Protein AF-A0A940MPC9-F1 (afdb_monomer)

Sequence (622 aa):
MSALRRSGVEVIHFDRWSSAPDASDLLILGQTVPLDCLVGDQKVLGLRTLNRRTRLDVLAQAGLPVQDYGTPNSTADLATLCRNWNSDAAVVKLDWSFRRAGIALLPVGAPLPLEFDPSCDVAMRPLDGDPRTLKIDIFADQVLGATWLDTRAITAANWQMIGPRGQWTAKLTPEVEQMVVVAGRAMLPHGVGYASIDVMFSDTGPRIIEANTTSVGTAYWRSAPQPYADALARGVLAVLDRLEDLPTATALAPAANTSRNAAEAVAPDRVAGHFTPPRDMAAILESMMHEADLMPEAARAQQAAAVEAELLDHARANVPAYRAAPASNLDSVVSLAEYDARRLDFTARDWPERHGMVAPAVAIPASVSSLPAPNAHRAPGADGQQTLTLTLASQQTRFAAQVDAAVRRRALLWAGATLPKRELVLIDRANASQAGLGCDSPPVDIWAALADMPDLTLWTTVRTALALAQSVAPSGAQRQPDMSDSTGRTGRIVRPASGSLRGIVLSGPLSTRQERETIARTLGVPVAEVMHLGPAGCVAIRCPEHGMFHTLTDVARLEPEAATGSAAPLIVTAFYNLAQPVIRLRTAARGFAVVSPPGCSCPARPGPVIALSNHRTPAPAA

Secondary structure (DSSP, 8-state):
-HHHHHTT------SS--SGGGG-SEEE-SB---GGGS-SS-EEE------HHHHHHHHHHTT--B--EE--SSHHHHHHHHHHTT-SEEEEEEEEEETTEEEEEEETTPPPPTT--TTT-EEEPPPPSEEEEEEEEEETTEEEEEEEE-PPPTTSTTTT------EEE-PPPHHHHHHHHHHHHHHGGGT--EEEEEEEEETTEEEEEEEE-SB---HHHHH-HHHHHHHHHHHHHHHHTTGGGSPBHHHHHHHHHHTTHHHH---GGGTTT-----TTHHHHHHHHHHHHHHS-HHHHHHHHHHHHHHHHHHHHHH-HHHHH-GGG-GGG--SHHHHHH-----B-TTHHHHSSSSPPPTTS-GGGBSSPSPPB--EE-TTSSEE--B------BHHHHHHHHHHHHHHHHHTTPPPPSEEEEES-TTTGGGTT--TTS-HHHHHHHHHS-SSEEEEEEHHHHHHHHHHHS--SS-PPP----TT-------PPPTTSEEEEEEESSPPPHHHHHHHHHHHTS-EEEEEE-GGG-EEEEE-TTT-PEEE-TTTEEEEESSSTTS-B-EEEEESS--SS-EEEEE-S--SEEEE-SS----TT--S-EEEETT--PPPPP-

InterPro domains:
  IPR042099 ANL, N-terminal domain [G3DSA:3.40.50.12780] (288-613)

Structure (mmCIF, N/CA/C/O backbone):
data_AF-A0A940MPC9-F1
#
_entry.id   AF-A0A940MPC9-F1
#
loop_
_atom_site.group_PDB
_atom_site.id
_atom_site.type_symbol
_atom_site.label_atom_id
_atom_site.label_alt_id
_atom_site.label_comp_id
_atom_site.label_asym_id
_atom_site.label_entity_id
_atom_site.label_seq_id
_atom_site.pdbx_PDB_ins_code
_atom_site.Cartn_x
_atom_site.Cartn_y
_atom_site.Cartn_z
_atom_site.occupancy
_atom_site.B_iso_or_equiv
_atom_site.auth_seq_id
_atom_site.auth_comp_id
_atom_site.auth_asym_id
_atom_site.auth_atom_id
_atom_site.pdbx_PDB_model_num
ATOM 1 N N . MET A 1 1 ? 5.764 -18.689 -22.790 1.00 73.62 1 MET A N 1
ATOM 2 C CA . MET A 1 1 ? 6.023 -20.147 -22.677 1.00 73.62 1 MET A CA 1
ATOM 3 C C . MET A 1 1 ? 6.269 -20.823 -24.020 1.00 73.62 1 MET A C 1
ATOM 5 O O . MET A 1 1 ? 7.372 -21.306 -24.226 1.00 73.62 1 MET A O 1
ATOM 9 N N . SER A 1 2 ? 5.313 -20.842 -24.958 1.00 81.06 2 SER A N 1
ATOM 10 C CA . SER A 1 2 ? 5.502 -21.532 -26.251 1.00 81.06 2 SER A CA 1
ATOM 11 C C . SER A 1 2 ? 6.683 -21.000 -27.073 1.00 81.06 2 SER A C 1
ATOM 13 O O . SER A 1 2 ? 7.366 -21.783 -27.719 1.00 81.06 2 SER A O 1
ATOM 15 N N . ALA A 1 3 ? 6.953 -19.689 -27.025 1.00 85.38 3 ALA A N 1
ATOM 16 C CA . ALA A 1 3 ? 8.126 -19.095 -27.669 1.00 85.38 3 ALA A CA 1
ATOM 17 C C . ALA A 1 3 ? 9.450 -19.618 -27.081 1.00 85.38 3 ALA A C 1
ATOM 19 O O . ALA A 1 3 ? 10.299 -20.062 -27.838 1.00 85.38 3 ALA A O 1
ATOM 20 N N . LEU A 1 4 ? 9.573 -19.654 -25.748 1.00 91.06 4 LEU A N 1
ATOM 21 C CA . LEU A 1 4 ? 10.760 -20.153 -25.042 1.00 91.06 4 LEU A CA 1
ATOM 22 C C . LEU A 1 4 ? 11.045 -21.623 -25.376 1.00 91.06 4 LEU A C 1
ATOM 24 O O . LEU A 1 4 ? 12.148 -21.957 -25.793 1.00 91.06 4 LEU A O 1
ATOM 28 N N . ARG A 1 5 ? 10.018 -22.480 -25.319 1.00 90.75 5 ARG A N 1
ATOM 29 C CA . ARG A 1 5 ? 10.158 -23.906 -25.660 1.00 90.75 5 ARG A CA 1
ATOM 30 C C . ARG A 1 5 ? 10.601 -24.135 -27.105 1.00 90.75 5 ARG A C 1
ATOM 32 O O . ARG A 1 5 ? 11.382 -25.042 -27.362 1.00 90.75 5 ARG A O 1
ATOM 39 N N . ARG A 1 6 ? 10.123 -23.320 -28.056 1.00 91.38 6 ARG A N 1
ATOM 40 C CA . ARG A 1 6 ? 10.565 -23.399 -29.462 1.00 91.38 6 ARG A CA 1
ATOM 41 C C . ARG A 1 6 ? 12.037 -23.031 -29.640 1.00 91.38 6 ARG A C 1
ATOM 43 O O . ARG A 1 6 ? 12.657 -23.538 -30.564 1.00 91.38 6 ARG A O 1
ATOM 50 N N . SER A 1 7 ? 12.577 -22.197 -28.758 1.00 91.81 7 SER A N 1
ATOM 51 C CA . SER A 1 7 ? 14.000 -21.855 -28.714 1.00 91.81 7 SER A CA 1
ATOM 52 C C . SER A 1 7 ? 14.836 -22.862 -27.912 1.00 91.81 7 SER A C 1
ATOM 54 O O . SER A 1 7 ? 15.985 -22.577 -27.607 1.00 91.81 7 SER A O 1
ATOM 56 N N . GLY A 1 8 ? 14.271 -24.017 -27.537 1.00 93.19 8 GLY A N 1
ATOM 57 C CA . GLY A 1 8 ? 14.970 -25.038 -26.751 1.00 93.19 8 GLY A CA 1
ATOM 58 C C . GLY A 1 8 ? 15.085 -24.721 -25.258 1.00 93.19 8 GLY A C 1
ATOM 59 O O . GLY A 1 8 ? 15.767 -25.446 -24.547 1.00 93.19 8 GLY A O 1
ATOM 60 N N . VAL A 1 9 ? 14.412 -23.674 -24.769 1.00 93.62 9 VAL A N 1
ATOM 61 C CA . VAL A 1 9 ? 14.436 -23.307 -23.349 1.00 93.62 9 VAL A CA 1
ATOM 62 C C . VAL A 1 9 ? 13.417 -24.145 -22.584 1.00 93.62 9 VAL A C 1
ATOM 64 O O . VAL A 1 9 ? 12.201 -24.040 -22.803 1.00 93.62 9 VAL A O 1
ATOM 67 N N . GLU A 1 10 ? 13.912 -24.955 -21.655 1.00 91.06 10 GLU A N 1
ATOM 68 C CA . GLU A 1 10 ? 13.085 -25.596 -20.643 1.00 91.06 10 GLU A CA 1
ATOM 69 C C . GLU A 1 10 ? 12.700 -24.566 -19.580 1.00 91.06 10 GLU A C 1
ATOM 71 O O . GLU A 1 10 ? 13.539 -23.864 -19.026 1.00 91.06 10 GLU A O 1
ATOM 76 N N . VAL A 1 11 ? 11.401 -24.445 -19.313 1.00 87.06 11 VAL A N 1
ATOM 77 C CA . VAL A 1 11 ? 10.897 -23.527 -18.291 1.00 87.06 11 VAL A CA 1
ATOM 78 C C . VAL A 1 11 ? 10.159 -24.341 -17.257 1.00 87.06 11 VAL A C 1
ATOM 80 O O . VAL A 1 11 ? 9.130 -24.954 -17.568 1.00 87.06 11 VAL A O 1
ATOM 83 N N . ILE A 1 12 ? 10.663 -24.285 -16.032 1.00 83.44 12 ILE A N 1
ATOM 84 C CA . ILE A 1 12 ? 10.057 -24.941 -14.888 1.00 83.44 12 ILE A CA 1
ATOM 85 C C . ILE A 1 12 ? 9.438 -23.867 -13.997 1.00 83.44 12 ILE A C 1
ATOM 87 O O . ILE A 1 12 ? 10.113 -22.952 -13.534 1.00 83.44 12 ILE A O 1
ATOM 91 N N . HIS A 1 13 ? 8.119 -23.940 -13.827 1.00 79.00 13 HIS A N 1
ATOM 92 C CA . HIS A 1 13 ? 7.368 -23.037 -12.963 1.00 79.00 13 HIS A CA 1
ATOM 93 C C . HIS A 1 13 ? 7.112 -23.729 -11.632 1.00 79.00 13 HIS A C 1
ATOM 95 O O . HIS A 1 13 ? 6.636 -24.866 -11.617 1.00 79.00 13 HIS A O 1
ATOM 101 N N . PHE A 1 14 ? 7.378 -23.037 -10.530 1.00 69.38 14 PHE A N 1
ATOM 102 C CA . PHE A 1 14 ? 7.134 -23.564 -9.199 1.00 69.38 14 PHE A CA 1
ATOM 103 C C . PHE A 1 14 ? 6.337 -22.562 -8.375 1.00 69.38 14 PHE A C 1
ATOM 105 O O . PHE A 1 14 ? 6.780 -21.441 -8.141 1.00 69.38 14 PHE A O 1
ATOM 112 N N . ASP A 1 15 ? 5.183 -23.006 -7.887 1.00 60.16 15 ASP A N 1
ATOM 113 C CA . ASP A 1 15 ? 4.336 -22.220 -6.982 1.00 60.16 15 ASP A CA 1
ATOM 114 C C . ASP A 1 15 ? 4.808 -22.347 -5.519 1.00 60.16 15 ASP A C 1
ATOM 116 O O . ASP A 1 15 ? 4.330 -21.637 -4.635 1.00 60.16 15 ASP A O 1
ATOM 120 N N . ARG A 1 16 ? 5.720 -23.295 -5.252 1.00 61.75 16 ARG A N 1
ATOM 121 C CA . ARG A 1 16 ? 6.344 -23.592 -3.955 1.00 61.75 16 ARG A CA 1
ATOM 122 C C . ARG A 1 16 ? 7.799 -23.978 -4.175 1.00 61.75 16 ARG A C 1
ATOM 124 O O . ARG A 1 16 ? 8.104 -24.649 -5.160 1.00 61.75 16 ARG A O 1
ATOM 131 N N . TRP A 1 17 ? 8.679 -23.594 -3.256 1.00 62.00 17 TRP A N 1
ATOM 132 C CA . TRP A 1 17 ? 10.088 -23.967 -3.352 1.00 62.00 17 TRP A CA 1
ATOM 133 C C . TRP A 1 17 ? 10.245 -25.485 -3.289 1.00 62.00 17 TRP A C 1
ATOM 135 O O . TRP A 1 17 ? 9.602 -26.168 -2.494 1.00 62.00 17 TRP A O 1
ATOM 145 N N . SER A 1 18 ? 11.076 -26.010 -4.176 1.00 67.75 18 SER A N 1
ATOM 146 C CA . SER A 1 18 ? 11.473 -27.416 -4.232 1.00 67.75 18 SER A CA 1
ATOM 147 C C . SER A 1 18 ? 12.980 -27.460 -4.482 1.00 67.75 18 SER A C 1
ATOM 149 O O . SER A 1 18 ? 13.585 -26.406 -4.629 1.00 67.75 18 SER A O 1
ATOM 151 N N . SER A 1 19 ? 13.597 -28.640 -4.540 1.00 65.69 19 SER A N 1
ATOM 152 C CA . SER A 1 19 ? 15.010 -28.783 -4.935 1.00 65.69 19 SER A CA 1
ATOM 153 C C . SER A 1 19 ? 15.219 -28.730 -6.454 1.00 65.69 19 SER A C 1
ATOM 155 O O . SER A 1 19 ? 16.335 -28.817 -6.944 1.00 65.69 19 SER A O 1
ATOM 157 N N . ALA A 1 20 ? 14.147 -28.637 -7.241 1.00 61.22 20 ALA A N 1
ATOM 158 C CA . ALA A 1 20 ? 14.245 -28.577 -8.694 1.00 61.22 20 ALA A CA 1
ATOM 159 C C . ALA A 1 20 ? 14.902 -27.291 -9.266 1.00 61.22 20 ALA A C 1
ATOM 161 O O . ALA A 1 20 ? 15.473 -27.387 -10.352 1.00 61.22 20 ALA A O 1
ATOM 162 N N . PRO A 1 21 ? 14.905 -26.120 -8.589 1.00 67.50 21 PRO A N 1
ATOM 163 C CA . PRO A 1 21 ? 15.717 -24.973 -8.983 1.00 67.50 21 PRO A CA 1
ATOM 164 C C . PRO A 1 21 ? 17.215 -25.268 -8.988 1.00 67.50 21 PRO A C 1
ATOM 166 O O . PRO A 1 21 ? 17.915 -24.623 -9.758 1.00 67.50 21 PRO A O 1
ATOM 169 N N . ASP A 1 22 ? 17.708 -26.239 -8.205 1.00 74.62 22 ASP A N 1
ATOM 170 C CA . ASP A 1 22 ? 19.142 -26.528 -8.017 1.00 74.62 22 ASP A CA 1
ATOM 171 C C . ASP A 1 22 ? 19.873 -26.858 -9.335 1.00 74.62 22 ASP A C 1
ATOM 173 O O . ASP A 1 22 ? 21.078 -26.643 -9.449 1.00 74.62 22 ASP A O 1
ATOM 177 N N . ALA A 1 23 ? 19.139 -27.325 -10.351 1.00 79.19 23 ALA A N 1
ATOM 178 C CA . ALA A 1 23 ? 19.667 -27.668 -11.672 1.00 79.19 23 ALA A CA 1
ATOM 179 C C . ALA A 1 23 ? 19.454 -26.581 -12.748 1.00 79.19 23 ALA A C 1
ATOM 181 O O . ALA A 1 23 ? 19.729 -26.835 -13.917 1.00 79.19 23 ALA A O 1
ATOM 182 N N . SER A 1 24 ? 18.927 -25.404 -12.394 1.00 87.81 24 SER A N 1
ATOM 183 C CA . SER A 1 24 ? 18.645 -24.339 -13.366 1.00 87.81 24 SER A CA 1
ATOM 184 C C . SER A 1 24 ? 19.877 -23.489 -13.699 1.00 87.81 24 SER A C 1
ATOM 186 O O . SER A 1 24 ? 20.638 -23.107 -12.812 1.00 87.81 24 SER A O 1
ATOM 188 N N . ASP A 1 25 ? 20.031 -23.145 -14.981 1.00 91.06 25 ASP A N 1
ATOM 189 C CA . ASP A 1 25 ? 21.065 -22.214 -15.458 1.00 91.06 25 ASP A CA 1
ATOM 190 C C . ASP A 1 25 ? 20.803 -20.772 -14.988 1.00 91.06 25 ASP A C 1
ATOM 192 O O . ASP A 1 25 ? 21.723 -20.004 -14.704 1.00 91.06 25 ASP A O 1
ATOM 196 N N . LEU A 1 26 ? 19.520 -20.405 -14.906 1.00 93.44 26 LEU A N 1
ATOM 197 C CA . LEU A 1 26 ? 19.038 -19.083 -14.530 1.00 93.44 26 LEU A CA 1
ATOM 198 C C . LEU A 1 26 ? 17.767 -19.195 -13.690 1.00 93.44 26 LEU A C 1
ATOM 200 O O . LEU A 1 26 ? 16.751 -19.728 -14.142 1.00 93.44 26 LEU A O 1
ATOM 204 N N . LEU A 1 27 ? 17.792 -18.569 -12.518 1.00 93.12 27 LEU A N 1
ATOM 205 C CA . LEU A 1 27 ? 16.624 -18.394 -11.673 1.00 93.12 27 LEU A CA 1
ATOM 206 C C . LEU A 1 27 ? 16.038 -16.986 -11.841 1.00 93.12 27 LEU A C 1
ATOM 208 O O . LEU A 1 27 ? 16.710 -15.982 -11.605 1.00 93.12 27 LEU A O 1
ATOM 212 N N . ILE A 1 28 ? 14.757 -16.905 -12.209 1.00 93.25 28 ILE A N 1
ATOM 213 C CA . ILE A 1 28 ? 14.015 -15.641 -12.306 1.00 93.25 28 ILE A CA 1
ATOM 214 C C . ILE A 1 28 ? 12.975 -15.592 -11.191 1.00 93.25 28 ILE A C 1
ATOM 216 O O . ILE A 1 28 ? 12.014 -16.360 -11.178 1.00 93.25 28 ILE A O 1
ATOM 220 N N . LEU A 1 29 ? 13.153 -14.656 -10.268 1.00 89.44 29 LEU A N 1
ATOM 221 C CA . LEU A 1 29 ? 12.291 -14.467 -9.114 1.00 89.44 29 LEU A CA 1
ATOM 222 C C . LEU A 1 29 ? 11.178 -13.459 -9.435 1.00 89.44 29 LEU A C 1
ATOM 224 O O . LEU A 1 29 ? 11.442 -12.303 -9.765 1.00 89.44 29 LEU A O 1
ATOM 228 N N . GLY A 1 30 ? 9.917 -13.883 -9.306 1.00 83.00 30 GLY A N 1
ATOM 229 C CA . GLY A 1 30 ? 8.761 -12.975 -9.385 1.00 83.00 30 GLY A CA 1
ATOM 230 C C . GLY A 1 30 ? 8.556 -12.131 -8.116 1.00 83.00 30 GLY A C 1
ATOM 231 O O . GLY A 1 30 ? 7.876 -11.103 -8.146 1.00 83.00 30 GLY A O 1
ATOM 232 N N . GLN A 1 31 ? 9.143 -12.573 -7.003 1.00 83.31 31 GLN A N 1
ATOM 233 C CA . GLN A 1 31 ? 9.215 -11.896 -5.710 1.00 83.31 31 GLN A CA 1
ATOM 234 C C . GLN A 1 31 ? 10.542 -12.268 -5.059 1.00 83.31 31 GLN A C 1
ATOM 236 O O . GLN A 1 31 ? 11.014 -13.391 -5.241 1.00 83.31 31 GLN A O 1
ATOM 241 N N . THR A 1 32 ? 11.131 -11.356 -4.288 1.00 86.50 32 THR A N 1
ATOM 242 C CA . THR A 1 32 ? 12.406 -11.656 -3.638 1.00 86.50 32 THR A CA 1
ATOM 243 C C . THR A 1 32 ? 12.265 -12.734 -2.556 1.00 86.50 32 THR A C 1
ATOM 245 O O . THR A 1 32 ? 11.252 -12.804 -1.854 1.00 86.50 32 THR A O 1
ATOM 248 N N . VAL A 1 33 ? 13.292 -13.572 -2.413 1.00 86.31 33 VAL A N 1
ATOM 249 C CA . VAL A 1 33 ? 13.348 -14.697 -1.466 1.00 86.31 33 VAL A CA 1
ATOM 250 C C . VAL A 1 33 ? 14.528 -14.537 -0.502 1.00 86.31 33 VAL A C 1
ATOM 252 O O . VAL A 1 33 ? 15.444 -13.747 -0.768 1.00 86.31 33 VAL A O 1
ATOM 255 N N . PRO A 1 34 ? 14.529 -15.252 0.637 1.00 87.50 34 PRO A N 1
ATOM 256 C CA . PRO A 1 34 ? 15.690 -15.304 1.515 1.00 87.50 34 PRO A CA 1
ATOM 257 C C . PRO A 1 34 ? 16.920 -15.861 0.780 1.00 87.50 34 PRO A C 1
ATOM 259 O O . PRO A 1 34 ? 16.797 -16.774 -0.033 1.00 87.50 34 PRO A O 1
ATOM 262 N N . LEU A 1 35 ? 18.111 -15.313 1.052 1.00 88.31 35 LEU A N 1
ATOM 263 C CA . LEU A 1 35 ? 19.347 -15.743 0.379 1.00 88.31 35 LEU A CA 1
ATOM 264 C C . LEU A 1 35 ? 19.706 -17.202 0.684 1.00 88.31 35 LEU A C 1
ATOM 266 O O . LEU A 1 35 ? 20.273 -17.870 -0.168 1.00 88.31 35 LEU A O 1
ATOM 270 N N . ASP A 1 36 ? 19.359 -17.695 1.871 1.00 85.50 36 ASP A N 1
ATOM 271 C CA . ASP A 1 36 ? 19.580 -19.082 2.297 1.00 85.50 36 ASP A CA 1
ATOM 272 C C . ASP A 1 36 ? 18.685 -20.096 1.568 1.00 85.50 36 ASP A C 1
ATOM 274 O O . ASP A 1 36 ? 18.946 -21.294 1.633 1.00 85.50 36 ASP A O 1
ATOM 278 N N . CYS A 1 37 ? 17.659 -19.632 0.846 1.00 81.81 37 CYS A N 1
ATOM 279 C CA . CYS A 1 37 ? 16.890 -20.480 -0.060 1.00 81.81 37 CYS A CA 1
ATOM 280 C C . CYS A 1 37 ? 17.653 -20.753 -1.360 1.00 81.81 37 CYS A C 1
ATOM 282 O O . CYS A 1 37 ? 17.396 -21.765 -2.001 1.00 81.81 37 CYS A O 1
ATOM 284 N N . LEU A 1 38 ? 18.577 -19.874 -1.758 1.00 85.94 38 LEU A N 1
ATOM 285 C CA . LEU A 1 38 ? 19.349 -20.041 -2.984 1.00 85.94 38 LEU A CA 1
ATOM 286 C C . LEU A 1 38 ? 20.491 -21.030 -2.743 1.00 85.94 38 LEU A C 1
ATOM 288 O O . LEU A 1 38 ? 21.340 -20.817 -1.876 1.00 85.94 38 LEU A O 1
ATOM 292 N N . VAL A 1 39 ? 20.513 -22.115 -3.515 1.00 74.62 39 VAL A N 1
ATOM 293 C CA . VAL A 1 39 ? 21.534 -23.158 -3.402 1.00 74.62 39 VAL A CA 1
ATOM 294 C C . VAL A 1 39 ? 22.629 -22.910 -4.436 1.00 74.62 39 VAL A C 1
ATOM 296 O O . VAL A 1 39 ? 22.375 -22.849 -5.636 1.00 74.62 39 VAL A O 1
ATOM 299 N N . GLY A 1 40 ? 23.874 -22.806 -3.971 1.00 77.56 40 GLY A N 1
ATOM 300 C CA . GLY A 1 40 ? 25.046 -22.726 -4.843 1.00 77.56 40 GLY A CA 1
ATOM 301 C C . GLY A 1 40 ? 25.234 -21.373 -5.537 1.00 77.56 40 GLY A C 1
ATOM 302 O O . GLY A 1 40 ? 24.812 -20.332 -5.041 1.00 77.56 40 GLY A O 1
ATOM 303 N N . ASP A 1 41 ? 25.926 -21.397 -6.679 1.00 84.75 41 ASP A N 1
ATOM 304 C CA . ASP A 1 41 ? 26.390 -20.201 -7.399 1.00 84.75 41 ASP A CA 1
ATOM 305 C C . ASP A 1 41 ? 25.540 -19.885 -8.642 1.00 84.75 41 ASP A C 1
ATOM 307 O O . ASP A 1 41 ? 26.034 -19.442 -9.676 1.00 84.75 41 ASP A O 1
ATOM 311 N N . GLN A 1 42 ? 24.237 -20.147 -8.552 1.00 88.62 42 GLN A N 1
ATOM 312 C CA . GLN A 1 42 ? 23.302 -19.956 -9.659 1.00 88.62 42 GLN A CA 1
ATOM 313 C C . GLN A 1 42 ? 23.209 -18.493 -10.088 1.00 88.62 42 GLN A C 1
ATOM 315 O O . GLN A 1 42 ? 23.267 -17.580 -9.256 1.00 88.62 42 GLN A O 1
ATOM 320 N N . LYS A 1 43 ? 22.992 -18.262 -11.386 1.00 95.00 43 LYS A N 1
ATOM 321 C CA . LYS A 1 43 ? 22.620 -16.939 -11.892 1.00 95.00 43 LYS A CA 1
ATOM 322 C C . LYS A 1 43 ? 21.198 -16.639 -11.432 1.00 95.00 43 LYS A C 1
ATOM 324 O O . LYS A 1 43 ? 20.289 -17.436 -11.659 1.00 95.00 43 LYS A O 1
ATOM 329 N N . VAL A 1 44 ? 20.996 -15.499 -10.779 1.00 94.12 44 VAL A N 1
ATOM 330 C CA . VAL A 1 44 ? 19.691 -15.141 -10.213 1.00 94.12 44 VAL A CA 1
ATOM 331 C C . VAL A 1 44 ? 19.311 -13.711 -10.560 1.00 94.12 44 VAL A C 1
ATOM 333 O O . VAL A 1 44 ? 20.115 -12.786 -10.457 1.00 94.12 44 VAL A O 1
ATOM 336 N N . LEU A 1 45 ? 18.050 -13.535 -10.944 1.00 95.56 45 LEU A N 1
ATOM 337 C CA . LEU A 1 45 ? 17.433 -12.243 -11.194 1.00 95.56 45 LEU A CA 1
ATOM 338 C C . LEU A 1 45 ? 16.215 -12.054 -10.290 1.00 95.56 45 LEU A C 1
ATOM 340 O O . LEU A 1 45 ? 15.389 -12.953 -10.168 1.00 95.56 45 LEU A O 1
ATOM 344 N N . GLY A 1 46 ? 16.066 -10.862 -9.710 1.00 92.62 46 GLY A N 1
ATOM 345 C CA . GLY A 1 46 ? 14.903 -10.474 -8.898 1.00 92.62 46 GLY A CA 1
ATOM 346 C C . GLY A 1 46 ? 15.129 -10.474 -7.382 1.00 92.62 46 GLY A C 1
ATOM 347 O O . GLY A 1 46 ? 14.175 -10.299 -6.624 1.00 92.62 46 GLY A O 1
ATOM 348 N N . LEU A 1 47 ? 16.378 -10.625 -6.927 1.00 93.06 47 LEU A N 1
ATOM 349 C CA . LEU A 1 47 ? 16.749 -10.307 -5.546 1.00 93.06 47 LEU A CA 1
ATOM 350 C C . LEU A 1 47 ? 16.672 -8.795 -5.293 1.00 93.06 47 LEU A C 1
ATOM 352 O O . LEU A 1 47 ? 16.943 -7.985 -6.183 1.00 93.06 47 LEU A O 1
ATOM 356 N N . ARG A 1 48 ? 16.399 -8.389 -4.047 1.00 93.88 48 ARG A N 1
ATOM 357 C CA . ARG A 1 48 ? 16.538 -6.985 -3.639 1.00 93.88 48 ARG A CA 1
ATOM 358 C C . ARG A 1 48 ? 18.003 -6.657 -3.374 1.00 93.88 48 ARG A C 1
ATOM 360 O O . ARG A 1 48 ? 18.455 -6.681 -2.237 1.00 93.88 48 ARG A O 1
ATOM 367 N N . THR A 1 49 ? 18.736 -6.317 -4.420 1.00 96.38 49 THR A N 1
ATOM 368 C CA . THR A 1 49 ? 20.158 -5.930 -4.359 1.00 96.38 49 THR A CA 1
ATOM 369 C C . THR A 1 49 ? 20.363 -4.422 -4.338 1.00 96.38 49 THR A C 1
ATOM 371 O O . THR A 1 49 ? 21.382 -3.952 -3.838 1.00 96.38 49 THR A O 1
ATOM 374 N N . LEU A 1 50 ? 19.375 -3.667 -4.822 1.00 96.88 50 LEU A N 1
ATOM 375 C CA . LEU A 1 50 ? 19.365 -2.210 -4.847 1.00 96.88 50 LEU A CA 1
ATOM 376 C C . LEU A 1 50 ? 18.215 -1.676 -3.982 1.00 96.88 50 LEU A C 1
ATOM 378 O O . LEU A 1 50 ? 17.037 -1.987 -4.211 1.00 96.88 50 LEU A O 1
ATOM 382 N N . ASN A 1 51 ? 18.551 -0.850 -2.998 1.00 94.69 51 ASN A N 1
ATOM 383 C CA . ASN A 1 51 ? 17.611 0.016 -2.292 1.00 94.69 51 ASN A CA 1
ATOM 384 C C . ASN A 1 51 ? 17.251 1.245 -3.151 1.00 94.69 51 ASN A C 1
ATOM 386 O O . ASN A 1 51 ? 17.828 1.472 -4.213 1.00 94.69 51 ASN A O 1
ATOM 390 N N . ARG A 1 52 ? 16.288 2.052 -2.720 1.00 94.31 52 ARG A N 1
ATOM 391 C CA . ARG A 1 52 ? 15.776 3.193 -3.482 1.00 94.31 52 ARG A CA 1
ATOM 392 C C . ARG A 1 52 ? 16.868 4.163 -3.918 1.00 94.31 52 ARG A C 1
ATOM 394 O O . ARG A 1 52 ? 16.940 4.463 -5.107 1.00 94.31 52 ARG A O 1
ATOM 401 N N . ARG A 1 53 ? 17.720 4.612 -2.995 1.00 96.69 53 ARG A N 1
ATOM 402 C CA . ARG A 1 53 ? 18.870 5.469 -3.310 1.00 96.69 53 ARG A CA 1
ATOM 403 C C . ARG A 1 53 ? 19.758 4.842 -4.387 1.00 96.69 53 ARG A C 1
ATOM 405 O O . ARG A 1 53 ? 19.985 5.451 -5.425 1.00 96.69 53 ARG A O 1
ATOM 412 N N . THR A 1 54 ? 20.222 3.616 -4.161 1.00 97.44 54 THR A N 1
ATOM 413 C CA . THR A 1 54 ? 21.172 2.946 -5.065 1.00 97.44 54 THR A CA 1
ATOM 414 C C . THR A 1 54 ? 20.590 2.682 -6.453 1.00 97.44 54 THR A C 1
ATOM 416 O O . THR A 1 54 ? 21.325 2.758 -7.432 1.00 97.44 54 THR A O 1
ATOM 419 N N . ARG A 1 55 ? 19.273 2.457 -6.584 1.00 97.50 55 ARG A N 1
ATOM 420 C CA . ARG A 1 55 ? 18.612 2.399 -7.901 1.00 97.50 55 ARG A CA 1
ATOM 421 C C . ARG A 1 55 ? 18.756 3.721 -8.648 1.00 97.50 55 ARG A C 1
ATOM 423 O O . ARG A 1 55 ? 19.115 3.711 -9.818 1.00 97.50 55 ARG A O 1
ATOM 430 N N . LEU A 1 56 ? 18.491 4.847 -7.985 1.00 98.31 56 LEU A N 1
ATOM 431 C CA . LEU A 1 56 ? 18.637 6.164 -8.606 1.00 98.31 56 LEU A CA 1
ATOM 432 C C . LEU A 1 56 ? 20.102 6.465 -8.946 1.00 98.31 56 LEU A C 1
ATOM 434 O O . LEU A 1 56 ? 20.362 6.959 -10.040 1.00 98.31 56 LEU A O 1
ATOM 438 N N . ASP A 1 57 ? 21.045 6.077 -8.078 1.00 98.31 57 ASP A N 1
ATOM 439 C CA . ASP A 1 57 ? 22.485 6.238 -8.322 1.00 98.31 57 ASP A CA 1
ATOM 440 C C . ASP A 1 57 ? 22.924 5.476 -9.584 1.00 98.31 57 ASP A C 1
ATOM 442 O O . ASP A 1 57 ? 23.592 6.050 -10.443 1.00 98.31 57 ASP A O 1
ATOM 446 N N . VAL A 1 58 ? 22.503 4.215 -9.742 1.00 98.44 58 VAL A N 1
ATOM 447 C CA . VAL A 1 58 ? 22.795 3.395 -10.935 1.00 98.44 58 VAL A CA 1
ATOM 448 C C . VAL A 1 58 ? 22.232 4.041 -12.203 1.00 98.44 58 VAL A C 1
ATOM 450 O O . VAL A 1 58 ? 22.919 4.121 -13.221 1.00 98.44 58 VAL A O 1
ATOM 453 N N . LEU A 1 59 ? 20.996 4.543 -12.153 1.00 98.56 59 LEU A N 1
ATOM 454 C CA . LEU A 1 59 ? 20.365 5.186 -13.307 1.00 98.56 59 LEU A CA 1
ATOM 455 C C . LEU A 1 59 ? 21.042 6.518 -13.666 1.00 98.56 59 LEU A C 1
ATOM 457 O O . LEU A 1 59 ? 21.293 6.780 -14.842 1.00 98.56 59 LEU A O 1
ATOM 461 N N . ALA A 1 60 ? 21.387 7.338 -12.672 1.00 98.44 60 ALA A N 1
ATOM 462 C CA . ALA A 1 60 ? 22.087 8.601 -12.882 1.00 98.44 60 ALA A CA 1
ATOM 463 C C . ALA A 1 60 ? 23.502 8.382 -13.448 1.00 98.44 60 ALA A C 1
ATOM 465 O O . ALA A 1 60 ? 23.907 9.073 -14.381 1.00 98.44 60 ALA A O 1
ATOM 466 N N . GLN A 1 61 ? 24.235 7.377 -12.953 1.00 98.44 61 GLN A N 1
ATOM 467 C CA . GLN A 1 61 ? 25.553 6.990 -13.478 1.00 98.44 61 GLN A CA 1
ATOM 468 C C . GLN A 1 61 ? 25.490 6.497 -14.930 1.00 98.44 61 GLN A C 1
ATOM 470 O O . GLN A 1 61 ? 26.441 6.691 -15.685 1.00 98.44 61 GLN A O 1
ATOM 475 N N . ALA A 1 62 ? 24.358 5.923 -15.347 1.00 98.25 62 ALA A N 1
ATOM 476 C CA . ALA A 1 62 ? 24.093 5.560 -16.738 1.00 98.25 62 ALA A CA 1
ATOM 477 C C . ALA A 1 62 ? 23.717 6.762 -17.634 1.00 98.25 62 ALA A C 1
ATOM 479 O O . ALA A 1 62 ? 23.383 6.573 -18.804 1.00 98.25 62 ALA A O 1
ATOM 480 N N . GLY A 1 63 ? 23.758 7.993 -17.108 1.00 98.19 63 GLY A N 1
ATOM 481 C CA . GLY A 1 63 ? 23.447 9.219 -17.844 1.00 98.19 63 GLY A CA 1
ATOM 482 C C . GLY A 1 63 ? 21.952 9.453 -18.067 1.00 98.19 63 GLY A C 1
ATOM 483 O O . GLY A 1 63 ? 21.581 10.216 -18.958 1.00 98.19 63 GLY A O 1
ATOM 484 N N . LEU A 1 64 ? 21.083 8.788 -17.298 1.00 98.50 64 LEU A N 1
ATOM 485 C CA . LEU A 1 64 ? 19.636 8.937 -17.431 1.00 98.50 64 LEU A CA 1
ATOM 486 C C . LEU A 1 64 ? 19.127 10.187 -16.706 1.00 98.50 64 LEU A C 1
ATOM 488 O O . LEU A 1 64 ? 19.698 10.586 -15.688 1.00 98.50 64 LEU A O 1
ATOM 492 N N . PRO A 1 65 ? 18.021 10.790 -17.180 1.00 97.88 65 PRO A N 1
ATOM 493 C CA . PRO A 1 65 ? 17.451 11.991 -16.582 1.00 97.88 65 PRO A CA 1
ATOM 494 C C . PRO A 1 65 ? 16.679 11.654 -15.297 1.00 97.88 65 PRO A C 1
ATOM 496 O O . PRO A 1 65 ? 15.448 11.680 -15.260 1.00 97.88 65 PRO A O 1
ATOM 499 N N . VAL A 1 66 ? 17.392 11.302 -14.231 1.00 98.38 66 VAL A N 1
ATOM 500 C CA . VAL A 1 66 ? 16.809 11.106 -12.898 1.00 98.38 66 VAL A CA 1
ATOM 501 C C . VAL A 1 66 ? 16.448 12.464 -12.301 1.00 98.38 66 VAL A C 1
ATOM 503 O O . VAL A 1 66 ? 17.210 13.420 -12.428 1.00 98.38 66 VAL A O 1
ATOM 506 N N . GLN A 1 67 ? 15.278 12.567 -11.670 1.00 97.69 67 GLN A N 1
ATOM 507 C CA . GLN A 1 67 ? 14.872 13.793 -10.989 1.00 97.69 67 GLN A CA 1
ATOM 508 C C . GLN A 1 67 ? 15.838 14.125 -9.851 1.00 97.69 67 GLN A C 1
ATOM 510 O O . GLN A 1 67 ? 16.158 13.234 -9.069 1.00 97.69 67 GLN A O 1
ATOM 515 N N . ASP A 1 68 ? 16.237 15.396 -9.732 1.00 97.94 68 ASP A N 1
ATOM 516 C CA . ASP A 1 68 ? 17.171 15.874 -8.705 1.00 97.94 68 ASP A CA 1
ATOM 517 C C . ASP A 1 68 ? 16.823 15.307 -7.317 1.00 97.94 68 ASP A C 1
ATOM 519 O O . ASP A 1 68 ? 15.722 15.521 -6.798 1.00 97.94 68 ASP A O 1
ATOM 523 N N . TYR A 1 69 ? 17.764 14.583 -6.710 1.00 98.38 69 TYR A N 1
ATOM 524 C CA . TYR A 1 69 ? 17.579 13.929 -5.416 1.00 98.38 69 TYR A CA 1
ATOM 525 C C . TYR A 1 69 ? 18.844 14.000 -4.555 1.00 98.38 69 TYR A C 1
ATOM 527 O O . TYR A 1 69 ? 19.932 14.329 -5.023 1.00 98.38 69 TYR A O 1
ATOM 535 N N . GLY A 1 70 ? 18.688 13.712 -3.267 1.00 98.19 70 GLY A N 1
ATOM 536 C CA . GLY A 1 70 ? 19.771 13.607 -2.297 1.00 98.19 70 GLY A CA 1
ATOM 537 C C . GLY A 1 70 ? 19.340 12.824 -1.059 1.00 98.19 70 GLY A C 1
ATOM 538 O O . GLY A 1 70 ? 18.168 12.494 -0.895 1.00 98.19 70 GLY A O 1
ATOM 539 N N . THR A 1 71 ? 20.286 12.527 -0.171 1.00 97.75 71 THR A N 1
ATOM 540 C CA . THR A 1 71 ? 20.048 11.739 1.052 1.00 97.75 71 THR A CA 1
ATOM 541 C C . THR A 1 71 ? 20.489 12.532 2.286 1.00 97.75 71 THR A C 1
ATOM 543 O O . THR A 1 71 ? 21.610 12.345 2.768 1.00 97.75 71 THR A O 1
ATOM 546 N N . PRO A 1 72 ? 19.679 13.498 2.754 1.00 97.62 72 PRO A N 1
ATOM 547 C CA . PRO A 1 72 ? 20.061 14.360 3.870 1.00 97.62 72 PRO A CA 1
ATOM 548 C C . PRO A 1 72 ? 20.206 13.549 5.164 1.00 97.62 72 PRO A C 1
ATOM 550 O O . PRO A 1 72 ? 19.327 12.762 5.494 1.00 97.62 72 PRO A O 1
ATOM 553 N N . ASN A 1 73 ? 21.281 13.764 5.929 1.00 97.00 73 ASN A N 1
ATOM 554 C CA . ASN A 1 73 ? 21.449 13.122 7.242 1.00 97.00 73 ASN A CA 1
ATOM 555 C C . ASN A 1 73 ? 20.794 13.938 8.369 1.00 97.00 73 ASN A C 1
ATOM 557 O O . ASN A 1 73 ? 20.748 13.503 9.517 1.00 97.00 73 ASN A O 1
ATOM 561 N N . SER A 1 74 ? 20.330 15.151 8.062 1.00 96.69 74 SER A N 1
ATOM 562 C CA . SER A 1 74 ? 19.738 16.075 9.022 1.00 96.69 74 SER A CA 1
ATOM 563 C C . SER A 1 74 ? 18.761 17.047 8.354 1.00 96.69 74 SER A C 1
ATOM 565 O O . SER A 1 74 ? 18.779 17.254 7.139 1.00 96.69 74 SER A O 1
ATOM 567 N N . THR A 1 75 ? 17.950 17.728 9.164 1.00 94.94 75 THR A N 1
ATOM 568 C CA . THR A 1 75 ? 17.094 18.838 8.716 1.00 94.94 75 THR A CA 1
ATOM 569 C C . THR A 1 75 ? 17.890 19.972 8.059 1.00 94.94 75 THR A C 1
ATOM 571 O O . THR A 1 75 ? 17.422 20.599 7.108 1.00 94.94 75 THR A O 1
ATOM 574 N N . ALA A 1 76 ? 19.110 20.239 8.538 1.00 97.81 76 ALA A N 1
ATOM 575 C CA . ALA A 1 76 ? 19.981 21.265 7.967 1.00 97.81 76 ALA A CA 1
ATOM 576 C C . ALA A 1 76 ? 20.490 20.868 6.569 1.00 97.81 76 ALA A C 1
ATOM 578 O O . ALA A 1 76 ? 20.548 21.714 5.668 1.00 97.81 76 ALA A O 1
ATOM 579 N N . ASP A 1 77 ? 20.789 19.583 6.365 1.00 98.06 77 ASP A N 1
ATOM 580 C CA . ASP A 1 77 ? 21.165 19.044 5.055 1.00 98.06 77 ASP A CA 1
ATOM 581 C C . ASP A 1 77 ? 19.989 19.129 4.080 1.00 98.06 77 ASP A C 1
ATOM 583 O O . ASP A 1 77 ? 20.162 19.584 2.950 1.00 98.06 77 ASP A O 1
ATOM 587 N N . LEU A 1 78 ? 18.775 18.777 4.529 1.00 97.19 78 LEU A N 1
ATOM 588 C CA . LEU A 1 78 ? 17.558 18.900 3.723 1.00 97.19 78 LEU A CA 1
ATOM 589 C C . LEU A 1 78 ? 17.330 20.350 3.276 1.00 97.19 78 LEU A C 1
ATOM 591 O O . LEU A 1 78 ? 17.073 20.608 2.101 1.00 97.19 78 LEU A O 1
ATOM 595 N N . ALA A 1 79 ? 17.478 21.310 4.194 1.00 97.38 79 ALA A N 1
ATOM 596 C CA . ALA A 1 79 ? 17.370 22.729 3.872 1.00 97.38 79 ALA A CA 1
ATOM 597 C C . ALA A 1 79 ? 18.446 23.181 2.867 1.00 97.38 79 ALA A C 1
ATOM 599 O O . ALA A 1 79 ? 18.180 24.030 2.018 1.00 97.38 79 ALA A O 1
ATOM 600 N N . THR A 1 80 ? 19.653 22.613 2.939 1.00 98.25 80 THR A N 1
ATOM 601 C CA . THR A 1 80 ? 20.732 22.881 1.975 1.00 98.25 80 THR A CA 1
ATOM 602 C C . THR A 1 80 ? 20.400 22.332 0.591 1.00 98.25 80 THR A C 1
ATOM 604 O O . THR A 1 80 ? 20.545 23.062 -0.387 1.00 98.25 80 THR A O 1
ATOM 607 N N . LEU A 1 81 ? 19.884 21.101 0.502 1.00 97.94 81 LEU A N 1
ATOM 608 C CA . LEU A 1 81 ? 19.414 20.516 -0.758 1.00 97.94 81 LEU A CA 1
ATOM 609 C C . LEU A 1 81 ? 18.328 21.379 -1.406 1.00 97.94 81 LEU A C 1
ATOM 611 O O . LEU A 1 81 ? 18.459 21.760 -2.565 1.00 97.94 81 LEU A O 1
ATOM 615 N N . CYS A 1 82 ? 17.307 21.766 -0.640 1.00 97.62 82 CYS A N 1
ATOM 616 C CA . CYS A 1 82 ? 16.217 22.600 -1.145 1.00 97.62 82 CYS A CA 1
ATOM 617 C C . CYS A 1 82 ? 16.715 23.956 -1.669 1.00 97.62 82 CYS A C 1
ATOM 619 O O . CYS A 1 82 ? 16.298 24.383 -2.743 1.00 97.62 82 CYS A O 1
ATOM 621 N N . ARG A 1 83 ? 17.662 24.605 -0.972 1.00 97.69 83 ARG A N 1
ATOM 622 C CA . ARG A 1 83 ? 18.293 25.845 -1.460 1.00 97.69 83 ARG A CA 1
ATOM 623 C C . ARG A 1 83 ? 19.035 25.638 -2.777 1.00 97.69 83 ARG A C 1
ATOM 625 O O . ARG A 1 83 ? 18.883 26.456 -3.677 1.00 97.69 83 ARG A O 1
ATOM 632 N N . ASN A 1 84 ? 19.795 24.551 -2.908 1.00 97.94 84 ASN A N 1
ATOM 633 C CA . ASN A 1 84 ? 20.519 24.237 -4.145 1.00 97.94 84 ASN A CA 1
ATOM 634 C C . ASN A 1 84 ? 19.564 23.977 -5.318 1.00 97.94 84 ASN A C 1
ATOM 636 O O . ASN A 1 84 ? 19.874 24.317 -6.455 1.00 97.94 84 ASN A O 1
ATOM 640 N N . TRP A 1 85 ? 18.392 23.412 -5.036 1.00 97.19 85 TRP A N 1
ATOM 641 C CA . TRP A 1 85 ? 17.328 23.199 -6.017 1.00 97.19 85 TRP A CA 1
ATOM 642 C C . TRP A 1 85 ? 16.473 24.438 -6.292 1.00 97.19 85 TRP A C 1
ATOM 644 O O . TRP A 1 85 ? 15.615 24.384 -7.171 1.00 97.19 85 TRP A O 1
ATOM 654 N N . ASN A 1 86 ? 16.681 25.533 -5.551 1.00 96.50 86 ASN A N 1
ATOM 655 C CA . ASN A 1 86 ? 15.789 26.692 -5.521 1.00 96.50 86 ASN A CA 1
ATOM 656 C C . ASN A 1 86 ? 14.319 26.285 -5.273 1.00 96.50 86 ASN A C 1
ATOM 658 O O . ASN A 1 86 ? 13.418 26.680 -6.009 1.00 96.50 86 ASN A O 1
ATOM 662 N N . SER A 1 87 ? 14.104 25.446 -4.257 1.00 95.81 87 SER A N 1
ATOM 663 C CA . SER A 1 87 ? 12.806 24.889 -3.864 1.00 95.81 87 SER A CA 1
ATOM 664 C C . SER A 1 87 ? 12.494 25.223 -2.404 1.00 95.81 87 SER A C 1
ATOM 666 O O . SER A 1 87 ? 13.391 25.257 -1.560 1.00 95.81 87 SER A O 1
ATOM 668 N N . ASP A 1 88 ? 11.220 25.446 -2.090 1.00 96.19 88 ASP A N 1
ATOM 669 C CA . ASP A 1 88 ? 10.712 25.691 -0.733 1.00 96.19 88 ASP A CA 1
ATOM 670 C C . ASP A 1 88 ? 10.267 24.406 -0.012 1.00 96.19 88 ASP A C 1
ATOM 672 O O . ASP A 1 88 ? 9.967 24.429 1.185 1.00 96.19 88 ASP A O 1
ATOM 676 N N . ALA A 1 89 ? 10.280 23.276 -0.719 1.00 96.12 89 ALA A N 1
ATOM 677 C CA . ALA A 1 89 ? 9.957 21.961 -0.191 1.00 96.12 89 ALA A CA 1
ATOM 678 C C . ALA A 1 89 ? 10.755 20.842 -0.878 1.00 96.12 89 ALA A C 1
ATOM 680 O O . ALA A 1 89 ? 11.363 21.025 -1.936 1.00 96.12 89 ALA A O 1
ATOM 681 N N . ALA A 1 90 ? 10.711 19.653 -0.282 1.00 97.06 90 ALA A N 1
ATOM 682 C CA . ALA A 1 90 ? 11.230 18.415 -0.845 1.00 97.06 90 ALA A CA 1
ATOM 683 C C . ALA A 1 90 ? 10.211 17.286 -0.709 1.00 97.06 90 ALA A C 1
ATOM 685 O O . ALA A 1 90 ? 9.489 17.187 0.283 1.00 97.06 90 ALA A O 1
ATOM 686 N N . VAL A 1 91 ? 10.200 16.391 -1.689 1.00 95.88 91 VAL A N 1
ATOM 687 C CA . VAL A 1 91 ? 9.473 15.128 -1.619 1.00 95.88 91 VAL A CA 1
ATOM 688 C C . VAL A 1 91 ? 10.377 14.091 -0.968 1.00 95.88 91 VAL A C 1
ATOM 690 O O . VAL A 1 91 ? 11.344 13.635 -1.571 1.00 95.88 91 VAL A O 1
ATOM 693 N N . VAL A 1 92 ? 10.071 13.703 0.262 1.00 94.38 92 VAL A N 1
ATOM 694 C CA . VAL A 1 92 ? 10.757 12.614 0.958 1.00 94.38 92 VAL A CA 1
ATOM 695 C C . VAL A 1 92 ? 10.106 11.287 0.601 1.00 94.38 92 VAL A C 1
ATOM 697 O O . VAL A 1 92 ? 8.883 11.161 0.611 1.00 94.38 92 VAL A O 1
ATOM 700 N N . LYS A 1 93 ? 10.938 10.301 0.270 1.00 94.44 93 LYS A N 1
ATOM 701 C CA . LYS A 1 93 ? 10.560 8.978 -0.220 1.00 94.44 93 LYS A CA 1
ATOM 702 C C . LYS A 1 93 ? 11.352 7.900 0.527 1.00 94.44 93 LYS A C 1
ATOM 704 O O . LYS A 1 93 ? 12.539 7.713 0.261 1.00 94.44 93 LYS A O 1
ATOM 709 N N . LEU A 1 94 ? 10.676 7.143 1.387 1.00 87.31 94 LEU A N 1
ATOM 710 C CA . LEU A 1 94 ? 11.267 6.041 2.162 1.00 87.31 94 LEU A CA 1
ATOM 711 C C . LEU A 1 94 ? 11.421 4.771 1.316 1.00 87.31 94 LEU A C 1
ATOM 713 O O . LEU A 1 94 ? 10.551 4.463 0.515 1.00 87.31 94 LEU A O 1
ATOM 717 N N . ASP A 1 95 ? 12.478 3.993 1.491 1.00 86.25 95 ASP A N 1
ATOM 718 C CA . ASP A 1 95 ? 12.830 2.823 0.675 1.00 86.25 95 ASP A CA 1
ATOM 719 C C . ASP A 1 95 ? 11.738 1.736 0.626 1.00 86.25 95 ASP A C 1
ATOM 721 O O . ASP A 1 95 ? 11.601 1.027 -0.370 1.00 86.25 95 ASP A O 1
ATOM 725 N N . TRP A 1 96 ? 10.919 1.632 1.674 1.00 76.62 96 TRP A N 1
ATOM 726 C CA . TRP A 1 96 ? 9.788 0.702 1.765 1.00 76.62 96 TRP A CA 1
ATOM 727 C C . TRP A 1 96 ? 8.454 1.290 1.281 1.00 76.62 96 TRP A C 1
ATOM 729 O O . TRP A 1 96 ? 7.431 0.607 1.363 1.00 76.62 96 TRP A O 1
ATOM 739 N N . SER A 1 97 ? 8.420 2.551 0.830 1.00 67.75 97 SER A N 1
ATOM 740 C CA . SER A 1 97 ? 7.163 3.261 0.572 1.00 67.75 97 SER A CA 1
ATOM 741 C C . SER A 1 97 ? 6.257 2.463 -0.370 1.00 67.75 97 SER A C 1
ATOM 743 O O . SER A 1 97 ? 6.684 2.059 -1.455 1.00 67.75 97 SER A O 1
ATOM 745 N N . PHE A 1 98 ? 4.985 2.314 -0.016 1.00 59.62 98 PHE A N 1
ATOM 746 C CA . PHE A 1 98 ? 4.001 1.629 -0.845 1.00 59.62 98 PHE A CA 1
ATOM 747 C C . PHE A 1 98 ? 2.873 2.584 -1.221 1.00 59.62 98 PHE A C 1
ATOM 749 O O . PHE A 1 98 ? 2.179 3.130 -0.359 1.00 59.62 98 PHE A O 1
ATOM 756 N N . ARG A 1 99 ? 2.652 2.763 -2.529 1.00 65.44 99 ARG A N 1
ATOM 757 C CA . ARG A 1 99 ? 1.741 3.784 -3.070 1.00 65.44 99 ARG A CA 1
ATOM 758 C C . ARG A 1 99 ? 2.131 5.175 -2.553 1.00 65.44 99 ARG A C 1
ATOM 760 O O . ARG A 1 99 ? 3.142 5.707 -2.981 1.00 65.44 99 ARG A O 1
ATOM 767 N N . ARG A 1 100 ? 1.331 5.761 -1.656 1.00 67.62 100 ARG A N 1
ATOM 768 C CA . ARG A 1 100 ? 1.590 7.072 -1.037 1.00 67.62 100 ARG A CA 1
ATOM 769 C C . ARG A 1 100 ? 2.056 6.968 0.418 1.00 67.62 100 ARG A C 1
ATOM 771 O O . ARG A 1 100 ? 2.481 7.970 0.978 1.00 67.62 100 ARG A O 1
ATOM 778 N N . ALA A 1 101 ? 2.006 5.778 1.021 1.00 63.75 101 ALA A N 1
ATOM 779 C CA . ALA A 1 101 ? 2.554 5.552 2.355 1.00 63.75 101 ALA A CA 1
ATOM 780 C C . ALA A 1 101 ? 4.085 5.571 2.282 1.00 63.75 101 ALA A C 1
ATOM 782 O O . ALA A 1 101 ? 4.650 4.906 1.418 1.00 63.75 101 ALA A O 1
ATOM 783 N N . GLY A 1 102 ? 4.739 6.326 3.166 1.00 74.12 102 GLY A N 1
ATOM 784 C CA . GLY A 1 102 ? 6.190 6.545 3.129 1.00 74.12 102 GLY A CA 1
ATOM 785 C C . GLY A 1 102 ? 6.644 7.586 2.096 1.00 74.12 102 GLY A C 1
ATOM 786 O O . GLY A 1 102 ? 7.824 7.633 1.750 1.00 74.12 102 GLY A O 1
ATOM 787 N N . ILE A 1 103 ? 5.716 8.403 1.585 1.00 85.31 103 ILE A N 1
ATOM 788 C CA . ILE A 1 103 ? 6.015 9.602 0.798 1.00 85.31 103 ILE A CA 1
ATOM 789 C C . ILE A 1 103 ? 5.488 10.810 1.576 1.00 85.31 103 ILE A C 1
ATOM 791 O O . ILE A 1 103 ? 4.365 10.773 2.079 1.00 85.31 103 ILE A O 1
ATOM 795 N N . ALA A 1 104 ? 6.269 11.883 1.664 1.00 86.25 104 ALA A N 1
ATOM 796 C CA . ALA A 1 104 ? 5.868 13.127 2.316 1.00 86.25 104 ALA A CA 1
ATOM 797 C C . ALA A 1 104 ? 6.370 14.345 1.535 1.00 86.25 104 ALA A C 1
ATOM 799 O O . ALA A 1 104 ? 7.458 14.312 0.969 1.00 86.25 104 ALA A O 1
ATOM 800 N N . LEU A 1 105 ? 5.595 15.430 1.535 1.00 91.19 105 LEU A N 1
ATOM 801 C CA . LEU A 1 105 ? 6.074 16.743 1.109 1.00 91.19 105 LEU A CA 1
ATOM 802 C C . LEU A 1 105 ? 6.511 17.509 2.355 1.00 91.19 105 LEU A C 1
ATOM 804 O O . LEU A 1 105 ? 5.679 17.812 3.208 1.00 91.19 105 LEU A O 1
ATOM 808 N N . LEU A 1 106 ? 7.804 17.795 2.471 1.00 90.00 106 LEU A N 1
ATOM 809 C CA . LEU A 1 106 ? 8.372 18.495 3.617 1.00 90.00 106 LEU A CA 1
ATOM 810 C C . LEU A 1 106 ? 8.781 19.912 3.213 1.00 90.00 106 LEU A C 1
ATOM 812 O O . LEU A 1 106 ? 9.619 20.049 2.320 1.00 90.00 106 LEU A O 1
ATOM 816 N N . PRO A 1 107 ? 8.242 20.963 3.855 1.00 91.88 107 PRO A N 1
ATOM 817 C CA . PRO A 1 107 ? 8.737 22.315 3.647 1.00 91.88 107 PRO A CA 1
ATOM 818 C C . PRO A 1 107 ? 10.164 22.458 4.193 1.00 91.88 107 PRO A C 1
ATOM 820 O O . PRO A 1 107 ? 10.588 21.723 5.091 1.00 91.88 107 PRO A O 1
ATOM 823 N N . VAL A 1 108 ? 10.915 23.428 3.674 1.00 91.50 108 VAL A N 1
ATOM 824 C CA . VAL A 1 108 ? 12.266 23.742 4.156 1.00 91.50 108 VAL A CA 1
ATOM 825 C C . VAL A 1 108 ? 12.261 23.979 5.667 1.00 91.50 108 VAL A C 1
ATOM 827 O O . VA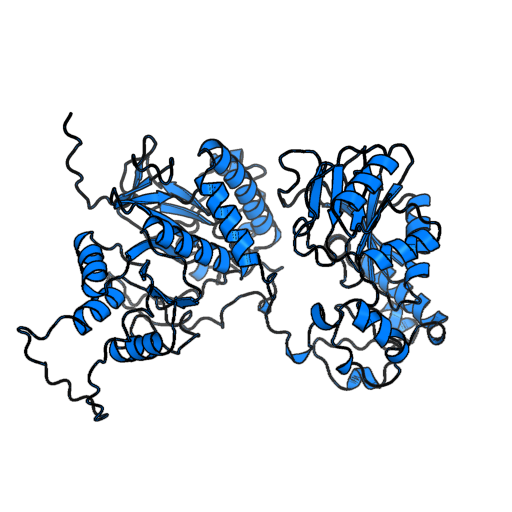L A 1 108 ? 11.486 24.775 6.189 1.00 91.50 108 VAL A O 1
ATOM 830 N N . GLY A 1 109 ? 13.163 23.291 6.371 1.00 84.00 109 GLY A N 1
ATOM 831 C CA . GLY A 1 109 ? 13.296 23.379 7.827 1.00 84.00 109 GLY A CA 1
ATOM 832 C C . GLY A 1 109 ? 12.388 22.428 8.611 1.00 84.00 109 GLY A C 1
ATOM 833 O O . GLY A 1 109 ? 12.560 22.317 9.824 1.00 84.00 109 GLY A O 1
ATOM 834 N N . ALA A 1 110 ? 11.475 21.704 7.954 1.00 85.81 110 ALA A N 1
ATOM 835 C CA . ALA A 1 110 ? 10.737 20.626 8.603 1.00 85.81 110 ALA A CA 1
ATOM 836 C C . ALA A 1 110 ? 11.677 19.471 8.996 1.00 85.81 110 ALA A C 1
ATOM 838 O O . ALA A 1 110 ? 12.609 19.156 8.249 1.00 85.81 110 ALA A O 1
ATOM 839 N N . PRO A 1 111 ? 11.451 18.824 10.154 1.00 84.81 111 PRO A N 1
ATOM 840 C CA . PRO A 1 111 ? 12.233 17.665 10.553 1.00 84.81 111 PRO A CA 1
ATOM 841 C C . PRO A 1 111 ? 12.043 16.503 9.573 1.00 84.81 111 PRO A C 1
ATOM 843 O O . PRO A 1 111 ? 10.948 16.294 9.048 1.00 84.81 111 PRO A O 1
ATOM 846 N N . LEU A 1 112 ? 13.110 15.730 9.357 1.00 85.44 112 LEU A N 1
ATOM 847 C CA . LEU A 1 112 ? 13.012 14.451 8.654 1.00 85.44 112 LEU A CA 1
ATOM 848 C C . LEU A 1 112 ? 12.113 13.480 9.447 1.00 85.44 112 LEU A C 1
ATOM 850 O O . LEU A 1 112 ? 12.080 13.562 10.681 1.00 85.44 112 LEU A O 1
ATOM 854 N N . PRO A 1 113 ? 11.401 12.554 8.775 1.00 80.88 113 PRO A N 1
ATOM 855 C CA . PRO A 1 113 ? 10.674 11.483 9.449 1.00 80.88 113 PRO A CA 1
ATOM 856 C C . PRO A 1 113 ? 11.603 10.702 10.381 1.00 80.88 113 PRO A C 1
ATOM 858 O O . PRO A 1 113 ? 12.775 10.506 10.058 1.00 80.88 113 PRO A O 1
ATOM 861 N N . LEU A 1 114 ? 11.086 10.234 11.519 1.00 74.94 114 LEU A N 1
ATOM 862 C CA . LEU A 1 114 ? 11.895 9.522 12.513 1.00 74.94 114 LEU A CA 1
ATOM 863 C C . LEU A 1 114 ? 12.539 8.256 11.927 1.00 74.94 114 LEU A C 1
ATOM 865 O O . LEU A 1 114 ? 13.654 7.904 12.303 1.00 74.94 114 LEU A O 1
ATOM 869 N N . GLU A 1 115 ? 11.851 7.588 11.000 1.00 78.31 115 GLU A N 1
ATOM 870 C CA . GLU A 1 115 ? 12.359 6.406 10.306 1.00 78.31 115 GLU A CA 1
ATOM 871 C C . GLU A 1 115 ? 13.226 6.687 9.065 1.00 78.31 115 GLU A C 1
ATOM 873 O O . GLU A 1 115 ? 13.604 5.729 8.393 1.00 78.31 115 GLU A O 1
ATOM 878 N N . PHE A 1 116 ? 13.533 7.950 8.741 1.00 85.50 116 PHE A N 1
ATOM 879 C CA . PHE A 1 116 ? 14.343 8.270 7.564 1.00 85.50 116 PHE A CA 1
ATOM 880 C C . PHE A 1 116 ? 15.780 7.752 7.724 1.00 85.50 116 PHE A C 1
ATOM 882 O O . PHE A 1 116 ? 16.503 8.153 8.637 1.00 85.50 116 PHE A O 1
ATOM 889 N N . ASP A 1 117 ? 16.210 6.897 6.802 1.00 87.94 117 ASP A N 1
ATOM 890 C CA . ASP A 1 117 ? 17.554 6.339 6.736 1.00 87.94 117 ASP A CA 1
ATOM 891 C C . ASP A 1 117 ? 18.290 6.843 5.477 1.00 87.94 117 ASP A C 1
ATOM 893 O O . ASP A 1 117 ? 18.001 6.398 4.364 1.00 87.94 117 ASP A O 1
ATOM 897 N N . PRO A 1 118 ? 19.300 7.719 5.619 1.00 94.69 118 PRO A N 1
ATOM 898 C CA . PRO A 1 118 ? 20.038 8.295 4.489 1.00 94.69 118 PRO A CA 1
ATOM 899 C C . PRO A 1 118 ? 20.851 7.272 3.671 1.00 94.69 118 PRO A C 1
ATOM 901 O O . PRO A 1 118 ? 21.369 7.595 2.595 1.00 94.69 118 PRO A O 1
ATOM 904 N N . SER A 1 119 ? 20.993 6.031 4.143 1.00 92.06 119 SER A N 1
ATOM 905 C CA . SER A 1 119 ? 21.617 4.954 3.368 1.00 92.06 119 SER A CA 1
ATOM 906 C C . SER A 1 119 ? 20.691 4.362 2.296 1.00 92.06 119 SER A C 1
ATOM 908 O O . SER A 1 119 ? 21.190 3.783 1.325 1.00 92.06 119 SER A O 1
ATOM 910 N N . CYS A 1 120 ? 19.368 4.527 2.419 1.00 92.94 120 CYS A N 1
ATOM 911 C CA . CYS A 1 120 ? 18.392 3.955 1.486 1.00 92.94 120 CYS A CA 1
ATOM 912 C C . CYS A 1 120 ? 17.303 4.925 1.013 1.00 92.94 120 CYS A C 1
ATOM 914 O O . CYS A 1 120 ? 16.825 4.779 -0.114 1.00 92.94 120 CYS A O 1
ATOM 916 N N . ASP A 1 121 ? 16.941 5.912 1.825 1.00 94.31 121 ASP A N 1
ATOM 917 C CA . ASP A 1 121 ? 15.859 6.855 1.562 1.00 94.31 121 ASP A CA 1
ATOM 918 C C . ASP A 1 121 ? 16.362 8.087 0.818 1.00 94.31 121 ASP A C 1
ATOM 920 O O . ASP A 1 121 ? 17.545 8.430 0.855 1.00 94.31 121 ASP A O 1
ATOM 924 N N . VAL A 1 122 ? 15.450 8.780 0.136 1.00 98.06 122 VAL A N 1
ATOM 925 C CA . VAL A 1 122 ? 15.797 9.957 -0.667 1.00 98.06 122 VAL A CA 1
ATOM 926 C C . VAL A 1 122 ? 14.859 11.123 -0.382 1.00 98.06 122 VAL A C 1
ATOM 928 O O . VAL A 1 122 ? 13.660 10.948 -0.162 1.00 98.06 122 VAL A O 1
ATOM 931 N N . ALA A 1 123 ? 15.412 12.329 -0.417 1.00 98.06 123 ALA A N 1
ATOM 932 C CA . ALA A 1 123 ? 14.681 13.564 -0.633 1.00 98.06 123 ALA A CA 1
ATOM 933 C C . ALA A 1 123 ? 14.840 13.947 -2.105 1.00 98.06 123 ALA A C 1
ATOM 935 O O . ALA A 1 123 ? 15.936 13.867 -2.654 1.00 98.06 123 ALA A O 1
ATOM 936 N N . MET A 1 124 ? 13.756 14.353 -2.747 1.00 97.88 124 MET A N 1
ATOM 937 C CA . MET A 1 124 ? 13.706 14.650 -4.171 1.00 97.88 124 MET A CA 1
ATOM 938 C C . MET A 1 124 ? 13.106 16.035 -4.381 1.00 97.88 124 MET A C 1
ATOM 940 O O . MET A 1 124 ? 12.160 16.422 -3.689 1.00 97.88 124 MET A O 1
ATOM 944 N N . ARG A 1 125 ? 13.645 16.790 -5.336 1.00 97.06 125 ARG A N 1
ATOM 945 C CA . ARG A 1 125 ? 13.079 18.075 -5.734 1.00 97.06 125 ARG A CA 1
ATOM 946 C C . ARG A 1 125 ? 11.658 17.850 -6.273 1.00 97.06 125 ARG A C 1
ATOM 948 O O . ARG A 1 125 ? 11.498 17.001 -7.156 1.00 97.06 125 ARG A O 1
ATOM 955 N N . PRO A 1 126 ? 10.638 18.588 -5.797 1.00 94.06 126 PRO A N 1
ATOM 956 C CA . PRO A 1 126 ? 9.312 18.553 -6.399 1.00 94.06 126 PRO A CA 1
ATOM 957 C C . PRO A 1 126 ? 9.404 18.860 -7.896 1.00 94.06 126 PRO A C 1
ATOM 959 O O . PRO A 1 126 ? 10.168 19.731 -8.310 1.00 94.06 126 PRO A O 1
ATOM 962 N N . LEU A 1 127 ? 8.668 18.107 -8.710 1.00 92.38 127 LEU A N 1
ATOM 963 C CA . LEU A 1 127 ? 8.615 18.352 -10.143 1.00 92.38 127 LEU A CA 1
ATOM 964 C C . LEU A 1 127 ? 7.457 19.301 -10.448 1.00 92.38 127 LEU A C 1
ATOM 966 O O . LEU A 1 127 ? 6.308 18.993 -10.125 1.00 92.38 127 LEU A O 1
ATOM 970 N N . ASP A 1 128 ? 7.769 20.416 -11.099 1.00 84.75 128 ASP A N 1
ATOM 971 C CA . ASP A 1 128 ? 6.771 21.293 -11.699 1.00 84.75 128 ASP A CA 1
ATOM 972 C C . ASP A 1 128 ? 6.360 20.724 -13.067 1.00 84.75 128 ASP A C 1
ATOM 974 O O . ASP A 1 128 ? 7.209 20.270 -13.839 1.00 84.75 128 ASP A O 1
ATOM 978 N N . GLY A 1 129 ? 5.059 20.714 -13.365 1.00 86.94 129 GLY A N 1
ATOM 979 C CA . GLY A 1 129 ? 4.536 20.232 -14.645 1.00 86.94 129 GLY A CA 1
ATOM 980 C C . GLY A 1 129 ? 3.310 19.334 -14.512 1.00 86.94 129 GLY A C 1
ATOM 981 O O . GLY A 1 129 ? 2.497 19.480 -13.597 1.00 86.94 129 GLY A O 1
ATOM 982 N N . ASP A 1 130 ? 3.162 18.417 -15.468 1.00 90.31 130 ASP A N 1
ATOM 983 C CA . ASP A 1 130 ? 2.063 17.458 -15.486 1.00 90.31 130 ASP A CA 1
ATOM 984 C C . ASP A 1 130 ? 2.260 16.426 -14.368 1.00 90.31 130 ASP A C 1
ATOM 986 O O . ASP A 1 130 ? 3.239 15.673 -14.391 1.00 90.31 130 ASP A O 1
ATOM 990 N N . PRO A 1 131 ? 1.343 16.350 -13.390 1.00 90.69 131 PRO A N 1
ATOM 991 C CA . PRO A 1 131 ? 1.513 15.444 -12.272 1.00 90.69 131 PRO A CA 1
ATOM 992 C C . PRO A 1 131 ? 1.280 13.980 -12.647 1.00 90.69 131 PRO A C 1
ATOM 994 O O . PRO A 1 131 ? 1.530 13.116 -11.810 1.00 90.69 131 PRO A O 1
ATOM 997 N N . ARG A 1 132 ? 0.792 13.673 -13.858 1.00 92.56 132 ARG A N 1
ATOM 998 C CA . ARG A 1 132 ? 0.570 12.295 -14.307 1.00 92.56 132 ARG A CA 1
ATOM 999 C C . ARG A 1 132 ? 1.886 11.531 -14.382 1.00 92.56 132 ARG A C 1
ATOM 1001 O O . ARG A 1 132 ? 2.906 12.027 -14.851 1.00 92.56 132 ARG A O 1
ATOM 1008 N N . THR A 1 133 ? 1.844 10.274 -13.957 1.00 94.12 133 THR A N 1
ATOM 1009 C CA . THR A 1 133 ? 3.015 9.393 -13.959 1.00 94.12 133 THR A CA 1
ATOM 1010 C C . THR A 1 133 ? 2.881 8.365 -15.064 1.00 94.12 133 THR A C 1
ATOM 1012 O O . THR A 1 133 ? 1.895 7.637 -15.119 1.00 94.12 133 THR A O 1
ATOM 1015 N N . LEU A 1 134 ? 3.881 8.262 -15.926 1.00 96.12 134 LEU A N 1
ATOM 1016 C CA . LEU A 1 134 ? 4.027 7.155 -16.854 1.00 96.12 134 LEU A CA 1
ATOM 1017 C C . LEU A 1 134 ? 4.781 6.024 -16.151 1.00 96.12 134 LEU A C 1
ATOM 1019 O O . LEU A 1 134 ? 5.968 6.148 -15.869 1.00 96.12 134 LEU A O 1
ATOM 1023 N N . LYS A 1 135 ? 4.084 4.928 -15.865 1.00 95.19 135 LYS A N 1
ATOM 1024 C CA . LYS A 1 135 ? 4.647 3.721 -15.259 1.00 95.19 135 LYS A CA 1
ATOM 1025 C C . LYS A 1 135 ? 4.984 2.702 -16.335 1.00 95.19 135 LYS A C 1
ATOM 1027 O O . LYS A 1 135 ? 4.117 2.349 -17.136 1.00 95.19 135 LYS A O 1
ATOM 1032 N N . ILE A 1 136 ? 6.227 2.238 -16.354 1.00 96.62 136 ILE A N 1
ATOM 1033 C CA . ILE A 1 136 ? 6.770 1.388 -17.415 1.00 96.62 136 ILE A CA 1
ATOM 1034 C C . ILE A 1 136 ? 7.343 0.124 -16.785 1.00 96.62 136 ILE A C 1
ATOM 1036 O O . ILE A 1 136 ? 8.297 0.195 -16.014 1.00 96.62 136 ILE A O 1
ATOM 1040 N N . ASP A 1 137 ? 6.758 -1.023 -17.119 1.00 96.38 137 ASP A N 1
ATOM 1041 C CA . ASP A 1 137 ? 7.218 -2.331 -16.662 1.00 96.38 137 ASP A CA 1
ATOM 1042 C C . ASP A 1 137 ? 8.263 -2.867 -17.648 1.00 96.38 137 ASP A C 1
ATOM 1044 O O . ASP A 1 137 ? 8.024 -2.897 -18.861 1.00 96.38 137 ASP A O 1
ATOM 1048 N N . ILE A 1 138 ? 9.406 -3.320 -17.134 1.00 96.50 138 ILE A N 1
ATOM 1049 C CA . ILE A 1 138 ? 10.495 -3.907 -17.916 1.00 96.50 138 ILE A CA 1
ATOM 1050 C C . ILE A 1 138 ? 10.960 -5.248 -17.362 1.00 96.50 138 ILE A C 1
ATOM 1052 O O . ILE A 1 138 ? 10.867 -5.510 -16.161 1.00 96.50 138 ILE A O 1
ATOM 1056 N N . PHE A 1 139 ? 11.505 -6.073 -18.255 1.00 96.44 139 PHE A N 1
ATOM 1057 C CA . PHE A 1 139 ? 12.342 -7.214 -17.905 1.00 96.44 139 PHE A CA 1
ATOM 1058 C C . PHE A 1 139 ? 13.671 -7.106 -18.648 1.00 96.44 139 PHE A C 1
ATOM 1060 O O . PHE A 1 139 ? 13.686 -7.116 -19.882 1.00 96.44 139 PHE A O 1
ATOM 1067 N N . ALA A 1 140 ? 14.772 -7.002 -17.903 1.00 94.19 140 ALA A N 1
ATOM 1068 C CA . ALA A 1 140 ? 16.076 -6.621 -18.427 1.00 94.19 140 ALA A CA 1
ATOM 1069 C C . ALA A 1 140 ? 15.934 -5.369 -19.311 1.00 94.19 140 ALA A C 1
ATOM 1071 O O . ALA A 1 140 ? 15.430 -4.350 -18.850 1.00 94.19 140 ALA A O 1
ATOM 1072 N N . ASP A 1 141 ? 16.317 -5.446 -20.584 1.00 94.06 141 ASP A N 1
ATOM 1073 C CA . ASP A 1 141 ? 16.237 -4.343 -21.540 1.00 94.06 141 ASP A CA 1
ATOM 1074 C C . ASP A 1 141 ? 15.008 -4.393 -22.464 1.00 94.06 141 ASP A C 1
ATOM 1076 O O . ASP A 1 141 ? 14.993 -3.736 -23.503 1.00 94.06 141 ASP A O 1
ATOM 1080 N N . GLN A 1 142 ? 13.969 -5.150 -22.094 1.00 96.75 142 GLN A N 1
ATOM 1081 C CA . GLN A 1 142 ? 12.712 -5.233 -22.840 1.00 96.75 142 GLN A CA 1
ATOM 1082 C C . GLN A 1 142 ? 11.567 -4.529 -22.112 1.00 96.75 142 GLN A C 1
ATOM 1084 O O . GLN A 1 142 ? 11.264 -4.835 -20.957 1.00 96.75 142 GLN A O 1
ATOM 1089 N N . VAL A 1 143 ? 10.864 -3.647 -22.825 1.00 97.06 143 VAL A N 1
ATOM 1090 C CA . VAL A 1 143 ? 9.610 -3.048 -22.352 1.00 97.06 143 VAL A CA 1
ATOM 1091 C C . VAL A 1 143 ? 8.495 -4.087 -22.401 1.00 97.06 143 VAL A C 1
ATOM 1093 O O . VAL A 1 143 ? 8.150 -4.596 -23.467 1.00 97.06 143 VAL A O 1
ATOM 1096 N N . LEU A 1 144 ? 7.909 -4.380 -21.243 1.00 96.25 144 LEU A N 1
ATOM 1097 C CA . LEU A 1 144 ? 6.772 -5.292 -21.113 1.00 96.25 144 LEU A CA 1
ATOM 1098 C C . LEU A 1 144 ? 5.443 -4.571 -21.330 1.00 96.25 144 LEU A C 1
ATOM 1100 O O . LEU A 1 144 ? 4.493 -5.150 -21.856 1.00 96.25 144 LEU A O 1
ATOM 1104 N N . GLY A 1 145 ? 5.378 -3.305 -20.918 1.00 95.25 145 GLY A N 1
ATOM 1105 C CA . GLY A 1 145 ? 4.192 -2.479 -21.048 1.00 95.25 145 GLY A CA 1
ATOM 1106 C C . GLY A 1 145 ? 4.348 -1.116 -20.390 1.00 95.25 145 GLY A C 1
ATOM 1107 O O . GLY A 1 145 ? 5.257 -0.890 -19.595 1.00 95.25 145 GLY A O 1
ATOM 1108 N N . ALA A 1 146 ? 3.441 -0.202 -20.720 1.00 95.94 146 ALA A N 1
ATOM 1109 C CA . ALA A 1 146 ? 3.418 1.138 -20.155 1.00 95.94 146 ALA A CA 1
ATOM 1110 C C . ALA A 1 146 ? 1.985 1.580 -19.862 1.00 95.94 146 ALA A C 1
ATOM 1112 O O . ALA A 1 146 ? 1.058 1.283 -20.621 1.00 95.94 146 ALA A O 1
ATOM 1113 N N . THR A 1 147 ? 1.807 2.292 -18.754 1.00 93.69 147 THR A N 1
ATOM 1114 C CA . THR A 1 147 ? 0.505 2.736 -18.258 1.00 93.69 147 THR A CA 1
ATOM 1115 C C . THR A 1 147 ? 0.624 4.150 -17.711 1.00 93.69 147 THR A C 1
ATOM 1117 O O . THR A 1 147 ? 1.521 4.443 -16.925 1.00 93.69 147 THR A O 1
ATOM 1120 N N . TRP A 1 148 ? -0.291 5.029 -18.097 1.00 92.56 148 TRP A N 1
ATOM 1121 C CA . TRP A 1 148 ? -0.452 6.323 -17.451 1.00 92.56 148 TRP A CA 1
ATOM 1122 C C . TRP A 1 148 ? -1.224 6.166 -16.150 1.00 92.56 148 TRP A C 1
ATOM 1124 O O . TRP A 1 148 ? -2.261 5.510 -16.121 1.00 92.56 148 TRP A O 1
ATOM 1134 N N . LEU A 1 149 ? -0.722 6.793 -15.095 1.00 89.12 149 LEU A N 1
ATOM 1135 C CA . LEU A 1 149 ? -1.373 6.940 -13.806 1.00 89.12 149 LEU A CA 1
ATOM 1136 C C . LEU A 1 149 ? -1.816 8.395 -13.654 1.00 89.12 149 LEU A C 1
ATOM 1138 O O . LEU A 1 149 ? -1.001 9.312 -13.803 1.00 89.12 149 LEU A O 1
ATOM 1142 N N . ASP A 1 150 ? -3.081 8.612 -13.297 1.00 87.06 150 ASP A N 1
ATOM 1143 C CA . ASP A 1 150 ? -3.600 9.931 -12.903 1.00 87.06 150 ASP A CA 1
ATOM 1144 C C . ASP A 1 150 ? -3.122 10.331 -11.489 1.00 87.06 150 ASP A C 1
ATOM 1146 O O . ASP A 1 150 ? -3.876 10.430 -10.511 1.00 87.06 150 ASP A O 1
ATOM 1150 N N . THR A 1 151 ? -1.807 10.492 -11.369 1.00 86.81 151 THR A N 1
ATOM 1151 C CA . THR A 1 151 ? -1.131 10.979 -10.171 1.00 86.81 151 THR A CA 1
ATOM 1152 C C . THR A 1 151 ? -1.451 12.465 -9.972 1.00 86.81 151 THR A C 1
ATOM 1154 O O . THR A 1 151 ? -1.526 13.243 -10.919 1.00 86.81 151 THR A O 1
ATOM 1157 N N . ARG A 1 152 ? -1.703 12.864 -8.719 1.00 84.44 152 ARG A N 1
ATOM 1158 C CA . ARG A 1 152 ? -2.010 14.257 -8.356 1.00 84.44 152 ARG A CA 1
ATOM 1159 C C . ARG A 1 152 ? -0.723 15.021 -8.096 1.00 84.44 152 ARG A C 1
ATOM 1161 O O . ARG A 1 152 ? 0.243 14.434 -7.611 1.00 84.44 152 ARG A O 1
ATOM 1168 N N . ALA A 1 153 ? -0.758 16.330 -8.330 1.00 86.56 153 ALA A N 1
ATOM 1169 C CA . ALA A 1 153 ? 0.320 17.214 -7.915 1.00 86.56 153 ALA A CA 1
ATOM 1170 C C . ALA A 1 153 ? 0.532 17.067 -6.407 1.00 86.56 153 ALA A C 1
ATOM 1172 O O . ALA A 1 153 ? -0.423 17.166 -5.635 1.00 86.56 153 ALA A O 1
ATOM 1173 N N . ILE A 1 154 ? 1.775 16.819 -5.997 1.00 84.69 154 ILE A N 1
ATOM 1174 C CA . ILE A 1 154 ? 2.123 16.583 -4.591 1.00 84.69 154 ILE A CA 1
ATOM 1175 C C . ILE A 1 154 ? 1.874 17.811 -3.702 1.00 84.69 154 ILE A C 1
ATOM 1177 O O . ILE A 1 154 ? 1.740 17.695 -2.492 1.00 84.69 154 ILE A O 1
ATOM 1181 N N . THR A 1 155 ? 1.756 18.987 -4.310 1.00 83.19 155 THR A N 1
ATOM 1182 C CA . THR A 1 155 ? 1.413 20.254 -3.658 1.00 83.19 155 THR A CA 1
ATOM 1183 C C . THR A 1 155 ? -0.089 20.428 -3.409 1.00 83.19 155 THR A C 1
ATOM 1185 O O . THR A 1 155 ? -0.489 21.306 -2.648 1.00 83.19 155 THR A O 1
ATOM 1188 N N . ALA A 1 156 ? -0.953 19.610 -4.018 1.00 79.31 156 ALA A N 1
ATOM 1189 C CA . ALA A 1 156 ? -2.396 19.713 -3.821 1.00 79.31 156 ALA A CA 1
ATOM 1190 C C . ALA A 1 156 ? -2.801 19.192 -2.434 1.00 79.31 156 ALA A C 1
ATOM 1192 O O . ALA A 1 156 ? -2.381 18.114 -2.037 1.00 79.31 156 ALA A O 1
ATOM 1193 N N . ALA A 1 157 ? -3.710 19.870 -1.726 1.00 71.25 157 ALA A N 1
ATOM 1194 C CA . ALA A 1 157 ? -4.131 19.487 -0.366 1.00 71.25 157 ALA A CA 1
ATOM 1195 C C . ALA A 1 157 ? -4.634 18.032 -0.225 1.00 71.25 157 ALA A C 1
ATOM 1197 O O . ALA A 1 157 ? -4.608 17.453 0.854 1.00 71.25 157 ALA A O 1
ATOM 1198 N N . ASN A 1 158 ? -5.085 17.422 -1.321 1.00 69.56 158 ASN A N 1
ATOM 1199 C CA . ASN A 1 158 ? -5.612 16.062 -1.364 1.00 69.56 158 ASN A CA 1
ATOM 1200 C C . ASN A 1 158 ? -4.684 15.076 -2.104 1.00 69.56 158 ASN A C 1
ATOM 1202 O O . ASN A 1 158 ? -5.137 14.028 -2.579 1.00 69.56 158 ASN A O 1
ATOM 1206 N N . TRP A 1 159 ? -3.395 15.402 -2.230 1.00 73.50 159 TRP A N 1
ATOM 1207 C CA . TRP A 1 159 ? -2.407 14.579 -2.925 1.00 73.50 159 TRP A CA 1
ATOM 1208 C C . TRP A 1 159 ? -2.155 13.232 -2.249 1.00 73.50 159 TRP A C 1
ATOM 1210 O O . TRP A 1 159 ? -1.610 12.354 -2.895 1.00 73.50 159 TRP A O 1
ATOM 1220 N N . GLN A 1 160 ? -2.553 13.014 -0.993 1.00 64.12 160 GLN A N 1
ATOM 1221 C CA . GLN A 1 160 ? -2.397 11.721 -0.307 1.00 64.12 160 GLN A CA 1
ATOM 1222 C C . GLN A 1 160 ? -3.562 10.751 -0.551 1.00 64.12 160 GLN A C 1
ATOM 1224 O O . GLN A 1 160 ? -3.418 9.559 -0.302 1.00 64.12 160 GLN A O 1
ATOM 1229 N N . MET A 1 161 ? -4.686 11.209 -1.120 1.00 60.16 161 MET A N 1
ATOM 1230 C CA . MET A 1 161 ? -5.863 10.361 -1.360 1.00 60.16 161 MET A CA 1
ATOM 1231 C C . MET A 1 161 ? -5.584 9.244 -2.378 1.00 60.16 161 MET A C 1
ATOM 1233 O O . MET A 1 161 ? -5.524 9.494 -3.588 1.00 60.16 161 MET A O 1
ATOM 1237 N N . ILE A 1 162 ? -5.424 8.012 -1.899 1.00 51.62 162 ILE A N 1
ATOM 1238 C CA . ILE A 1 162 ? -5.209 6.816 -2.720 1.00 51.62 162 ILE A CA 1
ATOM 1239 C C . ILE A 1 162 ? -6.550 6.404 -3.332 1.00 51.62 162 ILE A C 1
ATOM 1241 O O . ILE A 1 162 ? -7.245 5.605 -2.727 1.00 51.62 162 ILE A O 1
ATOM 1245 N N . GLY A 1 163 ? -6.894 6.936 -4.507 1.00 52.75 163 GLY A N 1
ATOM 1246 C CA . GLY A 1 163 ? -8.058 6.457 -5.258 1.00 52.75 163 GLY A CA 1
ATOM 1247 C C . GLY A 1 163 ? -7.713 5.622 -6.487 1.00 52.75 163 GLY A C 1
ATOM 1248 O O . GLY A 1 163 ? -6.578 5.712 -6.968 1.00 52.75 163 GLY A O 1
ATOM 1249 N N . PRO A 1 164 ? -8.662 4.832 -7.033 1.00 46.34 164 PRO A N 1
ATOM 1250 C CA . PRO A 1 164 ? -8.528 4.031 -8.249 1.00 46.34 164 PRO A CA 1
ATOM 1251 C C . PRO A 1 164 ? -8.598 4.935 -9.483 1.00 46.34 164 PRO A C 1
ATOM 1253 O O . PRO A 1 164 ? -9.359 4.709 -10.419 1.00 46.34 164 PRO A O 1
ATOM 1256 N N . ARG A 1 165 ? -7.838 6.027 -9.468 1.00 57.16 165 ARG A N 1
ATOM 1257 C CA . ARG A 1 165 ? -7.809 6.956 -10.586 1.00 57.16 165 ARG A CA 1
ATOM 1258 C C . ARG A 1 165 ? -7.207 6.280 -11.807 1.00 57.16 165 ARG A C 1
ATOM 1260 O O . ARG A 1 165 ? -6.370 5.384 -11.682 1.00 57.16 165 ARG A O 1
ATOM 1267 N N . GLY A 1 166 ? -7.688 6.737 -12.963 1.00 63.38 166 GLY A N 1
ATOM 1268 C CA . GLY A 1 166 ? -7.496 6.129 -14.270 1.00 63.38 166 GLY A CA 1
ATOM 1269 C C . GLY A 1 166 ? -6.093 5.576 -14.467 1.00 63.38 166 GLY A C 1
ATOM 1270 O O . GLY A 1 166 ? -5.098 6.287 -14.329 1.00 63.38 166 GLY A O 1
ATOM 1271 N N . GLN A 1 167 ? -6.054 4.291 -14.798 1.00 79.94 167 GLN A N 1
ATOM 1272 C CA . GLN A 1 167 ? -4.897 3.650 -15.386 1.00 79.94 167 GLN A CA 1
ATOM 1273 C C . GLN A 1 167 ? -5.263 3.309 -16.817 1.00 79.94 167 GLN A C 1
ATOM 1275 O O . GLN A 1 167 ? -6.248 2.608 -17.051 1.00 79.94 167 GLN A O 1
ATOM 1280 N N . TRP A 1 168 ? -4.504 3.816 -17.777 1.00 87.00 168 TRP A N 1
ATOM 1281 C CA . TRP A 1 168 ? -4.724 3.485 -19.178 1.00 87.00 168 TRP A CA 1
ATOM 1282 C C . TRP A 1 168 ? -3.406 3.200 -19.869 1.00 87.00 168 TRP A C 1
ATOM 1284 O O . TRP A 1 168 ? -2.372 3.792 -19.558 1.00 87.00 168 TRP A O 1
ATOM 1294 N N . THR A 1 169 ? -3.449 2.269 -20.813 1.00 89.69 169 THR A N 1
ATOM 1295 C CA . THR A 1 169 ? -2.291 1.891 -21.611 1.00 89.69 169 THR A CA 1
ATOM 1296 C C . THR A 1 169 ? -1.673 3.115 -22.284 1.00 89.69 169 THR A C 1
ATOM 1298 O O . THR A 1 169 ? -2.366 3.937 -22.885 1.00 89.69 169 THR A O 1
ATOM 1301 N N . ALA A 1 170 ? -0.353 3.213 -22.200 1.00 93.06 170 ALA A N 1
ATOM 1302 C CA . ALA A 1 170 ? 0.436 4.248 -22.839 1.00 93.06 170 ALA A CA 1
ATOM 1303 C C . ALA A 1 170 ? 1.232 3.666 -24.010 1.00 93.06 170 ALA A C 1
ATOM 1305 O O . ALA A 1 170 ? 1.668 2.514 -23.978 1.00 93.06 170 ALA A O 1
ATOM 1306 N N . LYS A 1 171 ? 1.457 4.489 -25.035 1.00 94.50 171 LYS A N 1
ATOM 1307 C CA . LYS A 1 171 ? 2.506 4.249 -26.028 1.00 94.50 171 LYS A CA 1
ATOM 1308 C C . LYS A 1 171 ? 3.721 5.074 -25.634 1.00 94.50 171 LYS A C 1
ATOM 1310 O O . LYS A 1 171 ? 3.569 6.246 -25.293 1.00 94.50 171 LYS A O 1
ATOM 1315 N N . LEU A 1 172 ? 4.896 4.459 -25.671 1.00 96.56 172 LEU A N 1
ATOM 1316 C CA . LEU A 1 172 ? 6.146 5.155 -25.398 1.00 96.56 172 LEU A CA 1
ATOM 1317 C C . LEU A 1 172 ? 6.568 5.971 -26.618 1.00 96.56 172 LEU A C 1
ATOM 1319 O O . LEU A 1 172 ? 6.331 5.574 -27.760 1.00 96.56 172 LEU A O 1
ATOM 1323 N N . THR A 1 173 ? 7.194 7.118 -26.370 1.00 96.50 173 THR A N 1
ATOM 1324 C CA . THR A 1 173 ? 7.975 7.802 -27.400 1.00 96.50 173 THR A CA 1
ATOM 1325 C C . THR A 1 173 ? 9.314 7.073 -27.581 1.00 96.50 173 THR A C 1
ATOM 1327 O O . THR A 1 173 ? 9.781 6.443 -26.629 1.00 96.50 173 THR A O 1
ATOM 1330 N N . PRO A 1 174 ? 9.975 7.188 -28.750 1.00 97.00 174 PRO A N 1
ATOM 1331 C CA . PRO A 1 174 ? 11.287 6.569 -28.966 1.00 97.00 174 PRO A CA 1
ATOM 1332 C C . PRO A 1 174 ? 12.342 6.990 -27.932 1.00 97.00 174 PRO A C 1
ATOM 1334 O O . PRO A 1 174 ? 13.168 6.185 -27.518 1.00 97.00 174 PRO A O 1
ATOM 1337 N N . GLU A 1 175 ? 12.287 8.245 -27.476 1.00 96.50 175 GLU A N 1
ATOM 1338 C CA . GLU A 1 175 ? 13.167 8.774 -26.428 1.00 96.50 175 GLU A CA 1
ATOM 1339 C C . GLU A 1 175 ? 12.965 8.052 -25.087 1.00 96.50 175 GLU A C 1
ATOM 1341 O O . GLU A 1 175 ? 13.929 7.583 -24.483 1.00 96.50 175 GLU A O 1
ATOM 1346 N N . VAL A 1 176 ? 11.711 7.916 -24.637 1.00 97.56 176 VAL A N 1
ATOM 1347 C CA . VAL A 1 176 ? 11.386 7.241 -23.371 1.00 97.56 176 VAL A CA 1
ATOM 1348 C C . VAL A 1 176 ? 11.675 5.743 -23.462 1.00 97.56 176 VAL A C 1
ATOM 1350 O O . VAL A 1 176 ? 12.172 5.159 -22.504 1.00 97.56 176 VAL A O 1
ATOM 1353 N N . GLU A 1 177 ? 11.410 5.116 -24.608 1.00 97.38 177 GLU A N 1
ATOM 1354 C CA . GLU A 1 177 ? 11.754 3.713 -24.842 1.00 97.38 177 GLU A CA 1
ATOM 1355 C C . GLU A 1 177 ? 13.268 3.488 -24.738 1.00 97.38 177 GLU A C 1
ATOM 1357 O O . GLU A 1 177 ? 13.708 2.633 -23.971 1.00 97.38 177 GLU A O 1
ATOM 1362 N N . GLN A 1 178 ? 14.077 4.313 -25.411 1.00 97.75 178 GLN A N 1
ATOM 1363 C CA . GLN A 1 178 ? 15.536 4.227 -25.334 1.00 97.75 178 GLN A CA 1
ATOM 1364 C C . GLN A 1 178 ? 16.058 4.469 -23.909 1.00 97.75 178 GLN A C 1
ATOM 1366 O O . GLN A 1 178 ? 16.940 3.744 -23.445 1.00 97.75 178 GLN A O 1
ATOM 1371 N N . MET A 1 179 ? 15.501 5.454 -23.199 1.00 97.94 179 MET A N 1
ATOM 1372 C CA . MET A 1 179 ? 15.823 5.734 -21.795 1.00 97.94 179 MET A CA 1
ATOM 1373 C C . MET A 1 179 ? 15.607 4.493 -20.916 1.00 97.94 179 MET A C 1
ATOM 1375 O O . MET A 1 179 ? 16.457 4.132 -20.104 1.00 97.94 179 MET A O 1
ATOM 1379 N N . VAL A 1 180 ? 14.483 3.806 -21.107 1.00 96.31 180 VAL A N 1
ATOM 1380 C CA . VAL A 1 180 ? 14.101 2.625 -20.330 1.00 96.31 180 VAL A CA 1
ATOM 1381 C C . VAL A 1 180 ? 14.936 1.390 -20.701 1.00 96.31 180 VAL A C 1
ATOM 1383 O O . VAL A 1 180 ? 15.306 0.615 -19.819 1.00 96.31 180 VAL A O 1
ATOM 1386 N N . VAL A 1 181 ? 15.310 1.232 -21.973 1.00 96.62 181 VAL A N 1
ATOM 1387 C CA . VAL A 1 181 ? 16.262 0.198 -22.421 1.00 96.62 181 VAL A CA 1
ATOM 1388 C C . VAL A 1 181 ? 17.618 0.376 -21.733 1.00 96.62 181 VAL A C 1
ATOM 1390 O O . VAL A 1 181 ? 18.186 -0.590 -21.220 1.00 96.62 181 VAL A O 1
ATOM 1393 N N . VAL A 1 182 ? 18.134 1.608 -21.677 1.00 98.31 182 VAL A N 1
ATOM 1394 C CA . VAL A 1 182 ? 19.394 1.919 -20.980 1.00 98.31 182 VAL A CA 1
ATOM 1395 C C . VAL A 1 182 ? 19.267 1.656 -19.476 1.00 98.31 182 VAL A C 1
ATOM 1397 O O . VAL A 1 182 ? 20.165 1.045 -18.899 1.00 98.31 182 VAL A O 1
ATOM 1400 N N . ALA A 1 183 ? 18.138 2.022 -18.857 1.00 98.12 183 ALA A N 1
ATOM 1401 C CA . ALA A 1 183 ? 17.858 1.734 -17.447 1.00 98.12 183 ALA A CA 1
ATOM 1402 C C . ALA A 1 183 ? 17.918 0.231 -17.138 1.00 98.12 183 ALA A C 1
ATOM 1404 O O . ALA A 1 183 ? 18.588 -0.191 -16.195 1.00 98.12 183 ALA A O 1
ATOM 1405 N N . GLY A 1 184 ? 17.257 -0.581 -17.965 1.00 96.88 184 GLY A N 1
ATOM 1406 C CA . GLY A 1 184 ? 17.262 -2.035 -17.855 1.00 96.88 184 GLY A CA 1
ATOM 1407 C C . GLY A 1 184 ? 18.664 -2.637 -17.924 1.00 96.88 184 GLY A C 1
ATOM 1408 O O . GLY A 1 184 ? 19.045 -3.435 -17.067 1.00 96.88 184 GLY A O 1
ATOM 1409 N N . ARG A 1 185 ? 19.473 -2.199 -18.897 1.00 97.06 185 ARG A N 1
ATOM 1410 C CA . ARG A 1 185 ? 20.871 -2.643 -19.042 1.00 97.06 185 ARG A CA 1
ATOM 1411 C C . ARG A 1 185 ? 21.749 -2.234 -17.868 1.00 97.06 185 ARG A C 1
ATOM 1413 O O . ARG A 1 185 ? 22.589 -3.024 -17.459 1.00 97.06 185 ARG A O 1
ATOM 1420 N N . ALA A 1 186 ? 21.556 -1.032 -17.330 1.00 98.00 186 ALA A N 1
ATOM 1421 C CA . ALA A 1 186 ? 22.334 -0.537 -16.198 1.00 98.00 186 ALA A CA 1
ATOM 1422 C C . ALA A 1 186 ? 22.060 -1.331 -14.911 1.00 98.00 186 ALA A C 1
ATOM 1424 O O . ALA A 1 186 ? 22.972 -1.557 -14.123 1.00 98.00 186 ALA A O 1
ATOM 1425 N N . MET A 1 187 ? 20.822 -1.787 -14.698 1.00 97.75 187 MET A N 1
ATOM 1426 C CA . MET A 1 187 ? 20.450 -2.526 -13.486 1.00 97.75 187 MET A CA 1
ATOM 1427 C C . MET A 1 187 ? 20.699 -4.041 -13.580 1.00 97.75 187 MET A C 1
ATOM 1429 O O . MET A 1 187 ? 20.835 -4.695 -12.545 1.00 97.75 187 MET A O 1
ATOM 1433 N N . LEU A 1 188 ? 20.786 -4.610 -14.787 1.00 96.44 188 LEU A N 1
ATOM 1434 C CA . LEU A 1 188 ? 20.959 -6.055 -14.988 1.00 96.44 188 LEU A CA 1
ATOM 1435 C C . LEU A 1 188 ? 22.214 -6.642 -14.295 1.00 96.44 188 LEU A C 1
ATOM 1437 O O . LEU A 1 188 ? 22.067 -7.669 -13.628 1.00 96.44 188 LEU A O 1
ATOM 1441 N N . PRO A 1 189 ? 23.405 -5.999 -14.322 1.00 96.81 189 PRO A N 1
ATOM 1442 C CA . PRO A 1 189 ? 24.586 -6.460 -13.577 1.00 96.81 189 PRO A CA 1
ATOM 1443 C C . PRO A 1 189 ? 24.394 -6.514 -12.057 1.00 96.81 189 PRO A C 1
ATOM 1445 O O . PRO A 1 189 ? 25.153 -7.177 -11.356 1.00 96.81 189 PRO A O 1
ATOM 1448 N N . HIS A 1 190 ? 23.371 -5.835 -11.536 1.00 97.12 190 HIS A N 1
ATOM 1449 C CA . HIS A 1 190 ? 23.000 -5.874 -10.126 1.00 97.12 190 HIS A CA 1
ATOM 1450 C C . HIS A 1 190 ? 21.965 -6.965 -9.821 1.00 97.12 190 HIS A C 1
ATOM 1452 O O . HIS A 1 190 ? 21.426 -6.995 -8.721 1.00 97.12 190 HIS A O 1
ATOM 1458 N N . GLY A 1 191 ? 21.656 -7.864 -10.759 1.00 95.62 191 GLY A N 1
ATOM 1459 C CA . GLY A 1 191 ? 20.691 -8.945 -10.546 1.00 95.62 191 GLY A CA 1
ATOM 1460 C C . GLY A 1 191 ? 19.232 -8.502 -10.666 1.00 95.62 191 GLY A C 1
ATOM 1461 O O . GLY A 1 191 ? 18.329 -9.182 -10.174 1.00 95.62 191 GLY A O 1
ATOM 1462 N N . VAL A 1 192 ? 18.972 -7.353 -11.295 1.00 95.94 192 VAL A N 1
ATOM 1463 C CA . VAL A 1 192 ? 17.611 -6.858 -11.527 1.00 95.94 192 VAL A CA 1
ATOM 1464 C C . VAL A 1 192 ? 17.088 -7.424 -12.843 1.00 95.94 192 VAL A C 1
ATOM 1466 O O . VAL A 1 192 ? 17.497 -7.001 -13.921 1.00 95.94 192 VAL A O 1
ATOM 1469 N N . GLY A 1 193 ? 16.164 -8.382 -12.749 1.00 93.69 193 GLY A N 1
ATOM 1470 C CA . GLY A 1 193 ? 15.403 -8.870 -13.900 1.00 93.69 193 GLY A CA 1
ATOM 1471 C C . GLY A 1 193 ? 14.213 -7.964 -14.181 1.00 93.69 193 GLY A C 1
ATOM 1472 O O . GLY A 1 193 ? 14.185 -7.262 -15.183 1.00 93.69 193 GLY A O 1
ATOM 1473 N N . TYR A 1 194 ? 13.240 -7.950 -13.271 1.00 95.25 194 TYR A N 1
ATOM 1474 C CA . TYR A 1 194 ? 12.069 -7.082 -13.373 1.00 95.25 194 TYR A CA 1
ATOM 1475 C C . TYR A 1 194 ? 12.316 -5.708 -12.762 1.00 95.25 194 TYR A C 1
ATOM 1477 O O . TYR A 1 194 ? 12.843 -5.599 -11.654 1.00 95.25 194 TYR A O 1
ATOM 1485 N N . ALA A 1 195 ? 11.843 -4.665 -13.442 1.00 95.50 195 ALA A N 1
ATOM 1486 C CA . ALA A 1 195 ? 11.712 -3.349 -12.842 1.00 95.50 195 ALA A CA 1
ATOM 1487 C C . ALA A 1 195 ? 10.459 -2.607 -13.327 1.00 95.50 195 ALA A C 1
ATOM 1489 O O . ALA A 1 195 ? 9.950 -2.850 -14.416 1.00 95.50 195 ALA A O 1
ATOM 1490 N N . SER A 1 196 ? 9.975 -1.677 -12.511 1.00 95.50 196 SER A N 1
ATOM 1491 C CA . SER A 1 196 ? 8.953 -0.691 -12.855 1.00 95.50 196 SER A CA 1
ATOM 1492 C C . SER A 1 196 ? 9.579 0.691 -12.718 1.00 95.50 196 SER A C 1
ATOM 1494 O O . SER A 1 196 ? 9.982 1.071 -11.616 1.00 95.50 196 SER A O 1
ATOM 1496 N N . ILE A 1 197 ? 9.641 1.438 -13.818 1.00 97.25 197 ILE A N 1
ATOM 1497 C CA . ILE A 1 197 ? 10.168 2.804 -13.869 1.00 97.25 197 ILE A CA 1
ATOM 1498 C C . ILE A 1 197 ? 8.995 3.776 -13.904 1.00 97.25 197 ILE A C 1
ATOM 1500 O O . ILE A 1 197 ? 8.147 3.690 -14.793 1.00 97.25 197 ILE A O 1
ATOM 1504 N N . ASP A 1 198 ? 8.958 4.698 -12.948 1.00 96.38 198 ASP A N 1
ATOM 1505 C CA . ASP A 1 198 ? 7.960 5.759 -12.914 1.00 96.38 198 ASP A CA 1
ATOM 1506 C C . ASP A 1 198 ? 8.597 7.048 -13.453 1.00 96.38 198 ASP A C 1
ATOM 1508 O O . ASP A 1 198 ? 9.618 7.531 -12.950 1.00 96.38 198 ASP A O 1
ATOM 1512 N N . VAL A 1 199 ? 7.989 7.594 -14.503 1.00 97.62 199 VAL A N 1
ATOM 1513 C CA . VAL A 1 199 ? 8.450 8.776 -15.235 1.00 97.62 199 VAL A CA 1
ATOM 1514 C C . VAL A 1 199 ? 7.400 9.876 -15.117 1.00 97.62 199 VAL A C 1
ATOM 1516 O O . VAL A 1 199 ? 6.209 9.626 -15.291 1.00 97.62 199 VAL A O 1
ATOM 1519 N N . MET A 1 200 ? 7.827 11.104 -14.852 1.00 96.75 200 MET A N 1
ATOM 1520 C CA . MET A 1 200 ? 6.988 12.302 -14.962 1.00 96.75 200 MET A CA 1
ATOM 1521 C C . MET A 1 200 ? 7.578 13.258 -15.999 1.00 96.75 200 MET A C 1
ATOM 1523 O O . MET A 1 200 ? 8.752 13.147 -16.354 1.00 96.75 200 MET A O 1
ATOM 1527 N N . PHE A 1 201 ? 6.765 14.181 -16.507 1.00 94.88 201 PHE A N 1
ATOM 1528 C CA . PHE A 1 201 ? 7.170 15.104 -17.566 1.00 94.88 201 PHE A CA 1
ATOM 1529 C C . PHE A 1 201 ? 7.265 16.526 -17.022 1.00 94.88 201 PHE A C 1
ATOM 1531 O O . PHE A 1 201 ? 6.325 17.035 -16.417 1.00 94.88 201 PHE A O 1
ATOM 1538 N N . SER A 1 202 ? 8.413 17.149 -17.269 1.00 92.88 202 SER A N 1
ATOM 1539 C CA . SER A 1 202 ? 8.681 18.558 -16.979 1.00 92.88 202 SER A CA 1
ATOM 1540 C C . SER A 1 202 ? 8.816 19.352 -18.274 1.00 92.88 202 SER A C 1
ATOM 1542 O O . SER A 1 202 ? 8.924 18.771 -19.356 1.00 92.88 202 SER A O 1
ATOM 1544 N N . ASP A 1 203 ? 8.951 20.670 -18.155 1.00 91.00 203 ASP A N 1
ATOM 1545 C CA . ASP A 1 203 ? 9.282 21.560 -19.278 1.00 91.00 203 ASP A CA 1
ATOM 1546 C C . ASP A 1 203 ? 10.604 21.186 -19.975 1.00 91.00 203 ASP A C 1
ATOM 1548 O O . ASP A 1 203 ? 10.824 21.511 -21.139 1.00 91.00 203 ASP A O 1
ATOM 1552 N N . THR A 1 204 ? 11.487 20.473 -19.271 1.00 92.62 204 THR A N 1
ATOM 1553 C CA . THR A 1 204 ? 12.798 20.029 -19.772 1.00 92.62 204 THR A CA 1
ATOM 1554 C C . THR A 1 204 ? 12.813 18.571 -20.241 1.00 92.62 204 THR A C 1
ATOM 1556 O O . THR A 1 204 ? 13.884 18.011 -20.477 1.00 92.62 204 THR A O 1
ATOM 1559 N N . GLY A 1 205 ? 11.636 17.947 -20.364 1.00 95.12 205 GLY A N 1
ATOM 1560 C CA . GLY A 1 205 ? 11.470 16.573 -20.836 1.00 95.12 205 GLY A CA 1
ATOM 1561 C C . GLY A 1 205 ? 11.164 15.558 -19.725 1.00 95.12 205 GLY A C 1
ATOM 1562 O O . GLY A 1 205 ? 10.805 15.946 -18.601 1.00 95.12 205 GLY A O 1
ATOM 1563 N N . PRO A 1 206 ? 11.262 14.250 -20.034 1.00 97.00 206 PRO A N 1
ATOM 1564 C CA . PRO A 1 206 ? 10.971 13.179 -19.087 1.00 97.00 206 PRO A CA 1
ATOM 1565 C C . PRO A 1 206 ? 11.992 13.135 -17.942 1.00 97.00 206 PRO A C 1
ATOM 1567 O O . PRO A 1 206 ? 13.187 13.400 -18.119 1.00 97.00 206 PRO A O 1
ATOM 1570 N N . ARG A 1 207 ? 11.507 12.783 -16.751 1.00 97.75 207 ARG A N 1
ATOM 1571 C CA . ARG A 1 207 ? 12.297 12.610 -15.530 1.00 97.75 207 ARG A CA 1
ATOM 1572 C C . ARG A 1 207 ? 11.931 11.303 -14.844 1.00 97.75 207 ARG A C 1
ATOM 1574 O O . ARG A 1 207 ? 10.756 11.057 -14.574 1.00 97.75 207 ARG A O 1
ATOM 1581 N N . ILE A 1 208 ? 12.930 10.477 -14.543 1.00 98.25 208 ILE A N 1
ATOM 1582 C CA . ILE A 1 208 ? 12.742 9.272 -13.731 1.00 98.25 208 ILE A CA 1
ATOM 1583 C C . ILE A 1 208 ? 12.592 9.708 -12.275 1.00 98.25 208 ILE A C 1
ATOM 1585 O O . ILE A 1 208 ? 13.517 10.275 -11.695 1.00 98.25 208 ILE A O 1
ATOM 1589 N N . ILE A 1 209 ? 11.432 9.433 -11.685 1.00 96.69 209 ILE A N 1
ATOM 1590 C CA . ILE A 1 209 ? 11.116 9.785 -10.293 1.00 96.69 209 ILE A CA 1
ATOM 1591 C C . ILE A 1 209 ? 11.113 8.567 -9.362 1.00 96.69 209 ILE A C 1
ATOM 1593 O O . ILE A 1 209 ? 11.035 8.718 -8.138 1.00 96.69 209 ILE A O 1
ATOM 1597 N N . GLU A 1 210 ? 11.135 7.356 -9.924 1.00 95.94 210 GLU A N 1
ATOM 1598 C CA . GLU A 1 210 ? 11.190 6.111 -9.165 1.00 95.94 210 GLU A CA 1
ATOM 1599 C C . GLU A 1 210 ? 11.636 4.926 -10.023 1.00 95.94 210 GLU A C 1
ATOM 1601 O O . GLU A 1 210 ? 11.303 4.835 -11.205 1.00 95.94 210 GLU A O 1
ATOM 1606 N N . ALA A 1 211 ? 12.318 3.976 -9.384 1.00 95.94 211 ALA A N 1
ATOM 1607 C CA . ALA A 1 211 ? 12.556 2.643 -9.915 1.00 95.94 211 ALA A CA 1
ATOM 1608 C C . ALA A 1 211 ? 12.250 1.598 -8.831 1.00 95.94 211 ALA A C 1
ATOM 1610 O O . ALA A 1 211 ? 12.755 1.669 -7.706 1.00 95.94 211 ALA A O 1
ATOM 1611 N N . ASN A 1 212 ? 11.416 0.619 -9.169 1.00 92.44 212 ASN A N 1
ATOM 1612 C CA . ASN A 1 212 ? 11.009 -0.478 -8.294 1.00 92.44 212 ASN A CA 1
ATOM 1613 C C . ASN A 1 212 ? 11.492 -1.800 -8.884 1.00 92.44 212 ASN A C 1
ATOM 1615 O O . ASN A 1 212 ? 11.132 -2.104 -10.011 1.00 92.44 212 ASN A O 1
ATOM 1619 N N . THR A 1 213 ? 12.294 -2.574 -8.150 1.00 91.19 213 THR A N 1
ATOM 1620 C CA . THR A 1 213 ? 13.047 -3.722 -8.707 1.00 91.19 213 THR A CA 1
ATOM 1621 C C . THR A 1 213 ? 12.720 -5.072 -8.063 1.00 91.19 213 THR A C 1
ATOM 1623 O O . THR A 1 213 ? 13.332 -6.078 -8.402 1.00 91.19 213 THR A O 1
ATOM 1626 N N . THR A 1 214 ? 11.785 -5.113 -7.108 1.00 76.06 214 THR A N 1
ATOM 1627 C CA . THR A 1 214 ? 11.540 -6.296 -6.256 1.00 76.06 214 THR A CA 1
ATOM 1628 C C . THR A 1 214 ? 10.202 -6.986 -6.509 1.00 76.06 214 THR A C 1
ATOM 1630 O O . THR A 1 214 ? 9.867 -7.960 -5.836 1.00 76.06 214 THR A O 1
ATOM 1633 N N . SER A 1 215 ? 9.415 -6.502 -7.475 1.00 76.12 215 SER A N 1
ATOM 1634 C CA . SER A 1 215 ? 8.115 -7.089 -7.804 1.00 76.12 215 SER A CA 1
ATOM 1635 C C . SER A 1 215 ? 7.759 -6.941 -9.278 1.00 76.12 215 SER A C 1
ATOM 1637 O O . SER A 1 215 ? 8.163 -5.990 -9.949 1.00 76.12 215 SER A O 1
ATOM 1639 N N . VAL A 1 216 ? 6.966 -7.892 -9.769 1.00 81.62 216 VAL A N 1
ATOM 1640 C CA . VAL A 1 216 ? 6.418 -7.878 -11.127 1.00 81.62 216 VAL A CA 1
ATOM 1641 C C . VAL A 1 216 ? 5.201 -6.954 -11.187 1.00 81.62 216 VAL A C 1
ATOM 1643 O O . VAL A 1 216 ? 4.202 -7.161 -10.491 1.00 81.62 216 VAL A O 1
ATOM 1646 N N . GLY A 1 217 ? 5.256 -5.945 -12.057 1.00 77.31 217 GLY A N 1
ATOM 1647 C CA . GLY A 1 217 ? 4.103 -5.108 -12.377 1.00 77.31 217 GLY A CA 1
ATOM 1648 C C . GLY A 1 217 ? 3.018 -5.911 -13.098 1.00 77.31 217 GLY A C 1
ATOM 1649 O O . GLY A 1 217 ? 3.279 -6.566 -14.104 1.00 77.31 217 GLY A O 1
ATOM 1650 N N . THR A 1 218 ? 1.783 -5.879 -12.582 1.00 78.06 218 THR A N 1
ATOM 1651 C CA . THR A 1 218 ? 0.645 -6.633 -13.156 1.00 78.06 218 THR A CA 1
ATOM 1652 C C . THR A 1 218 ? -0.406 -5.750 -13.824 1.00 78.06 218 THR A C 1
ATOM 1654 O O . THR A 1 218 ? -1.365 -6.272 -14.391 1.00 78.06 218 THR A O 1
ATOM 1657 N N . ALA A 1 219 ? -0.258 -4.423 -13.768 1.00 78.31 219 ALA A N 1
ATOM 1658 C CA . ALA A 1 219 ? -1.257 -3.494 -14.292 1.00 78.31 219 ALA A CA 1
ATOM 1659 C C . ALA A 1 219 ? -1.435 -3.668 -15.807 1.00 78.31 219 ALA A C 1
ATOM 1661 O O . ALA A 1 219 ? -2.538 -3.967 -16.267 1.00 78.31 219 ALA A O 1
ATOM 1662 N N . TYR A 1 220 ? -0.341 -3.591 -16.571 1.00 83.19 220 TYR A N 1
ATOM 1663 C CA . TYR A 1 220 ? -0.398 -3.773 -18.019 1.00 83.19 220 TYR A CA 1
ATOM 1664 C C . TYR A 1 220 ? -0.783 -5.205 -18.405 1.00 83.19 220 TYR A C 1
ATOM 1666 O O . TYR A 1 220 ? -1.625 -5.387 -19.286 1.00 83.19 220 TYR A O 1
ATOM 1674 N N . TRP A 1 221 ? -0.249 -6.213 -17.699 1.00 84.00 221 TRP A N 1
ATOM 1675 C CA . TRP A 1 221 ? -0.591 -7.627 -17.902 1.00 84.00 221 TRP A CA 1
ATOM 1676 C C . TRP A 1 221 ? -2.104 -7.871 -17.915 1.00 84.00 221 TRP A C 1
ATOM 1678 O O . TRP A 1 221 ? -2.599 -8.597 -18.769 1.00 84.00 221 TRP A O 1
ATOM 1688 N N . ARG A 1 222 ? -2.861 -7.237 -17.010 1.00 81.25 222 ARG A N 1
ATOM 1689 C CA . ARG A 1 222 ? -4.328 -7.383 -16.957 1.00 81.25 222 ARG A CA 1
ATOM 1690 C C . ARG A 1 222 ? -5.020 -6.872 -18.221 1.00 81.25 222 ARG A C 1
ATOM 1692 O O . ARG A 1 222 ? -6.029 -7.441 -18.622 1.00 81.25 222 ARG A O 1
ATOM 1699 N N . SER A 1 223 ? -4.495 -5.808 -18.826 1.00 81.12 223 SER A N 1
ATOM 1700 C CA . SER A 1 223 ? -5.076 -5.179 -20.020 1.00 81.12 223 SER A CA 1
ATOM 1701 C C . SER A 1 223 ? -4.618 -5.818 -21.335 1.00 81.12 223 SER A C 1
ATOM 1703 O O . SER A 1 223 ? -5.380 -5.867 -22.297 1.00 81.12 223 SER A O 1
ATOM 1705 N N . ALA A 1 224 ? -3.382 -6.319 -21.381 1.00 86.88 224 ALA A N 1
ATOM 1706 C CA . ALA A 1 224 ? -2.741 -6.836 -22.584 1.00 86.88 224 ALA A CA 1
ATOM 1707 C C . ALA A 1 224 ? -1.772 -7.989 -22.235 1.00 86.88 224 ALA A C 1
ATOM 1709 O O . ALA A 1 224 ? -0.552 -7.847 -22.375 1.00 86.88 224 ALA A O 1
ATOM 1710 N N . PRO A 1 225 ? -2.291 -9.153 -21.791 1.00 88.50 225 PRO A N 1
ATOM 1711 C CA . PRO A 1 225 ? -1.459 -10.248 -21.287 1.00 88.50 225 PRO A CA 1
ATOM 1712 C C . PRO A 1 225 ? -0.572 -10.861 -22.373 1.00 88.50 225 PRO A C 1
ATOM 1714 O O . PRO A 1 225 ? 0.578 -11.195 -22.112 1.00 88.50 225 PRO A O 1
ATOM 1717 N N . GLN A 1 226 ? -1.072 -10.974 -23.609 1.00 92.44 226 GLN A N 1
ATOM 1718 C CA . GLN A 1 226 ? -0.315 -11.587 -24.701 1.00 92.44 226 GLN A CA 1
ATOM 1719 C C . GLN A 1 226 ? 0.894 -10.729 -25.137 1.00 92.44 226 GLN A C 1
ATOM 1721 O O . GLN A 1 226 ? 2.004 -11.260 -25.113 1.00 92.44 226 GLN A O 1
ATOM 1726 N N . PRO A 1 227 ? 0.753 -9.416 -25.435 1.00 92.75 227 PRO A N 1
ATOM 1727 C CA . PRO A 1 227 ? 1.909 -8.555 -25.705 1.00 92.75 227 PRO A CA 1
ATOM 1728 C C . PRO A 1 227 ? 2.955 -8.557 -24.586 1.00 92.75 227 PRO A C 1
ATOM 1730 O O . PRO A 1 227 ? 4.150 -8.646 -24.867 1.00 92.75 227 PRO A O 1
ATOM 1733 N N . TYR A 1 228 ? 2.507 -8.523 -23.327 1.00 93.56 228 TYR A N 1
ATOM 1734 C CA . TYR A 1 228 ? 3.398 -8.590 -22.170 1.00 93.56 228 TYR A CA 1
ATOM 1735 C C . TYR A 1 228 ? 4.140 -9.933 -22.113 1.00 93.56 228 TYR A C 1
ATOM 1737 O O . TYR A 1 228 ? 5.355 -9.959 -21.937 1.00 93.56 228 TYR A O 1
ATOM 1745 N N . ALA A 1 229 ? 3.437 -11.059 -22.297 1.00 91.56 229 ALA A N 1
ATOM 1746 C CA . ALA A 1 229 ? 4.037 -12.395 -22.315 1.00 91.56 229 ALA A CA 1
ATOM 1747 C C . ALA A 1 229 ? 5.083 -12.547 -23.428 1.00 91.56 229 ALA A C 1
ATOM 1749 O O . ALA A 1 229 ? 6.127 -13.167 -23.215 1.00 91.56 229 ALA A O 1
ATOM 1750 N N . ASP A 1 230 ? 4.808 -11.990 -24.608 1.00 93.75 230 ASP A N 1
ATOM 1751 C CA . ASP A 1 230 ? 5.719 -12.038 -25.750 1.00 93.75 230 ASP A CA 1
ATOM 1752 C C . ASP A 1 230 ? 6.961 -11.173 -25.513 1.00 93.75 230 ASP A C 1
ATOM 1754 O O . ASP A 1 230 ? 8.072 -11.603 -25.824 1.00 93.75 230 ASP A O 1
ATOM 1758 N N . ALA A 1 231 ? 6.796 -9.981 -24.933 1.00 95.00 231 ALA A N 1
ATOM 1759 C CA . ALA A 1 231 ? 7.911 -9.125 -24.531 1.00 95.00 231 ALA A CA 1
ATOM 1760 C C . ALA A 1 231 ? 8.777 -9.778 -23.450 1.00 95.00 231 ALA A C 1
ATOM 1762 O O . ALA A 1 231 ? 9.999 -9.810 -23.579 1.00 95.00 231 ALA A O 1
ATOM 1763 N N . LEU A 1 232 ? 8.147 -10.382 -22.442 1.00 95.00 232 LEU A N 1
ATOM 1764 C CA . LEU A 1 232 ? 8.849 -11.118 -21.400 1.00 95.00 232 LEU A CA 1
ATOM 1765 C C . LEU A 1 232 ? 9.637 -12.294 -21.985 1.00 95.00 232 LEU A C 1
ATOM 1767 O O . LEU A 1 232 ? 10.803 -12.473 -21.655 1.00 95.00 232 LEU A O 1
ATOM 1771 N N . ALA A 1 233 ? 9.035 -13.074 -22.887 1.00 95.06 233 ALA A N 1
ATOM 1772 C CA . ALA A 1 233 ? 9.731 -14.179 -23.540 1.00 95.06 233 ALA A CA 1
ATOM 1773 C C . ALA A 1 233 ? 10.958 -13.699 -24.334 1.00 95.06 233 ALA A C 1
ATOM 1775 O O . ALA A 1 233 ? 12.006 -14.334 -24.255 1.00 95.06 233 ALA A O 1
ATOM 1776 N N . ARG A 1 234 ? 10.859 -12.571 -25.054 1.00 95.81 234 ARG A N 1
ATOM 1777 C CA . ARG A 1 234 ? 12.021 -11.958 -25.723 1.00 95.81 234 ARG A CA 1
ATOM 1778 C C . ARG A 1 234 ? 13.093 -11.532 -24.725 1.00 95.81 234 ARG A C 1
ATOM 1780 O O . ARG A 1 234 ? 14.267 -11.768 -24.980 1.00 95.81 234 ARG A O 1
ATOM 1787 N N . GLY A 1 235 ? 12.694 -10.951 -23.595 1.00 95.94 235 GLY A N 1
ATOM 1788 C CA . GLY A 1 235 ? 13.622 -10.520 -22.551 1.00 95.94 235 GLY A CA 1
ATOM 1789 C C . GLY A 1 235 ? 14.370 -11.684 -21.922 1.00 95.94 235 GLY A C 1
ATOM 1790 O O . GLY A 1 235 ? 15.584 -11.616 -21.778 1.00 95.94 235 GLY A O 1
ATOM 1791 N N . VAL A 1 236 ? 13.675 -12.785 -21.633 1.00 96.38 236 VAL A N 1
ATOM 1792 C CA . VAL A 1 236 ? 14.305 -14.014 -21.132 1.00 96.38 236 VAL A CA 1
ATOM 1793 C C . VAL A 1 236 ? 15.310 -14.568 -22.140 1.00 96.38 236 VAL A C 1
ATOM 1795 O O . VAL A 1 236 ? 16.431 -14.866 -21.750 1.00 96.38 236 VAL A O 1
ATOM 1798 N N . LEU A 1 237 ? 14.962 -14.649 -23.429 1.00 96.06 237 LEU A N 1
ATOM 1799 C CA . LEU A 1 237 ? 15.908 -15.100 -24.461 1.00 96.06 237 LEU A CA 1
ATOM 1800 C C . LEU A 1 237 ? 17.141 -14.188 -24.541 1.00 96.06 237 LEU A C 1
ATOM 1802 O O . LEU A 1 237 ? 18.261 -14.677 -24.488 1.00 96.06 237 LEU A O 1
ATOM 1806 N N . ALA A 1 238 ? 16.944 -12.868 -24.557 1.00 95.25 238 ALA A N 1
ATOM 1807 C CA . ALA A 1 238 ? 18.041 -11.902 -24.606 1.00 95.25 238 ALA A CA 1
ATOM 1808 C C . ALA A 1 238 ? 18.932 -11.918 -23.350 1.00 95.25 238 ALA A C 1
ATOM 1810 O O . ALA A 1 238 ? 20.073 -11.458 -23.391 1.00 95.25 238 ALA A O 1
ATOM 1811 N N . VAL A 1 239 ? 18.405 -12.365 -22.209 1.00 96.56 239 VAL A N 1
ATOM 1812 C CA . VAL A 1 239 ? 19.174 -12.583 -20.978 1.00 96.56 239 VAL A CA 1
ATOM 1813 C C . VAL A 1 239 ? 19.961 -13.890 -21.064 1.00 96.56 239 VAL A C 1
ATOM 1815 O O . VAL A 1 239 ? 21.135 -13.896 -20.711 1.00 96.56 239 VAL A O 1
ATOM 1818 N N . LEU A 1 240 ? 19.356 -14.968 -21.569 1.00 95.94 240 LEU A N 1
ATOM 1819 C CA . LEU A 1 240 ? 20.033 -16.255 -21.763 1.00 95.94 240 LEU A CA 1
ATOM 1820 C C . LEU A 1 240 ? 21.193 -16.157 -22.767 1.00 95.94 240 LEU A C 1
ATOM 1822 O O . LEU A 1 240 ? 22.239 -16.753 -22.537 1.00 95.94 240 LEU A O 1
ATOM 1826 N N . ASP A 1 241 ? 21.068 -15.329 -23.807 1.00 95.56 241 ASP A N 1
ATOM 1827 C CA . ASP A 1 241 ? 22.165 -15.039 -24.748 1.00 95.56 241 ASP A CA 1
ATOM 1828 C C . ASP A 1 241 ? 23.383 -14.365 -24.075 1.00 95.56 241 ASP A C 1
ATOM 1830 O O . ASP A 1 241 ? 24.473 -14.332 -24.642 1.00 95.56 241 ASP A O 1
ATOM 1834 N N . ARG A 1 242 ? 23.199 -13.814 -22.867 1.00 95.25 242 ARG A N 1
ATOM 1835 C CA . ARG A 1 242 ? 24.213 -13.127 -22.048 1.00 95.25 242 ARG A CA 1
ATOM 1836 C C . ARG A 1 242 ? 24.354 -13.771 -20.665 1.00 95.25 242 ARG A C 1
ATOM 1838 O O . ARG A 1 242 ? 24.719 -13.099 -19.704 1.00 95.25 242 ARG A O 1
ATOM 1845 N N . LEU A 1 243 ? 24.023 -15.058 -20.544 1.00 95.56 243 LEU A N 1
ATOM 1846 C CA . LEU A 1 243 ? 23.943 -15.752 -19.256 1.00 95.56 243 LEU A CA 1
ATOM 1847 C C . LEU A 1 243 ? 25.240 -15.642 -18.438 1.00 95.56 243 LEU A C 1
ATOM 1849 O O . LEU A 1 243 ? 25.195 -15.445 -17.222 1.00 95.56 243 LEU A O 1
ATOM 1853 N N . GLU A 1 244 ? 26.388 -15.728 -19.108 1.00 95.12 244 GLU A N 1
ATOM 1854 C CA . GLU A 1 244 ? 27.706 -15.661 -18.470 1.00 95.12 244 GLU A CA 1
ATOM 1855 C C . GLU A 1 244 ? 27.973 -14.312 -17.790 1.00 95.12 244 GLU A C 1
ATOM 1857 O O . GLU A 1 244 ? 28.587 -14.277 -16.720 1.00 95.12 244 GLU A O 1
ATOM 1862 N N . ASP A 1 245 ? 27.433 -13.224 -18.349 1.00 93.94 245 ASP A N 1
ATOM 1863 C CA . ASP A 1 245 ? 27.592 -11.858 -17.839 1.00 93.94 245 ASP A CA 1
ATOM 1864 C C . ASP A 1 245 ? 26.728 -11.586 -16.599 1.00 93.94 245 ASP A C 1
ATOM 1866 O O . ASP A 1 245 ? 26.899 -10.570 -15.919 1.00 93.94 245 ASP A O 1
ATOM 1870 N N . LEU A 1 246 ? 25.768 -12.467 -16.296 1.00 95.75 246 LEU A N 1
ATOM 1871 C CA . LEU A 1 246 ? 24.886 -12.282 -15.152 1.00 95.75 246 LEU A CA 1
ATOM 1872 C C . LEU A 1 246 ? 25.628 -12.545 -13.838 1.00 95.75 246 LEU A C 1
ATOM 1874 O O . LEU A 1 246 ? 26.484 -13.431 -13.758 1.00 95.75 246 LEU A O 1
ATOM 1878 N N . PRO A 1 247 ? 25.289 -11.826 -12.763 1.00 93.81 247 PRO A N 1
ATOM 1879 C CA . PRO A 1 247 ? 25.860 -12.095 -11.456 1.00 93.81 247 PRO A CA 1
ATOM 1880 C C . PRO A 1 247 ? 25.287 -13.391 -10.865 1.00 93.81 247 PRO A C 1
ATOM 1882 O O . PRO A 1 247 ? 24.130 -13.758 -11.091 1.00 93.81 247 PRO A O 1
ATOM 1885 N N . THR A 1 248 ? 26.104 -14.085 -10.080 1.00 95.56 248 THR A N 1
ATOM 1886 C CA . THR A 1 248 ? 25.661 -15.249 -9.309 1.00 95.56 248 THR A CA 1
ATOM 1887 C C . THR A 1 248 ? 25.009 -14.814 -7.996 1.00 95.56 248 THR A C 1
ATOM 1889 O O . THR A 1 248 ? 25.241 -13.703 -7.508 1.00 95.56 248 THR A O 1
ATOM 1892 N N . ALA A 1 249 ? 24.220 -15.693 -7.377 1.00 93.00 249 ALA A N 1
ATOM 1893 C CA . ALA A 1 249 ? 23.630 -15.454 -6.060 1.00 93.00 249 ALA A CA 1
ATOM 1894 C C . ALA A 1 249 ? 24.690 -15.068 -5.012 1.00 93.00 249 ALA A C 1
ATOM 1896 O O . ALA A 1 249 ? 24.497 -14.112 -4.256 1.00 93.00 249 ALA A O 1
ATOM 1897 N N . THR A 1 250 ? 25.844 -15.745 -5.021 1.00 94.50 250 THR A N 1
ATOM 1898 C CA . THR A 1 250 ? 26.980 -15.445 -4.138 1.00 94.50 250 THR A CA 1
ATOM 1899 C C . THR A 1 250 ? 27.510 -14.030 -4.360 1.00 94.50 250 THR A C 1
ATOM 1901 O O . THR A 1 250 ? 27.721 -13.293 -3.395 1.00 94.50 250 THR A O 1
ATOM 1904 N N . ALA A 1 251 ? 27.688 -13.620 -5.622 1.00 95.94 251 ALA A N 1
ATOM 1905 C CA . ALA A 1 251 ? 28.171 -12.283 -5.964 1.00 95.94 251 ALA A CA 1
ATOM 1906 C C . ALA A 1 251 ? 27.185 -11.180 -5.538 1.00 95.94 251 ALA A C 1
ATOM 1908 O O . ALA A 1 251 ? 27.600 -10.087 -5.153 1.00 95.94 251 ALA A O 1
ATOM 1909 N N . LEU A 1 252 ? 25.881 -11.470 -5.563 1.00 95.88 252 LEU A N 1
ATOM 1910 C CA . LEU A 1 252 ? 24.830 -10.525 -5.178 1.00 95.88 252 LEU A CA 1
ATOM 1911 C C . LEU A 1 252 ? 24.595 -10.431 -3.668 1.00 95.88 252 LEU A C 1
ATOM 1913 O O . LEU A 1 252 ? 24.050 -9.425 -3.205 1.00 95.88 252 LEU A O 1
ATOM 1917 N N . ALA A 1 253 ? 24.988 -11.439 -2.888 1.00 95.00 253 ALA A N 1
ATOM 1918 C CA . ALA A 1 253 ? 24.660 -11.531 -1.466 1.00 95.00 253 ALA A CA 1
ATOM 1919 C C . ALA A 1 253 ? 25.067 -10.290 -0.634 1.00 95.00 253 ALA A C 1
ATOM 1921 O O . ALA A 1 253 ? 24.236 -9.819 0.151 1.00 95.00 253 ALA A O 1
ATOM 1922 N N . PRO A 1 254 ? 26.266 -9.685 -0.797 1.00 96.19 254 PRO A N 1
ATOM 1923 C CA . PRO A 1 254 ? 26.635 -8.479 -0.047 1.00 96.19 254 PRO A CA 1
ATOM 1924 C C . PRO A 1 254 ? 25.716 -7.283 -0.333 1.00 96.19 254 PRO A C 1
ATOM 1926 O O . PRO A 1 254 ? 25.275 -6.594 0.593 1.00 96.19 254 PRO A O 1
ATOM 1929 N N . ALA A 1 255 ? 25.385 -7.059 -1.609 1.00 96.00 255 ALA A N 1
ATOM 1930 C CA . ALA A 1 255 ? 24.470 -5.999 -2.025 1.00 96.00 255 ALA A CA 1
ATOM 1931 C C . ALA A 1 255 ? 23.048 -6.271 -1.516 1.00 96.00 255 ALA A C 1
ATOM 1933 O O . ALA A 1 255 ? 22.399 -5.375 -0.980 1.00 96.00 255 ALA A O 1
ATOM 1934 N N . ALA A 1 256 ? 22.592 -7.524 -1.592 1.00 93.44 256 ALA A N 1
ATOM 1935 C CA . ALA A 1 256 ? 21.288 -7.934 -1.087 1.00 93.44 256 ALA A CA 1
ATOM 1936 C C . ALA A 1 256 ? 21.144 -7.728 0.430 1.00 93.44 256 ALA A C 1
ATOM 1938 O O . ALA A 1 256 ? 20.126 -7.215 0.899 1.00 93.44 256 ALA A O 1
ATOM 1939 N N . ASN A 1 257 ? 22.175 -8.058 1.209 1.00 90.94 257 ASN A N 1
ATOM 1940 C CA . ASN A 1 257 ? 22.187 -7.817 2.652 1.00 90.94 257 ASN A CA 1
ATOM 1941 C C . ASN A 1 257 ? 22.133 -6.320 2.983 1.00 90.94 257 ASN A C 1
ATOM 1943 O O . ASN A 1 257 ? 21.331 -5.902 3.819 1.00 90.94 257 ASN A O 1
ATOM 1947 N N . THR A 1 258 ? 22.934 -5.509 2.288 1.00 91.19 258 THR A N 1
ATOM 1948 C CA . THR A 1 258 ? 22.967 -4.047 2.471 1.00 91.19 258 THR A CA 1
ATOM 1949 C C . THR A 1 258 ? 21.627 -3.405 2.107 1.00 91.19 258 THR A C 1
ATOM 1951 O O . THR A 1 258 ? 21.138 -2.521 2.806 1.00 91.19 258 THR A O 1
ATOM 1954 N N . SER A 1 259 ? 20.978 -3.916 1.062 1.00 90.06 259 SER A N 1
ATOM 1955 C CA . SER A 1 259 ? 19.661 -3.477 0.599 1.00 90.06 259 SER A CA 1
ATOM 1956 C C . SER A 1 259 ? 18.498 -4.137 1.346 1.00 90.06 259 SER A C 1
ATOM 1958 O O . SER A 1 259 ? 17.364 -4.087 0.879 1.00 90.06 259 SER A O 1
ATOM 1960 N N . ARG A 1 260 ? 18.753 -4.743 2.516 1.00 86.31 260 ARG A N 1
ATOM 1961 C CA . ARG A 1 260 ? 17.737 -5.323 3.410 1.00 86.31 260 ARG A CA 1
ATOM 1962 C C . ARG A 1 260 ? 16.841 -6.361 2.723 1.00 86.31 260 ARG A C 1
ATOM 1964 O O . ARG A 1 260 ? 15.650 -6.442 3.020 1.00 86.31 260 ARG A O 1
ATOM 1971 N N . ASN A 1 261 ? 17.403 -7.192 1.845 1.00 84.44 261 ASN A N 1
ATOM 1972 C CA . ASN A 1 261 ? 16.660 -8.233 1.133 1.00 84.44 261 ASN A CA 1
ATOM 1973 C C . ASN A 1 261 ? 15.814 -9.107 2.065 1.00 84.44 261 ASN A C 1
ATOM 1975 O O . ASN A 1 261 ? 14.638 -9.325 1.801 1.00 84.44 261 ASN A O 1
ATOM 1979 N N . ALA A 1 262 ? 16.377 -9.525 3.201 1.00 81.88 262 ALA A N 1
ATOM 1980 C CA . ALA A 1 262 ? 15.684 -10.349 4.191 1.00 81.88 262 ALA A CA 1
ATOM 1981 C C . ALA A 1 262 ? 14.393 -9.716 4.753 1.00 81.88 262 ALA A C 1
ATOM 1983 O O . ALA A 1 262 ? 13.515 -10.441 5.212 1.00 81.88 262 ALA A O 1
ATOM 1984 N N . ALA A 1 263 ? 14.260 -8.384 4.724 1.00 74.06 263 ALA A N 1
ATOM 1985 C CA . ALA A 1 263 ? 13.065 -7.689 5.200 1.00 74.06 263 ALA A CA 1
ATOM 1986 C C . ALA A 1 263 ? 11.899 -7.732 4.193 1.00 74.06 263 ALA A C 1
ATOM 1988 O O . ALA A 1 263 ? 10.746 -7.671 4.612 1.00 74.06 263 ALA A O 1
ATOM 1989 N N . GLU A 1 264 ? 12.189 -7.848 2.892 1.00 73.88 264 GLU A N 1
ATOM 1990 C CA . GLU A 1 264 ? 11.179 -8.017 1.828 1.00 73.88 264 GLU A CA 1
ATOM 1991 C C . GLU A 1 264 ? 11.038 -9.463 1.352 1.00 73.88 264 GLU A C 1
ATOM 1993 O O . GLU A 1 264 ? 10.073 -9.800 0.669 1.00 73.88 264 GLU A O 1
ATOM 1998 N N . ALA A 1 265 ? 11.995 -10.311 1.718 1.00 79.31 265 ALA A N 1
ATOM 1999 C CA . ALA A 1 265 ? 12.041 -11.705 1.346 1.00 79.31 265 ALA A CA 1
ATOM 2000 C C . ALA A 1 265 ? 10.786 -12.451 1.797 1.00 79.31 265 ALA A C 1
ATOM 2002 O O . ALA A 1 265 ? 10.469 -12.559 2.986 1.00 79.31 265 ALA A O 1
ATOM 2003 N N . VAL A 1 266 ? 10.099 -13.034 0.823 1.00 68.69 266 VAL A N 1
ATOM 2004 C CA . VAL A 1 266 ? 8.986 -13.933 1.071 1.00 68.69 266 VAL A CA 1
ATOM 2005 C C . VAL A 1 266 ? 9.571 -15.328 1.242 1.00 68.69 266 VAL A C 1
ATOM 2007 O O . VAL A 1 266 ? 9.997 -15.955 0.275 1.00 68.69 266 VAL A O 1
ATOM 2010 N N . ALA A 1 267 ? 9.638 -15.813 2.485 1.00 61.59 267 ALA A N 1
ATOM 2011 C CA . ALA A 1 267 ? 10.097 -17.178 2.720 1.00 61.59 267 ALA A CA 1
ATOM 2012 C C . ALA A 1 267 ? 9.142 -18.160 2.012 1.00 61.59 267 ALA A C 1
ATOM 2014 O O . ALA A 1 267 ? 7.925 -18.056 2.204 1.00 61.59 267 ALA A O 1
ATOM 2015 N N . PRO A 1 268 ? 9.654 -19.100 1.207 1.00 54.53 268 PRO A N 1
ATOM 2016 C CA . PRO A 1 268 ? 8.811 -19.942 0.365 1.00 54.53 268 PRO A CA 1
ATOM 2017 C C . PRO A 1 268 ? 7.864 -20.862 1.147 1.00 54.53 268 PRO A C 1
ATOM 2019 O O . PRO A 1 268 ? 6.738 -21.090 0.710 1.00 54.53 268 PRO A O 1
ATOM 2022 N N . ASP A 1 269 ? 8.246 -21.278 2.357 1.00 46.91 269 ASP A N 1
ATOM 2023 C CA . ASP A 1 269 ? 7.370 -22.032 3.268 1.00 46.91 269 ASP A CA 1
ATOM 2024 C C . ASP A 1 269 ? 6.375 -21.136 4.029 1.00 46.91 269 ASP A C 1
ATOM 2026 O O . ASP A 1 269 ? 5.485 -21.620 4.728 1.00 46.91 269 ASP A O 1
ATOM 2030 N N . ARG A 1 270 ? 6.496 -19.806 3.899 1.00 40.12 270 ARG A N 1
ATOM 2031 C CA . ARG A 1 270 ? 5.592 -18.814 4.506 1.00 40.12 270 ARG A CA 1
ATOM 2032 C C . ARG A 1 270 ? 4.521 -18.288 3.557 1.00 40.12 270 ARG A C 1
ATOM 2034 O O . ARG A 1 270 ? 3.732 -17.430 3.967 1.00 40.12 270 ARG A O 1
ATOM 2041 N N . VAL A 1 271 ? 4.399 -18.806 2.334 1.00 35.78 271 VAL A N 1
ATOM 2042 C CA . VAL A 1 271 ? 3.307 -18.392 1.439 1.00 35.78 271 VAL A CA 1
ATOM 2043 C C . VAL A 1 271 ? 2.054 -19.228 1.668 1.00 35.78 271 VAL A C 1
ATOM 2045 O O . VAL A 1 271 ? 1.610 -20.010 0.836 1.00 35.78 271 VAL A O 1
ATOM 2048 N N . ALA A 1 272 ? 1.430 -18.968 2.811 1.00 31.16 272 ALA A N 1
ATOM 2049 C CA . ALA A 1 272 ? -0.016 -18.843 2.895 1.00 31.16 272 ALA A CA 1
ATOM 2050 C C . ALA A 1 272 ? -0.355 -17.854 4.017 1.00 31.16 272 ALA A C 1
ATOM 2052 O O . ALA A 1 272 ? -0.834 -18.209 5.086 1.00 31.16 272 ALA A O 1
ATOM 2053 N N . GLY A 1 273 ? -0.107 -16.573 3.749 1.00 35.59 273 GLY A N 1
ATOM 2054 C CA . GLY A 1 273 ? -1.142 -15.606 4.078 1.00 35.59 273 GLY A CA 1
ATOM 2055 C C . GLY A 1 273 ? -0.804 -14.445 4.983 1.00 35.59 273 GLY A C 1
ATOM 2056 O O . GLY A 1 273 ? -1.736 -13.768 5.397 1.00 35.59 273 GLY A O 1
ATOM 2057 N N . HIS A 1 274 ? 0.466 -14.132 5.249 1.00 32.03 274 HIS A N 1
ATOM 2058 C CA . HIS A 1 274 ? 0.797 -12.919 5.994 1.00 32.03 274 HIS A CA 1
ATOM 2059 C C . HIS A 1 274 ? 1.318 -11.781 5.111 1.00 32.03 274 HIS A C 1
ATOM 2061 O O . HIS A 1 274 ? 2.519 -11.607 4.972 1.00 32.03 274 HIS A O 1
ATOM 2067 N N . PHE A 1 275 ? 0.417 -10.928 4.594 1.00 38.25 275 PHE A N 1
ATOM 2068 C CA . PHE A 1 275 ? 0.779 -9.512 4.445 1.00 38.25 275 PHE A CA 1
ATOM 2069 C C . PHE A 1 275 ? 1.175 -9.040 5.841 1.00 38.25 275 PHE A C 1
ATOM 2071 O O . PHE A 1 275 ? 0.314 -8.980 6.725 1.00 38.25 275 PHE A O 1
ATOM 2078 N N . THR A 1 276 ? 2.465 -8.818 6.069 1.00 36.12 276 THR A N 1
ATOM 2079 C CA . THR A 1 276 ? 2.944 -8.158 7.278 1.00 36.12 276 THR A CA 1
ATOM 2080 C C . THR A 1 276 ? 2.654 -6.681 7.054 1.00 36.12 276 THR A C 1
ATOM 2082 O O . THR A 1 276 ? 3.343 -6.066 6.239 1.00 36.12 276 THR A O 1
ATOM 2085 N N . PRO A 1 277 ? 1.598 -6.112 7.662 1.00 42.47 277 PRO A N 1
ATOM 2086 C CA . PRO A 1 277 ? 1.393 -4.677 7.569 1.00 42.47 277 PRO A CA 1
ATOM 2087 C C . PRO A 1 277 ? 2.665 -3.966 8.055 1.00 42.47 277 PRO A C 1
ATOM 2089 O O . PRO A 1 277 ? 3.379 -4.537 8.891 1.00 42.47 277 PRO A O 1
ATOM 2092 N N . PRO A 1 278 ? 2.953 -2.745 7.565 1.00 49.00 278 PRO A N 1
ATOM 2093 C CA . PRO A 1 278 ? 3.969 -1.892 8.175 1.00 49.00 278 PRO A CA 1
ATOM 2094 C C . PRO A 1 278 ? 3.827 -1.958 9.698 1.00 49.00 278 PRO A C 1
ATOM 2096 O O . PRO A 1 278 ? 2.693 -2.004 10.196 1.00 49.00 278 PRO A O 1
ATOM 2099 N N . ARG A 1 279 ? 4.943 -2.009 10.439 1.00 49.81 279 ARG A N 1
ATOM 2100 C CA . ARG A 1 279 ? 4.923 -2.136 11.915 1.00 49.81 279 ARG A CA 1
ATOM 2101 C C . ARG A 1 279 ? 4.031 -1.070 12.576 1.00 49.81 279 ARG A C 1
ATOM 2103 O O . ARG A 1 279 ? 3.502 -1.286 13.660 1.00 49.81 279 ARG A O 1
ATOM 2110 N N . ASP A 1 280 ? 3.814 0.021 11.862 1.00 65.50 280 ASP A N 1
ATOM 2111 C CA . ASP A 1 280 ? 3.173 1.269 12.236 1.00 65.50 280 ASP A CA 1
ATOM 2112 C C . ASP A 1 280 ? 1.788 1.452 11.578 1.00 65.50 280 ASP A C 1
ATOM 2114 O O . ASP A 1 280 ? 1.110 2.439 11.835 1.00 65.50 280 ASP A O 1
ATOM 2118 N N . MET A 1 281 ? 1.274 0.469 10.824 1.00 64.44 281 MET A N 1
ATOM 2119 C CA . MET A 1 281 ? -0.085 0.515 10.252 1.00 64.44 281 MET A CA 1
ATOM 2120 C C . MET A 1 281 ? -1.168 0.741 11.317 1.00 64.44 281 MET A C 1
ATOM 2122 O O . MET A 1 281 ? -2.146 1.442 11.073 1.00 64.44 281 MET A O 1
ATOM 2126 N N . ALA A 1 282 ? -0.996 0.169 12.512 1.00 65.81 282 ALA A N 1
ATOM 2127 C CA . ALA A 1 282 ? -1.908 0.410 13.627 1.00 65.81 282 ALA A CA 1
ATOM 2128 C C . ALA A 1 282 ? -1.906 1.887 14.060 1.00 65.81 282 ALA A C 1
ATOM 2130 O O . ALA A 1 282 ? -2.978 2.438 14.294 1.00 65.81 282 ALA A O 1
ATOM 2131 N N . ALA A 1 283 ? -0.730 2.522 14.098 1.00 70.06 283 ALA A N 1
ATOM 2132 C CA . ALA A 1 283 ? -0.575 3.935 14.432 1.00 70.06 283 ALA A CA 1
ATOM 2133 C C . ALA A 1 283 ? -1.113 4.849 13.318 1.00 70.06 283 ALA A C 1
ATOM 2135 O O . ALA A 1 283 ? -1.782 5.836 13.607 1.00 70.06 283 ALA A O 1
ATOM 2136 N N . ILE A 1 284 ? -0.902 4.491 12.046 1.00 71.00 284 ILE A N 1
ATOM 2137 C CA . ILE A 1 284 ? -1.471 5.214 10.896 1.00 71.00 284 ILE A CA 1
ATOM 2138 C C . ILE A 1 284 ? -3.000 5.187 10.960 1.00 71.00 284 ILE A C 1
ATOM 2140 O O . ILE A 1 284 ? -3.638 6.230 10.851 1.00 71.00 284 ILE A O 1
ATOM 2144 N N . LEU A 1 285 ? -3.596 4.012 11.180 1.00 74.62 285 LEU A N 1
ATOM 2145 C CA . LEU A 1 285 ? -5.048 3.880 11.302 1.00 74.62 285 LEU A CA 1
ATOM 2146 C C . LEU A 1 285 ? -5.595 4.637 12.514 1.00 74.62 285 LEU A C 1
ATOM 2148 O O . LEU A 1 285 ? -6.669 5.223 12.428 1.00 74.62 285 LEU A O 1
ATOM 2152 N N . GLU A 1 286 ? -4.863 4.661 13.625 1.00 76.31 286 GLU A N 1
ATOM 2153 C CA . GLU A 1 286 ? -5.214 5.484 14.784 1.00 76.31 286 GLU A CA 1
ATOM 2154 C C . GLU A 1 286 ? -5.177 6.981 14.464 1.00 76.31 286 GLU A C 1
ATOM 2156 O O . GLU A 1 286 ? -6.130 7.679 14.808 1.00 76.31 286 GLU A O 1
ATOM 2161 N N . SER A 1 287 ? -4.150 7.460 13.753 1.00 74.50 287 SER A N 1
ATOM 2162 C CA . SER A 1 287 ? -4.070 8.854 13.292 1.00 74.50 287 SER A CA 1
ATOM 2163 C C . SER A 1 287 ? -5.228 9.195 12.361 1.00 74.50 287 SER A C 1
ATOM 2165 O O . SER A 1 287 ? -5.923 10.179 12.588 1.00 74.50 287 SER A O 1
ATOM 2167 N N . MET A 1 288 ? -5.509 8.340 11.372 1.00 77.50 288 MET A N 1
ATOM 2168 C CA . MET A 1 288 ? -6.625 8.528 10.440 1.00 77.50 288 MET A CA 1
ATOM 2169 C C . MET A 1 288 ? -7.972 8.611 11.164 1.00 77.50 288 MET A C 1
ATOM 2171 O O . MET A 1 288 ? -8.798 9.461 10.836 1.00 77.50 288 MET A O 1
ATOM 2175 N N . MET A 1 289 ? -8.205 7.735 12.148 1.00 81.75 289 MET A N 1
ATOM 2176 C CA . MET A 1 289 ? -9.429 7.770 12.949 1.00 81.75 289 MET A CA 1
ATOM 2177 C C . MET A 1 289 ? -9.500 9.058 13.767 1.00 81.75 289 MET A C 1
ATOM 2179 O O . MET A 1 289 ? -10.524 9.726 13.723 1.00 81.75 289 MET A O 1
ATOM 2183 N N . HIS A 1 290 ? -8.414 9.440 14.446 1.00 80.94 290 HIS A N 1
ATOM 2184 C CA . HIS A 1 290 ? -8.357 10.669 15.236 1.00 80.94 290 HIS A CA 1
ATOM 2185 C C . HIS A 1 290 ? -8.600 11.925 14.387 1.00 80.94 290 HIS A C 1
ATOM 2187 O O . HIS A 1 290 ? -9.400 12.778 14.762 1.00 80.94 290 HIS A O 1
ATOM 2193 N N . GLU A 1 291 ? -7.972 12.018 13.216 1.00 81.31 291 GLU A N 1
ATOM 2194 C CA . GLU A 1 291 ? -8.233 13.082 12.247 1.00 81.31 291 GLU A CA 1
ATOM 2195 C C . GLU A 1 291 ? -9.709 13.096 11.842 1.00 81.31 291 GLU A C 1
ATOM 2197 O O . GLU A 1 291 ? -10.329 14.160 11.818 1.00 81.31 291 GLU A O 1
ATOM 2202 N N . ALA A 1 292 ? -10.311 11.926 11.607 1.00 82.56 292 ALA A N 1
ATOM 2203 C CA . ALA A 1 292 ? -11.731 11.833 11.307 1.00 82.56 292 ALA A CA 1
ATOM 2204 C C . ALA A 1 292 ? -12.616 12.333 12.466 1.00 82.56 292 ALA A C 1
ATOM 2206 O O . ALA A 1 292 ? -13.633 12.961 12.184 1.00 82.56 292 ALA A O 1
ATOM 2207 N N . ASP A 1 293 ? -12.278 12.128 13.749 1.00 81.19 293 ASP A N 1
ATOM 2208 C CA . ASP A 1 293 ? -13.005 12.750 14.882 1.00 81.19 293 ASP A CA 1
ATOM 2209 C C . ASP A 1 293 ? -12.994 14.284 14.796 1.00 81.19 293 ASP A C 1
ATOM 2211 O O . ASP A 1 293 ? -14.013 14.921 15.066 1.00 81.19 293 ASP A O 1
ATOM 2215 N N . LEU A 1 294 ? -11.865 14.867 14.384 1.00 83.25 294 LEU A N 1
ATOM 2216 C CA . LEU A 1 294 ? -11.660 16.317 14.322 1.00 83.25 294 LEU A CA 1
ATOM 2217 C C . LEU A 1 294 ? -12.277 16.973 13.076 1.00 83.25 294 LEU A C 1
ATOM 2219 O O . LEU A 1 294 ? -12.510 18.183 13.062 1.00 83.25 294 LEU A O 1
ATOM 2223 N N . MET A 1 295 ? -12.552 16.200 12.024 1.00 84.25 295 MET A N 1
ATOM 2224 C CA . MET A 1 295 ? -13.136 16.724 10.789 1.00 84.25 295 MET A CA 1
ATOM 2225 C C . MET A 1 295 ? -14.597 17.180 10.977 1.00 84.25 295 MET A C 1
ATOM 2227 O O . MET A 1 295 ? -15.385 16.524 11.664 1.00 84.25 295 MET A O 1
ATOM 2231 N N . PRO A 1 296 ? -15.035 18.256 10.302 1.00 87.38 296 PRO A N 1
ATOM 2232 C CA . PRO A 1 296 ? -16.456 18.553 10.154 1.00 87.38 296 PRO A CA 1
ATOM 2233 C C . PRO A 1 296 ? -17.191 17.432 9.403 1.00 87.38 296 PRO A C 1
ATOM 2235 O O . PRO A 1 296 ? -16.639 16.825 8.484 1.00 87.38 296 PRO A O 1
ATOM 2238 N N . GLU A 1 297 ? -18.467 17.198 9.725 1.00 84.56 297 GLU A N 1
ATOM 2239 C CA . GLU A 1 297 ? -19.252 16.117 9.101 1.00 84.56 297 GLU A CA 1
ATOM 2240 C C . GLU A 1 297 ? -19.326 16.234 7.572 1.00 84.56 297 GLU A C 1
ATOM 2242 O O . GLU A 1 297 ? -19.219 15.228 6.883 1.00 84.56 297 GLU A O 1
ATOM 2247 N N . ALA A 1 298 ? -19.429 17.450 7.027 1.00 84.44 298 ALA A N 1
ATOM 2248 C CA . ALA A 1 298 ? -19.442 17.659 5.579 1.00 84.44 298 ALA A CA 1
ATOM 2249 C C . ALA A 1 298 ? -18.135 17.200 4.901 1.00 84.44 298 ALA A C 1
ATOM 2251 O O . ALA A 1 298 ? -18.176 16.592 3.834 1.00 84.44 298 ALA A O 1
ATOM 2252 N N . ALA A 1 299 ? -16.983 17.445 5.537 1.00 85.19 299 ALA A N 1
ATOM 2253 C CA . ALA A 1 299 ? -15.683 17.014 5.025 1.00 85.19 299 ALA A CA 1
ATOM 2254 C C . ALA A 1 299 ? -15.540 15.486 5.092 1.00 85.19 299 ALA A C 1
ATOM 2256 O O . ALA A 1 299 ? -15.119 14.862 4.118 1.00 85.19 299 ALA A O 1
ATOM 2257 N N . ARG A 1 300 ? -15.979 14.870 6.200 1.00 86.69 300 ARG A N 1
ATOM 2258 C CA . ARG A 1 300 ? -16.041 13.406 6.315 1.00 86.69 300 ARG A CA 1
ATOM 2259 C C . ARG A 1 300 ? -16.946 12.786 5.263 1.00 86.69 300 ARG A C 1
ATOM 2261 O O . ARG A 1 300 ? -16.535 11.835 4.615 1.00 86.69 300 ARG A O 1
ATOM 2268 N N . ALA A 1 301 ? -18.148 13.326 5.068 1.00 83.25 301 ALA A N 1
ATOM 2269 C CA . ALA A 1 301 ? -19.093 12.831 4.074 1.00 83.25 301 ALA A CA 1
ATOM 2270 C C . ALA A 1 301 ? -18.513 12.916 2.652 1.00 83.25 301 ALA A C 1
ATOM 2272 O O . ALA A 1 301 ? -18.676 11.987 1.865 1.00 83.25 301 ALA A O 1
ATOM 2273 N N . GLN A 1 302 ? -17.773 13.983 2.334 1.00 83.69 302 GLN A N 1
ATOM 2274 C CA . GLN A 1 302 ? -17.065 14.102 1.060 1.00 83.69 302 GLN A CA 1
ATOM 2275 C C . GLN A 1 302 ? -15.962 13.041 0.905 1.00 83.69 302 GLN A C 1
ATOM 2277 O O . GLN A 1 302 ? -15.830 12.445 -0.165 1.00 83.69 302 GLN A O 1
ATOM 2282 N N . GLN A 1 303 ? -15.179 12.783 1.958 1.00 82.00 303 GLN A N 1
ATOM 2283 C CA . GLN A 1 303 ? -14.165 11.725 1.952 1.00 82.00 303 GLN A CA 1
ATOM 2284 C C . GLN A 1 303 ? -14.806 10.338 1.810 1.00 82.00 303 GLN A C 1
ATOM 2286 O O . GLN A 1 303 ? -14.360 9.538 0.993 1.00 82.00 303 GLN A O 1
ATOM 2291 N N . ALA A 1 304 ? -15.881 10.079 2.551 1.00 84.88 304 ALA A N 1
ATOM 2292 C CA . ALA A 1 304 ? -16.655 8.846 2.503 1.00 84.88 304 ALA A CA 1
ATOM 2293 C C . ALA A 1 304 ? -17.231 8.581 1.109 1.00 84.88 304 ALA A C 1
ATOM 2295 O O . ALA A 1 304 ? -17.087 7.478 0.595 1.00 84.88 304 ALA A O 1
ATOM 2296 N N . ALA A 1 305 ? -17.803 9.602 0.463 1.00 83.12 305 ALA A N 1
ATOM 2297 C CA . ALA A 1 305 ? -18.320 9.507 -0.900 1.00 83.12 305 ALA A CA 1
ATOM 2298 C C . ALA A 1 305 ? -17.224 9.139 -1.911 1.00 83.12 305 ALA A C 1
ATOM 2300 O O . ALA A 1 305 ? -17.468 8.359 -2.832 1.00 83.12 305 ALA A O 1
ATOM 2301 N N . ALA A 1 306 ? -16.006 9.666 -1.730 1.00 78.56 306 ALA A N 1
ATOM 2302 C CA . ALA A 1 306 ? -14.872 9.276 -2.557 1.00 78.56 306 ALA A CA 1
ATOM 2303 C C . ALA A 1 306 ? -14.550 7.790 -2.367 1.00 78.56 306 ALA A C 1
ATOM 2305 O O . ALA A 1 306 ? -14.550 7.072 -3.357 1.00 78.56 306 ALA A O 1
ATOM 2306 N N . VAL A 1 307 ? -14.364 7.325 -1.122 1.00 80.19 307 VAL A N 1
ATOM 2307 C CA . VAL A 1 307 ? -14.042 5.916 -0.811 1.00 80.19 307 VAL A CA 1
ATOM 2308 C C . VAL A 1 307 ? -15.155 4.961 -1.264 1.00 80.19 307 VAL A C 1
ATOM 2310 O O . VAL A 1 307 ? -14.875 3.886 -1.793 1.00 80.19 307 VAL A O 1
ATOM 2313 N N . GLU A 1 308 ? -16.421 5.350 -1.109 1.00 86.25 308 GLU A N 1
ATOM 2314 C CA . GLU A 1 308 ? -17.568 4.576 -1.582 1.00 86.25 308 GLU A CA 1
ATOM 2315 C C . GLU A 1 308 ? -17.547 4.393 -3.102 1.00 86.25 308 GLU A C 1
ATOM 2317 O O . GLU A 1 308 ? -17.769 3.281 -3.584 1.00 86.25 308 GLU A O 1
ATOM 2322 N N . ALA A 1 309 ? -17.227 5.442 -3.866 1.00 78.88 309 ALA A N 1
ATOM 2323 C CA . ALA A 1 309 ? -17.073 5.321 -5.312 1.00 78.88 309 ALA A CA 1
ATOM 2324 C C . ALA A 1 309 ? -15.980 4.298 -5.680 1.00 78.88 309 ALA A C 1
ATOM 2326 O O . ALA A 1 309 ? -16.181 3.478 -6.575 1.00 78.88 309 ALA A O 1
ATOM 2327 N N . GLU A 1 310 ? -14.868 4.264 -4.938 1.00 73.88 310 GLU A N 1
ATOM 2328 C CA . GLU A 1 310 ? -13.792 3.285 -5.164 1.00 73.88 310 GLU A CA 1
ATOM 2329 C C . GLU A 1 310 ? -14.233 1.854 -4.865 1.00 73.88 310 GLU A C 1
ATOM 2331 O O . GLU A 1 310 ? -13.896 0.926 -5.604 1.00 73.88 310 GLU A O 1
ATOM 2336 N N . LEU A 1 311 ? -14.996 1.670 -3.785 1.00 80.62 311 LEU A N 1
ATOM 2337 C CA . LEU A 1 311 ? -15.580 0.382 -3.431 1.00 80.62 311 LEU A CA 1
ATOM 2338 C C . LEU A 1 311 ? -16.519 -0.111 -4.537 1.00 80.62 311 LEU A C 1
ATOM 2340 O O . LEU A 1 311 ? -16.459 -1.286 -4.903 1.00 80.62 311 LEU A O 1
ATOM 2344 N N . LEU A 1 312 ? -17.370 0.774 -5.066 1.00 80.62 312 LEU A N 1
ATOM 2345 C CA . LEU A 1 312 ? -18.302 0.463 -6.151 1.00 80.62 312 LEU A CA 1
ATOM 2346 C C . LEU A 1 312 ? -17.553 0.059 -7.425 1.00 80.62 312 LEU A C 1
ATOM 2348 O O . LEU A 1 312 ? -17.882 -0.966 -8.025 1.00 80.62 312 LEU A O 1
ATOM 2352 N N . ASP A 1 313 ? -16.511 0.802 -7.798 1.00 72.12 313 ASP A N 1
ATOM 2353 C CA . ASP A 1 313 ? -15.668 0.485 -8.953 1.00 72.12 313 ASP A CA 1
ATOM 2354 C C . ASP A 1 313 ? -14.936 -0.851 -8.777 1.00 72.12 313 ASP A C 1
ATOM 2356 O O . ASP A 1 313 ? -14.927 -1.692 -9.682 1.00 72.12 313 ASP A O 1
ATOM 2360 N N . HIS A 1 314 ? -14.368 -1.093 -7.591 1.00 74.19 314 HIS A N 1
ATOM 2361 C CA . HIS A 1 314 ? -13.712 -2.356 -7.260 1.00 74.19 314 HIS A CA 1
ATOM 2362 C C . HIS A 1 314 ? -14.685 -3.533 -7.326 1.00 74.19 314 HIS A C 1
ATOM 2364 O O . HIS A 1 314 ? -14.360 -4.562 -7.922 1.00 74.19 314 HIS A O 1
ATOM 2370 N N . ALA A 1 315 ? -15.873 -3.391 -6.738 1.00 75.81 315 ALA A N 1
ATOM 2371 C CA . ALA A 1 315 ? -16.903 -4.419 -6.754 1.00 75.81 315 ALA A CA 1
ATOM 2372 C C . ALA A 1 315 ? -17.373 -4.721 -8.180 1.00 75.81 315 ALA A C 1
ATOM 2374 O O . ALA A 1 315 ? -17.434 -5.892 -8.559 1.00 75.81 315 ALA A O 1
ATOM 2375 N N . ARG A 1 316 ? -17.609 -3.684 -8.995 1.00 74.06 316 ARG A N 1
ATOM 2376 C CA . ARG A 1 316 ? -17.956 -3.819 -10.416 1.00 74.06 316 ARG A CA 1
ATOM 2377 C C . ARG A 1 316 ? -16.884 -4.602 -11.178 1.00 74.06 316 ARG A C 1
ATOM 2379 O O . ARG A 1 316 ? -17.192 -5.561 -11.878 1.00 74.06 316 ARG A O 1
ATOM 2386 N N . ALA A 1 317 ? -15.611 -4.246 -11.010 1.00 64.44 317 ALA A N 1
ATOM 2387 C CA . ALA A 1 317 ? -14.520 -4.868 -11.756 1.00 64.44 317 ALA A CA 1
ATOM 2388 C C . ALA A 1 317 ? -14.195 -6.302 -11.295 1.00 64.44 317 ALA A C 1
ATOM 2390 O O . ALA A 1 317 ? -13.859 -7.157 -12.121 1.00 64.44 317 ALA A O 1
ATOM 2391 N N . ASN A 1 318 ? -14.287 -6.581 -9.990 1.00 65.12 318 ASN A N 1
ATOM 2392 C CA . ASN A 1 318 ? -13.652 -7.759 -9.393 1.00 65.12 318 ASN A CA 1
ATOM 2393 C C . ASN A 1 318 ? -14.613 -8.767 -8.757 1.00 65.12 318 ASN A C 1
ATOM 2395 O O . ASN A 1 318 ? -14.175 -9.874 -8.442 1.00 65.12 318 ASN A O 1
ATOM 2399 N N . VAL A 1 319 ? -15.892 -8.437 -8.558 1.00 67.00 319 VAL A N 1
ATOM 2400 C CA . VAL A 1 319 ? -16.837 -9.305 -7.839 1.00 67.00 319 VAL A CA 1
ATOM 2401 C C . VAL A 1 319 ? -17.963 -9.750 -8.781 1.00 67.00 319 VAL A C 1
ATOM 2403 O O . VAL A 1 319 ? -18.888 -8.983 -9.052 1.00 67.00 319 VAL A O 1
ATOM 2406 N N . PRO A 1 320 ? -17.937 -11.006 -9.274 1.00 68.31 320 PRO A N 1
ATOM 2407 C CA . PRO A 1 320 ? -18.905 -11.512 -10.247 1.00 68.31 320 PRO A CA 1
ATOM 2408 C C . PRO A 1 320 ? -20.367 -11.327 -9.836 1.00 68.31 320 PRO A C 1
ATOM 2410 O O . PRO A 1 320 ? -21.195 -11.032 -10.692 1.00 68.31 320 PRO A O 1
ATOM 2413 N N . ALA A 1 321 ? -20.678 -11.439 -8.540 1.00 67.00 321 ALA A N 1
ATOM 2414 C CA . ALA A 1 321 ? -22.036 -11.276 -8.026 1.00 67.00 321 ALA A CA 1
ATOM 2415 C C . ALA A 1 321 ? -22.629 -9.884 -8.322 1.00 67.00 321 ALA A C 1
ATOM 2417 O O . ALA A 1 321 ? -23.808 -9.789 -8.653 1.00 67.00 321 ALA A O 1
ATOM 2418 N N . TYR A 1 322 ? -21.815 -8.822 -8.282 1.00 71.50 322 TYR A N 1
ATOM 2419 C CA . TYR A 1 322 ? -22.261 -7.458 -8.591 1.00 71.50 322 TYR A CA 1
ATOM 2420 C C . TYR A 1 322 ? -22.347 -7.167 -10.103 1.00 71.50 322 TYR A C 1
ATOM 2422 O O . TYR A 1 322 ? -22.949 -6.171 -10.495 1.00 71.50 322 TYR A O 1
ATOM 2430 N N . ARG A 1 323 ? -21.807 -8.047 -10.960 1.00 69.75 323 ARG A N 1
ATOM 2431 C CA . ARG A 1 323 ? -21.971 -7.982 -12.427 1.00 69.75 323 ARG A CA 1
ATOM 2432 C C . ARG A 1 323 ? -23.146 -8.820 -12.930 1.00 69.75 323 ARG A C 1
ATOM 2434 O O . ARG A 1 323 ? -23.868 -8.417 -13.831 1.00 69.75 323 ARG A O 1
ATOM 2441 N N . ALA A 1 324 ? -23.321 -10.014 -12.364 1.00 63.41 324 ALA A N 1
ATOM 2442 C CA . ALA A 1 324 ? -24.209 -11.036 -12.915 1.00 63.41 324 ALA A CA 1
ATOM 2443 C C . ALA A 1 324 ? -25.690 -10.844 -12.560 1.00 63.41 324 ALA A C 1
ATOM 2445 O O . ALA A 1 324 ? -26.560 -11.347 -13.270 1.00 63.41 324 ALA A O 1
ATOM 2446 N N . ALA A 1 325 ? -26.000 -10.162 -11.457 1.00 59.47 325 ALA A N 1
ATOM 2447 C CA . ALA A 1 325 ? -27.368 -10.079 -10.969 1.00 59.47 325 ALA A CA 1
ATOM 2448 C C . ALA A 1 325 ? -28.087 -8.799 -11.450 1.00 59.47 325 ALA A C 1
ATOM 2450 O O . ALA A 1 325 ? -27.603 -7.698 -11.186 1.00 59.47 325 ALA A O 1
ATOM 2451 N N . PRO A 1 326 ? -29.272 -8.906 -12.088 1.00 54.50 326 PRO A N 1
ATOM 2452 C CA . PRO A 1 326 ? -30.011 -7.760 -12.637 1.00 54.50 326 PRO A CA 1
ATOM 2453 C C . PRO A 1 326 ? -30.330 -6.663 -11.609 1.00 54.50 326 PRO A C 1
ATOM 2455 O O . PRO A 1 326 ? -30.258 -5.477 -11.923 1.00 54.50 326 PRO A O 1
ATOM 2458 N N . ALA A 1 327 ? -30.637 -7.068 -10.373 1.00 52.97 327 ALA A N 1
ATOM 2459 C CA . ALA A 1 327 ? -30.974 -6.198 -9.244 1.00 52.97 327 ALA A CA 1
ATOM 2460 C C . ALA A 1 327 ? -29.778 -5.388 -8.702 1.00 52.97 327 ALA A C 1
ATOM 2462 O O . ALA A 1 327 ? -29.959 -4.294 -8.172 1.00 52.97 327 ALA A O 1
ATOM 2463 N N . SER A 1 328 ? -28.555 -5.898 -8.871 1.00 56.69 328 SER A N 1
ATOM 2464 C CA . SER A 1 328 ? -27.320 -5.288 -8.370 1.00 56.69 328 SER A CA 1
ATOM 2465 C C . SER A 1 328 ? -26.341 -4.939 -9.488 1.00 56.69 328 SER A C 1
ATOM 2467 O O . SER A 1 328 ? -25.160 -4.776 -9.200 1.00 56.69 328 SER A O 1
ATOM 2469 N N . ASN A 1 329 ? -26.801 -4.877 -10.745 1.00 64.38 329 ASN A N 1
ATOM 2470 C CA . ASN A 1 329 ? -25.941 -4.703 -11.912 1.00 64.38 329 ASN A CA 1
ATOM 2471 C C . ASN A 1 329 ? -25.270 -3.322 -11.896 1.00 64.38 329 ASN A C 1
ATOM 2473 O O . ASN A 1 329 ? -25.801 -2.340 -12.433 1.00 64.38 329 ASN A O 1
ATOM 2477 N N . LEU A 1 330 ? -24.083 -3.268 -11.293 1.00 65.19 330 LEU A N 1
ATOM 2478 C CA . LEU A 1 330 ? -23.278 -2.059 -11.198 1.00 65.19 330 LEU A CA 1
ATOM 2479 C C . LEU A 1 330 ? -22.760 -1.600 -12.568 1.00 65.19 330 LEU A C 1
ATOM 2481 O O . LEU A 1 330 ? -22.420 -0.426 -12.690 1.00 65.19 330 LEU A O 1
ATOM 2485 N N . ASP A 1 331 ? -22.749 -2.445 -13.607 1.00 61.81 331 ASP A N 1
ATOM 2486 C CA . ASP A 1 331 ? -22.317 -2.050 -14.962 1.00 61.81 331 ASP A CA 1
ATOM 2487 C C . ASP A 1 331 ? -23.260 -1.014 -15.595 1.00 61.81 331 ASP A C 1
ATOM 2489 O O . ASP A 1 331 ? -22.872 -0.286 -16.503 1.00 61.81 331 ASP A O 1
ATOM 2493 N N . SER A 1 332 ? -24.491 -0.905 -15.085 1.00 55.56 332 SER A N 1
ATOM 2494 C CA . SER A 1 332 ? -25.488 0.083 -15.524 1.00 55.56 332 SER A CA 1
ATOM 2495 C C . SER A 1 332 ? -25.514 1.369 -14.683 1.00 55.56 332 SER A C 1
ATOM 2497 O O . SER A 1 332 ? -26.406 2.194 -14.857 1.00 55.56 332 SER A O 1
ATOM 2499 N N . VAL A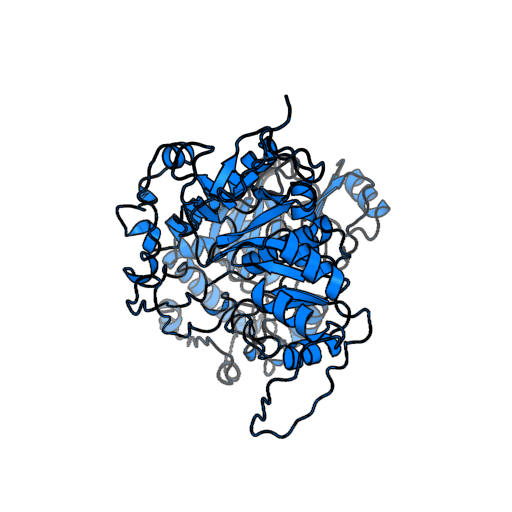 1 333 ? -24.586 1.526 -13.735 1.00 57.50 333 VAL A N 1
ATOM 2500 C CA . VAL A 1 333 ? -24.435 2.721 -12.890 1.00 57.50 333 VAL A CA 1
ATOM 2501 C C . VAL A 1 333 ? -23.115 3.390 -13.259 1.00 57.50 333 VAL A C 1
ATOM 2503 O O . VAL A 1 333 ? -22.066 2.804 -12.994 1.00 57.50 333 VAL A O 1
ATOM 2506 N N . VAL A 1 334 ? -23.138 4.592 -13.844 1.00 54.84 334 VAL A N 1
ATOM 2507 C CA . VAL A 1 334 ? -21.916 5.298 -14.280 1.00 54.84 334 VAL A CA 1
ATOM 2508 C C . VAL A 1 334 ? -21.497 6.435 -13.343 1.00 54.84 334 VAL A C 1
ATOM 2510 O O . VAL A 1 334 ? -20.404 6.975 -13.496 1.00 54.84 334 VAL A O 1
ATOM 2513 N N . SER A 1 335 ? -22.310 6.782 -12.335 1.00 60.59 335 SER A N 1
ATOM 2514 C CA . SER A 1 335 ? -21.955 7.785 -11.316 1.00 60.59 335 SER A CA 1
ATOM 2515 C C . SER A 1 335 ? -22.567 7.516 -9.933 1.00 60.59 335 SER A C 1
ATOM 2517 O O . SER A 1 335 ? -23.569 6.812 -9.811 1.00 60.59 335 SER A O 1
ATOM 2519 N N . LEU A 1 336 ? -22.001 8.133 -8.884 1.00 57.66 336 LEU A N 1
ATOM 2520 C CA . LEU A 1 336 ? -22.559 8.091 -7.522 1.00 57.66 336 LEU A CA 1
ATOM 2521 C C . LEU A 1 336 ? -23.946 8.759 -7.448 1.00 57.66 336 LEU A C 1
ATOM 2523 O O . LEU A 1 336 ? -24.819 8.285 -6.736 1.00 57.66 336 LEU A O 1
ATOM 2527 N N . ALA A 1 337 ? -24.194 9.798 -8.251 1.00 69.94 337 ALA A N 1
ATOM 2528 C CA . ALA A 1 337 ? -25.504 10.449 -8.312 1.00 69.94 337 ALA A CA 1
ATOM 2529 C C . ALA A 1 337 ? -26.593 9.514 -8.874 1.00 69.94 337 ALA A C 1
ATOM 2531 O O . ALA A 1 337 ? -27.702 9.457 -8.346 1.00 69.94 337 ALA A O 1
ATOM 2532 N N . GLU A 1 338 ? -26.281 8.740 -9.916 1.00 64.94 338 GLU A N 1
ATOM 2533 C CA . GLU A 1 338 ? -27.186 7.703 -10.431 1.00 64.94 338 GLU A CA 1
ATOM 2534 C C . GLU A 1 338 ? -27.337 6.536 -9.455 1.00 64.94 338 GLU A C 1
ATOM 2536 O O . GLU A 1 338 ? -28.414 5.950 -9.351 1.00 64.94 338 GLU A O 1
ATOM 2541 N N . TYR A 1 339 ? -26.267 6.201 -8.734 1.00 65.56 339 TYR A N 1
ATOM 2542 C CA . TYR A 1 339 ? -26.293 5.196 -7.681 1.00 65.56 339 TYR A CA 1
ATOM 2543 C C . TYR A 1 339 ? -27.250 5.587 -6.546 1.00 65.56 339 TYR A C 1
ATOM 2545 O O . TYR A 1 339 ? -28.087 4.777 -6.146 1.00 65.56 339 TYR A O 1
ATOM 2553 N N . ASP A 1 340 ? -27.179 6.837 -6.086 1.00 69.19 340 ASP A N 1
ATOM 2554 C CA . ASP A 1 340 ? -28.043 7.390 -5.041 1.00 69.19 340 ASP A CA 1
ATOM 2555 C C . ASP A 1 340 ? -29.495 7.548 -5.521 1.00 69.19 340 ASP A C 1
ATOM 2557 O O . ASP A 1 340 ? -30.436 7.304 -4.764 1.00 69.19 340 ASP A O 1
ATOM 2561 N N . ALA A 1 341 ? -29.696 7.893 -6.798 1.00 65.25 341 ALA A N 1
ATOM 2562 C CA . ALA A 1 341 ? -31.022 7.984 -7.409 1.00 65.25 341 ALA A CA 1
ATOM 2563 C C . ALA A 1 341 ? -31.680 6.608 -7.623 1.00 65.25 341 ALA A C 1
ATOM 2565 O O . ALA A 1 341 ? -32.911 6.504 -7.675 1.00 65.25 341 ALA A O 1
ATOM 2566 N N . ARG A 1 342 ? -30.891 5.531 -7.736 1.00 63.28 342 ARG A N 1
ATOM 2567 C CA . ARG A 1 342 ? -31.417 4.172 -7.881 1.00 63.28 342 ARG A CA 1
ATOM 2568 C C . ARG A 1 342 ? -31.809 3.599 -6.525 1.00 63.28 342 ARG A C 1
ATOM 2570 O O . ARG A 1 342 ? -30.990 3.348 -5.641 1.00 63.28 342 ARG A O 1
ATOM 2577 N N . ARG A 1 343 ? -33.084 3.234 -6.405 1.00 53.44 343 ARG A N 1
ATOM 2578 C CA . ARG A 1 343 ? -33.506 2.176 -5.481 1.00 53.44 343 ARG A CA 1
ATOM 2579 C C . ARG A 1 343 ? -33.048 0.843 -6.070 1.00 53.44 343 ARG A C 1
ATOM 2581 O O . ARG A 1 343 ? -33.812 0.184 -6.762 1.00 53.44 343 ARG A O 1
ATOM 2588 N N . LEU A 1 344 ? -31.771 0.507 -5.897 1.00 51.66 344 LEU A N 1
ATOM 2589 C CA . LEU A 1 344 ? -31.314 -0.856 -6.157 1.00 51.66 344 LEU A CA 1
ATOM 2590 C C . LEU A 1 344 ? -32.106 -1.795 -5.241 1.00 51.66 344 LEU A C 1
ATOM 2592 O O . LEU A 1 344 ? -32.331 -1.458 -4.076 1.00 51.66 344 LEU A O 1
ATOM 2596 N N . ASP A 1 345 ? -32.532 -2.944 -5.760 1.00 51.16 345 ASP A N 1
ATOM 2597 C CA . ASP A 1 345 ? -33.091 -3.995 -4.917 1.00 51.16 345 ASP A CA 1
ATOM 2598 C C . ASP A 1 345 ? -31.982 -4.419 -3.952 1.00 51.16 345 ASP A C 1
ATOM 2600 O O . ASP A 1 345 ? -30.912 -4.867 -4.370 1.00 51.16 345 ASP A O 1
ATOM 2604 N N . PHE A 1 346 ? -32.202 -4.181 -2.660 1.00 53.28 346 PHE A N 1
ATOM 2605 C CA . PHE A 1 346 ? -31.210 -4.457 -1.629 1.00 53.28 346 PHE A CA 1
ATOM 2606 C C . PHE A 1 346 ? -30.696 -5.887 -1.766 1.00 53.28 346 PHE A C 1
ATOM 2608 O O . PHE A 1 346 ? -31.488 -6.814 -1.956 1.00 53.28 346 PHE A O 1
ATOM 2615 N N . THR A 1 347 ? -29.387 -6.088 -1.608 1.00 53.31 347 THR A N 1
ATOM 2616 C CA . THR A 1 347 ? -28.856 -7.439 -1.426 1.00 53.31 347 THR A CA 1
ATOM 2617 C C . THR A 1 347 ? -29.515 -8.012 -0.173 1.00 53.31 347 THR A C 1
ATOM 2619 O O . THR A 1 347 ? -29.275 -7.570 0.954 1.00 53.31 347 THR A O 1
ATOM 2622 N N . ALA A 1 348 ? -30.457 -8.932 -0.382 1.00 47.19 348 ALA A N 1
ATOM 2623 C CA . ALA A 1 348 ? -31.185 -9.575 0.696 1.00 47.19 348 ALA A CA 1
ATOM 2624 C C . ALA A 1 348 ? -30.212 -10.401 1.552 1.00 47.19 348 ALA A C 1
ATOM 2626 O O . ALA A 1 348 ? -29.159 -10.835 1.086 1.00 47.19 348 ALA A O 1
ATOM 2627 N N . ARG A 1 349 ? -30.543 -10.631 2.826 1.00 41.25 349 ARG A N 1
ATOM 2628 C CA . ARG A 1 349 ? -29.683 -11.393 3.750 1.00 41.25 349 ARG A CA 1
ATOM 2629 C C . ARG A 1 349 ? -29.349 -12.802 3.235 1.00 41.25 349 ARG A C 1
ATOM 2631 O O . ARG A 1 349 ? -28.279 -13.308 3.548 1.00 41.25 349 ARG A O 1
ATOM 2638 N N . ASP A 1 350 ? -30.247 -13.402 2.457 1.00 42.50 350 ASP A N 1
ATOM 2639 C CA . ASP A 1 350 ? -30.116 -14.719 1.826 1.00 42.50 350 ASP A CA 1
ATOM 2640 C C . ASP A 1 350 ? -29.438 -14.668 0.443 1.00 42.50 350 ASP A C 1
ATOM 2642 O O . ASP A 1 350 ? -29.223 -15.699 -0.191 1.00 42.50 350 ASP A O 1
ATOM 2646 N N . TRP A 1 351 ? -29.043 -13.486 -0.035 1.00 42.88 351 TRP A N 1
ATOM 2647 C CA . TRP A 1 351 ? -28.301 -13.324 -1.286 1.00 42.88 351 TRP A CA 1
ATOM 2648 C C . TRP A 1 351 ? -26.980 -14.117 -1.327 1.00 42.88 351 TRP A C 1
ATOM 2650 O O . TRP A 1 351 ? -26.728 -14.771 -2.342 1.00 42.88 351 TRP A O 1
ATOM 2660 N N . PRO A 1 352 ? -26.162 -14.164 -0.249 1.00 43.53 352 PRO A N 1
ATOM 2661 C CA . PRO A 1 352 ? -24.986 -15.037 -0.183 1.00 43.53 352 PRO A CA 1
ATOM 2662 C C . PRO A 1 352 ? -25.336 -16.535 -0.131 1.00 43.53 352 PRO A C 1
ATOM 2664 O O . PRO A 1 352 ? -24.477 -17.366 -0.403 1.00 43.53 352 PRO A O 1
ATOM 2667 N N . GLU A 1 353 ? -26.566 -16.895 0.248 1.00 38.75 353 GLU A N 1
ATOM 2668 C CA . GLU A 1 353 ? -27.028 -18.288 0.321 1.00 38.75 353 GLU A CA 1
ATOM 2669 C C . GLU A 1 353 ? -27.549 -18.776 -1.043 1.00 38.75 353 GLU A C 1
ATOM 2671 O O . GLU A 1 353 ? -27.306 -19.922 -1.417 1.00 38.75 353 GLU A O 1
ATOM 2676 N N . ARG A 1 354 ? -28.209 -17.906 -1.828 1.00 37.88 354 ARG A N 1
ATOM 2677 C CA . ARG A 1 354 ? -28.790 -18.254 -3.142 1.00 37.88 354 ARG A CA 1
ATOM 2678 C C . ARG A 1 354 ? -27.804 -18.229 -4.309 1.00 37.88 354 ARG A C 1
ATOM 2680 O O . ARG A 1 354 ? -28.002 -18.965 -5.271 1.00 37.88 354 ARG A O 1
ATOM 2687 N N . HIS A 1 355 ? -26.764 -17.399 -4.249 1.00 38.34 355 HIS A N 1
ATOM 2688 C CA . HIS A 1 355 ? -25.822 -17.207 -5.363 1.00 38.34 355 HIS A CA 1
ATOM 2689 C C . HIS A 1 355 ? -24.452 -17.872 -5.141 1.00 38.34 355 HIS A C 1
ATOM 2691 O O . HIS A 1 355 ? -23.504 -17.598 -5.877 1.00 38.34 355 HIS A O 1
ATOM 2697 N N . GLY A 1 356 ? -24.346 -18.747 -4.130 1.00 36.31 356 GLY A N 1
ATOM 2698 C CA . GLY A 1 356 ? -23.063 -19.057 -3.501 1.00 36.31 356 GLY A CA 1
ATOM 2699 C C . GLY A 1 356 ? -22.573 -17.837 -2.720 1.00 36.31 356 GLY A C 1
ATOM 2700 O O . GLY A 1 356 ? -23.017 -16.717 -2.988 1.00 36.31 356 GLY A O 1
ATOM 2701 N N . MET A 1 357 ? -21.695 -18.039 -1.730 1.00 38.88 357 MET A N 1
ATOM 2702 C CA . MET A 1 357 ? -21.078 -16.938 -0.970 1.00 38.88 357 MET A CA 1
ATOM 2703 C C . MET A 1 357 ? -20.765 -15.781 -1.918 1.00 38.88 357 MET A C 1
ATOM 2705 O O . MET A 1 357 ? -20.279 -16.083 -3.006 1.00 38.88 357 MET A O 1
ATOM 2709 N N . VAL A 1 358 ? -21.032 -14.516 -1.545 1.00 44.09 358 VAL A N 1
ATOM 2710 C CA . VAL A 1 358 ? -20.594 -13.337 -2.326 1.00 44.09 358 VAL A CA 1
ATOM 2711 C C . VAL A 1 358 ? -19.194 -13.650 -2.827 1.00 44.09 358 VAL A C 1
ATOM 2713 O O . VAL A 1 358 ? -18.287 -13.750 -2.000 1.00 44.09 358 VAL A O 1
ATOM 2716 N N . ALA A 1 359 ? -19.074 -13.979 -4.119 1.00 40.72 359 ALA A N 1
ATOM 2717 C CA . ALA A 1 359 ? -17.888 -14.679 -4.585 1.00 40.72 359 ALA A CA 1
ATOM 2718 C C . ALA A 1 359 ? -16.702 -13.789 -4.215 1.00 40.72 359 ALA A C 1
ATOM 2720 O O . ALA A 1 359 ? -16.774 -12.593 -4.530 1.00 40.72 359 ALA A O 1
ATOM 2721 N N . PRO A 1 360 ? -15.691 -14.305 -3.485 1.00 47.44 360 PRO A N 1
ATOM 2722 C CA . PRO A 1 360 ? -14.552 -13.490 -3.099 1.00 47.44 360 PRO A CA 1
ATOM 2723 C C . PRO A 1 360 ? -14.063 -12.746 -4.331 1.00 47.44 360 PRO A C 1
ATOM 2725 O O . PRO A 1 360 ? -14.082 -13.309 -5.433 1.00 47.44 360 PRO A O 1
ATOM 2728 N N . ALA A 1 361 ? -13.710 -11.470 -4.163 1.00 40.38 361 ALA A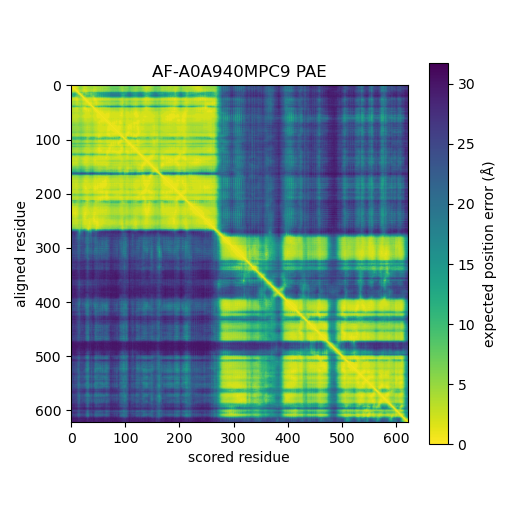 N 1
ATOM 2729 C CA . ALA A 1 361 ? -13.212 -10.675 -5.275 1.00 40.38 361 ALA A CA 1
ATOM 2730 C C . ALA A 1 361 ? -12.140 -11.497 -6.006 1.00 40.38 361 ALA A C 1
ATOM 2732 O O . ALA A 1 361 ? -11.156 -11.908 -5.395 1.00 40.38 361 ALA A O 1
ATOM 2733 N N . VAL A 1 362 ? -12.348 -11.769 -7.298 1.00 37.16 362 VAL A N 1
ATOM 2734 C CA . VAL A 1 362 ? -11.566 -12.757 -8.075 1.00 37.16 362 VAL A CA 1
ATOM 2735 C C . VAL A 1 362 ? -10.073 -12.398 -8.091 1.00 37.16 362 VAL A C 1
ATOM 2737 O O . VAL A 1 362 ? -9.215 -13.252 -8.292 1.00 37.16 362 VAL A O 1
ATOM 2740 N N . ALA A 1 363 ? -9.763 -11.126 -7.832 1.00 32.53 363 ALA A N 1
ATOM 2741 C CA . ALA A 1 363 ? -8.421 -10.567 -7.769 1.00 32.53 363 ALA A CA 1
ATOM 2742 C C . ALA A 1 363 ? -7.743 -10.633 -6.383 1.00 32.53 363 ALA A C 1
ATOM 2744 O O . ALA A 1 363 ? -6.602 -10.184 -6.268 1.00 32.53 363 ALA A O 1
ATOM 2745 N N . ILE A 1 364 ? -8.401 -11.141 -5.334 1.00 36.38 364 ILE A N 1
ATOM 2746 C CA . ILE A 1 364 ? -7.808 -11.279 -3.997 1.00 36.38 364 ILE A CA 1
ATOM 2747 C C . ILE A 1 364 ? -7.546 -12.768 -3.732 1.00 36.38 364 ILE A C 1
ATOM 2749 O O . ILE A 1 364 ? -8.499 -13.529 -3.565 1.00 36.38 364 ILE A O 1
ATOM 2753 N N . PRO A 1 365 ? -6.272 -13.212 -3.702 1.00 35.03 365 PRO A N 1
ATOM 2754 C CA . PRO A 1 365 ? -5.935 -14.601 -3.414 1.00 35.03 365 PRO A CA 1
ATOM 2755 C C . PRO A 1 365 ? -6.571 -15.053 -2.096 1.00 35.03 365 PRO A C 1
ATOM 2757 O O . PRO A 1 365 ? -6.567 -14.298 -1.123 1.00 35.03 365 PRO A O 1
ATOM 2760 N N . ALA A 1 366 ? -7.051 -16.300 -2.027 1.00 37.34 366 ALA A N 1
ATOM 2761 C CA . ALA A 1 366 ? -7.629 -16.872 -0.804 1.00 37.34 366 ALA A CA 1
ATOM 2762 C C . ALA A 1 366 ? -6.688 -16.759 0.417 1.00 37.34 366 ALA A C 1
ATOM 2764 O O . ALA A 1 366 ? -7.149 -16.699 1.550 1.00 37.34 366 ALA A O 1
ATOM 2765 N N . SER A 1 367 ? -5.377 -16.652 0.181 1.00 36.34 367 SER A N 1
ATOM 2766 C CA . SER A 1 367 ? -4.342 -16.433 1.194 1.00 36.34 367 SER A CA 1
ATOM 2767 C C . SER A 1 367 ? -4.340 -15.033 1.833 1.00 36.34 367 SER A C 1
ATOM 2769 O O . SER A 1 367 ? -3.707 -14.854 2.865 1.00 36.34 367 SER A O 1
ATOM 2771 N N . VAL A 1 368 ? -5.026 -14.030 1.275 1.00 35.56 368 VAL A N 1
ATOM 2772 C CA . VAL A 1 368 ? -5.132 -12.670 1.859 1.00 35.56 368 VAL A CA 1
ATOM 2773 C C . VAL A 1 368 ? -6.342 -12.546 2.802 1.00 35.56 368 VAL A C 1
ATOM 2775 O O . VAL A 1 368 ? -6.436 -11.591 3.579 1.00 35.56 368 VAL A O 1
ATOM 2778 N N . SER A 1 369 ? -7.249 -13.526 2.769 1.00 37.69 369 SER A N 1
ATOM 2779 C CA . SER A 1 369 ? -8.336 -13.678 3.736 1.00 37.69 369 SER A CA 1
ATOM 2780 C C . SER A 1 369 ? -7.773 -14.114 5.091 1.00 37.69 369 SER A C 1
ATOM 2782 O O . SER A 1 369 ? -6.935 -15.009 5.167 1.00 37.69 369 SER A O 1
ATOM 2784 N N . SER A 1 370 ? -8.203 -13.471 6.178 1.00 38.81 370 SER A N 1
ATOM 2785 C CA . SER A 1 370 ? -7.685 -13.738 7.526 1.00 38.81 370 SER A CA 1
ATOM 2786 C C . SER A 1 370 ? -8.326 -14.936 8.239 1.00 38.81 370 SER A C 1
ATOM 2788 O O . SER A 1 370 ? -7.998 -15.158 9.403 1.00 38.81 370 SER A O 1
ATOM 2790 N N . LEU A 1 371 ? -9.230 -15.693 7.600 1.00 38.66 371 LEU A N 1
ATOM 2791 C CA . LEU A 1 371 ? -9.989 -16.758 8.268 1.00 38.66 371 LEU A CA 1
ATOM 2792 C C . LEU A 1 371 ? -9.943 -18.108 7.525 1.00 38.66 371 LEU A C 1
ATOM 2794 O O . LEU A 1 371 ? -10.002 -18.132 6.293 1.00 38.66 371 LEU A O 1
ATOM 2798 N N . PRO A 1 372 ? -9.871 -19.240 8.260 1.00 36.03 372 PRO A N 1
ATOM 2799 C CA . PRO A 1 372 ? -10.039 -20.575 7.690 1.00 36.03 372 PRO A CA 1
ATOM 2800 C C . PRO A 1 372 ? -11.466 -20.781 7.148 1.00 36.03 372 PRO A C 1
ATOM 2802 O O . PRO A 1 372 ? -12.392 -20.047 7.494 1.00 36.03 372 PRO A O 1
ATOM 2805 N N . ALA A 1 373 ? -11.629 -21.783 6.277 1.00 35.09 373 ALA A N 1
ATOM 2806 C CA . ALA A 1 373 ? -12.894 -22.128 5.620 1.00 35.09 373 ALA A CA 1
ATOM 2807 C C . ALA A 1 373 ? -14.086 -22.231 6.607 1.00 35.09 373 ALA A C 1
ATOM 2809 O O . ALA A 1 373 ? -13.893 -22.628 7.759 1.00 35.09 373 ALA A O 1
ATOM 2810 N N . PRO A 1 374 ? -15.317 -21.884 6.181 1.00 37.31 374 PRO A N 1
ATOM 2811 C CA . PRO A 1 374 ? -16.465 -21.771 7.078 1.00 37.31 374 PRO A CA 1
ATOM 2812 C C . PRO A 1 374 ? -16.850 -23.107 7.731 1.00 37.31 374 PRO A C 1
ATOM 2814 O O . PRO A 1 374 ? -16.984 -24.127 7.056 1.00 37.31 374 PRO A O 1
ATOM 2817 N N . ASN A 1 375 ? -17.121 -23.068 9.039 1.00 34.97 375 ASN A N 1
ATOM 2818 C CA . ASN A 1 375 ? -17.786 -24.148 9.769 1.00 34.97 375 ASN A CA 1
ATOM 2819 C C . ASN A 1 375 ? -19.307 -23.945 9.706 1.00 34.97 375 ASN A C 1
ATOM 2821 O O . ASN A 1 375 ? -19.822 -22.905 10.119 1.00 34.97 375 ASN A O 1
ATOM 2825 N N . ALA A 1 376 ? -20.039 -24.944 9.212 1.00 30.34 376 ALA A N 1
ATOM 2826 C CA . ALA A 1 376 ? -21.498 -24.935 9.230 1.00 30.34 376 ALA A CA 1
ATOM 2827 C C . ALA A 1 376 ? -22.019 -25.306 10.629 1.00 30.34 376 ALA A C 1
ATOM 2829 O O . ALA A 1 376 ? -21.680 -26.363 11.164 1.00 30.34 376 ALA A O 1
ATOM 2830 N N . HIS A 1 377 ? -22.890 -24.476 11.203 1.00 36.56 377 HIS A N 1
ATOM 2831 C CA . HIS A 1 377 ? -23.613 -24.793 12.435 1.00 36.56 377 HIS A CA 1
ATOM 2832 C C . HIS A 1 377 ? -25.122 -24.659 12.209 1.00 36.56 377 HIS A C 1
ATOM 2834 O O . HIS A 1 377 ? -25.584 -23.771 11.500 1.00 36.56 377 HIS A O 1
ATOM 2840 N N . ARG A 1 378 ? -25.914 -25.553 12.810 1.00 30.92 378 ARG A N 1
ATOM 2841 C CA . ARG A 1 378 ? -27.379 -25.438 12.817 1.00 30.92 378 ARG A CA 1
ATOM 2842 C C . ARG A 1 378 ? -27.800 -24.661 14.058 1.00 30.92 378 ARG A C 1
ATOM 2844 O O . ARG A 1 378 ? -27.464 -25.076 15.165 1.00 30.92 378 ARG A O 1
ATOM 2851 N N . ALA A 1 379 ? -28.541 -23.572 13.877 1.00 36.62 379 ALA A N 1
ATOM 2852 C CA . ALA A 1 379 ? -29.169 -22.840 14.972 1.00 36.62 379 ALA A CA 1
ATOM 2853 C C . ALA A 1 379 ? -30.700 -22.866 14.805 1.00 36.62 379 ALA A C 1
ATOM 2855 O O . ALA A 1 379 ? -31.189 -22.833 13.675 1.00 36.62 379 ALA A O 1
ATOM 2856 N N . PRO A 1 380 ? -31.474 -22.936 15.899 1.00 32.50 380 PRO A N 1
ATOM 2857 C CA . PRO A 1 380 ? -32.925 -22.812 15.829 1.00 32.50 380 PRO A CA 1
ATOM 2858 C C . PRO A 1 380 ? -33.320 -21.370 15.466 1.00 32.50 380 PRO A C 1
ATOM 2860 O O . PRO A 1 380 ? -32.869 -20.420 16.109 1.00 32.50 380 PRO A O 1
ATOM 2863 N N . GLY A 1 381 ? -34.139 -21.205 14.423 1.00 35.00 381 GLY A N 1
ATOM 2864 C CA . GLY A 1 381 ? -34.706 -19.916 14.025 1.00 35.00 381 GLY A CA 1
ATOM 2865 C C . GLY A 1 381 ? -35.745 -19.404 15.028 1.00 35.00 381 GLY A C 1
ATOM 2866 O O . GLY A 1 381 ? -36.321 -20.172 15.800 1.00 35.00 381 GLY A O 1
ATOM 2867 N N . ALA A 1 382 ? -36.005 -18.091 15.011 1.00 35.47 382 ALA A N 1
ATOM 2868 C CA . ALA A 1 382 ? -36.983 -17.432 15.890 1.00 35.47 382 ALA A CA 1
ATOM 2869 C C . ALA A 1 382 ? -38.446 -17.870 15.642 1.00 35.47 382 ALA A C 1
ATOM 2871 O O . ALA A 1 382 ? -39.329 -17.546 16.430 1.00 35.47 382 ALA A O 1
ATOM 2872 N N . ASP A 1 383 ? -38.694 -18.608 14.562 1.00 34.88 383 ASP A N 1
ATOM 2873 C CA . ASP A 1 383 ? -39.971 -19.175 14.122 1.00 34.88 383 ASP A CA 1
ATOM 2874 C C . ASP A 1 383 ? -40.047 -20.708 14.290 1.00 34.88 383 ASP A C 1
ATOM 2876 O O . ASP A 1 383 ? -41.020 -21.333 13.870 1.00 34.88 383 ASP A O 1
ATOM 2880 N N . GLY A 1 384 ? -39.037 -21.336 14.902 1.00 30.48 384 GLY A N 1
ATOM 2881 C CA . GLY A 1 384 ? -38.992 -22.786 15.108 1.00 30.48 384 GLY A CA 1
ATOM 2882 C C . GLY A 1 384 ? -38.595 -23.601 13.871 1.00 30.48 384 GLY A C 1
ATOM 2883 O O . GLY A 1 384 ? -38.471 -24.822 13.979 1.00 30.48 384 GLY A O 1
ATOM 2884 N N . GLN A 1 385 ? -38.332 -22.971 12.719 1.00 28.73 385 GLN A N 1
ATOM 2885 C CA . GLN A 1 385 ? -37.705 -23.659 11.592 1.00 28.73 385 GLN A CA 1
ATOM 2886 C C . GLN A 1 385 ? -36.184 -23.741 11.790 1.00 28.73 385 GLN A C 1
ATOM 2888 O O . GLN A 1 385 ? -35.541 -22.817 12.294 1.00 28.73 385 GLN A O 1
ATOM 2893 N N . GLN A 1 386 ? -35.584 -24.875 11.408 1.00 27.69 386 GLN A N 1
ATOM 2894 C CA . GLN A 1 386 ? -34.125 -24.999 11.366 1.00 27.69 386 GLN A CA 1
ATOM 2895 C C . GLN A 1 386 ? -33.601 -24.129 10.224 1.00 27.69 386 GLN A C 1
ATOM 2897 O O . GLN A 1 386 ? -33.606 -24.545 9.067 1.00 27.69 386 GLN A O 1
ATOM 2902 N N . THR A 1 387 ? -33.146 -22.921 10.541 1.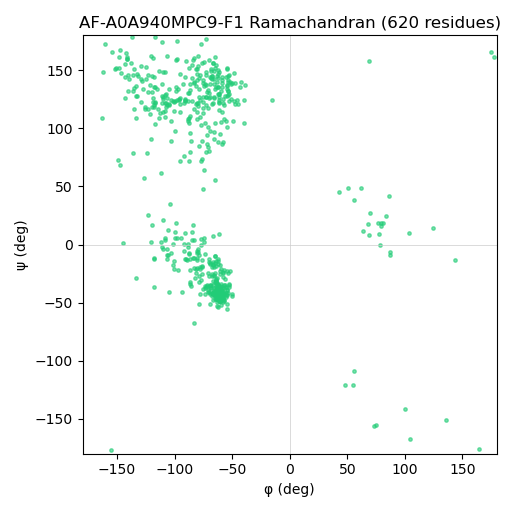00 32.81 387 THR A N 1
ATOM 2903 C CA . THR A 1 387 ? -32.386 -22.115 9.592 1.00 32.81 387 THR A CA 1
ATOM 2904 C C . THR A 1 387 ? -30.963 -22.661 9.568 1.00 32.81 387 THR A C 1
ATOM 2906 O O . THR A 1 387 ? -30.306 -22.780 10.607 1.00 32.81 387 THR A O 1
ATOM 2909 N N . LEU A 1 388 ? -30.476 -23.039 8.386 1.00 28.44 388 LEU A N 1
ATOM 2910 C CA . LEU A 1 388 ? -29.065 -23.349 8.203 1.00 28.44 388 LEU A CA 1
ATOM 2911 C C . LEU A 1 388 ? -28.299 -22.026 8.291 1.00 28.44 388 LEU A C 1
ATOM 2913 O O . LEU A 1 388 ? -28.031 -21.390 7.280 1.00 28.44 388 LEU A O 1
ATOM 2917 N N . THR A 1 389 ? -27.990 -21.578 9.505 1.00 33.38 389 THR A N 1
ATOM 2918 C CA . THR A 1 389 ? -27.143 -20.408 9.705 1.00 33.38 389 THR A CA 1
ATOM 2919 C C . THR A 1 389 ? -25.725 -20.818 9.337 1.00 33.38 389 THR A C 1
ATOM 2921 O O . THR A 1 389 ? -24.941 -21.242 10.184 1.00 33.38 389 THR A O 1
ATOM 2924 N N . LEU A 1 390 ? -25.375 -20.709 8.055 1.00 31.78 390 LEU A N 1
ATOM 2925 C CA . LEU A 1 390 ? -23.977 -20.544 7.698 1.00 31.78 390 LEU A CA 1
ATOM 2926 C C . LEU A 1 390 ? -23.521 -19.316 8.482 1.00 31.78 390 LEU A C 1
ATOM 2928 O O . LEU A 1 390 ? -23.927 -18.191 8.181 1.00 31.78 390 LEU A O 1
ATOM 2932 N N . THR A 1 391 ? -22.726 -19.524 9.532 1.00 39.09 391 THR A N 1
ATOM 2933 C CA . THR A 1 391 ? -21.886 -18.461 10.064 1.00 39.09 391 THR A CA 1
ATOM 2934 C C . THR A 1 391 ? -20.966 -18.137 8.901 1.00 39.09 391 THR A C 1
ATOM 2936 O O . THR A 1 391 ? -19.961 -18.814 8.697 1.00 39.09 391 THR A O 1
ATOM 2939 N N . LEU A 1 392 ? -21.403 -17.215 8.038 1.00 41.16 392 LEU A N 1
ATOM 2940 C CA . LEU A 1 392 ? -20.604 -16.678 6.955 1.00 41.16 392 LEU A CA 1
ATOM 2941 C C . LEU A 1 392 ? -19.348 -16.184 7.655 1.00 41.16 392 LEU A C 1
ATOM 2943 O O . LEU A 1 392 ? -19.392 -15.157 8.330 1.00 41.16 392 LEU A O 1
ATOM 2947 N N . ALA A 1 393 ? -18.270 -16.965 7.582 1.00 44.84 393 ALA A N 1
ATOM 2948 C CA . ALA A 1 393 ? -16.954 -16.492 7.942 1.00 44.84 393 ALA A CA 1
ATOM 2949 C C . ALA A 1 393 ? -16.724 -15.337 6.976 1.00 44.84 393 ALA A C 1
ATOM 2951 O O . ALA A 1 393 ? -16.445 -15.556 5.797 1.00 44.84 393 ALA A O 1
ATOM 2952 N N . SER A 1 394 ? -17.021 -14.117 7.428 1.00 50.69 394 SER A N 1
ATOM 2953 C CA . SER A 1 394 ? -16.890 -12.929 6.607 1.00 50.69 394 SER A CA 1
ATOM 2954 C C . SER A 1 394 ? -15.435 -12.887 6.197 1.00 50.69 394 SER A C 1
ATOM 2956 O O . SER A 1 394 ? -14.564 -12.764 7.061 1.00 50.69 394 SER A O 1
ATOM 2958 N N . GLN A 1 395 ? -15.158 -13.041 4.905 1.00 54.44 395 GLN A N 1
ATOM 2959 C CA . GLN A 1 395 ? -13.800 -12.875 4.430 1.00 54.44 395 GLN A CA 1
ATOM 2960 C C . GLN A 1 395 ? -13.515 -11.382 4.496 1.00 54.44 395 GLN A C 1
ATOM 2962 O O . GLN A 1 395 ? -13.883 -10.618 3.609 1.00 54.44 395 GLN A O 1
ATOM 2967 N N . GLN A 1 396 ? -12.925 -10.957 5.607 1.00 59.81 396 GLN A N 1
ATOM 2968 C CA . GLN A 1 396 ? -12.396 -9.617 5.750 1.00 59.81 396 GLN A CA 1
ATOM 2969 C C . GLN A 1 396 ? -10.983 -9.591 5.170 1.00 59.81 396 GLN A C 1
ATOM 2971 O O . GLN A 1 396 ? -10.203 -10.539 5.308 1.00 59.81 396 GLN A O 1
ATOM 2976 N N . THR A 1 397 ? -10.636 -8.481 4.521 1.00 60.16 397 THR A N 1
ATOM 2977 C CA . THR A 1 397 ? -9.223 -8.160 4.323 1.00 60.16 397 THR A CA 1
ATOM 2978 C C . THR A 1 397 ? -8.589 -7.897 5.687 1.00 60.16 397 THR A C 1
ATOM 2980 O O . THR A 1 397 ? -9.238 -7.394 6.606 1.00 60.16 397 THR A O 1
ATOM 2983 N N . ARG A 1 398 ? -7.284 -8.149 5.813 1.00 63.44 398 ARG A N 1
ATOM 2984 C CA . ARG A 1 398 ? -6.524 -7.729 7.004 1.00 63.44 398 ARG A CA 1
ATOM 2985 C C . ARG A 1 398 ? -6.688 -6.239 7.310 1.00 63.44 398 ARG A C 1
ATOM 2987 O O . ARG A 1 398 ? -6.767 -5.874 8.474 1.00 63.44 398 ARG A O 1
ATOM 2994 N N . PHE A 1 399 ? -6.778 -5.401 6.277 1.00 68.31 399 PHE A N 1
ATOM 2995 C CA . PHE A 1 399 ? -7.012 -3.966 6.431 1.00 68.31 399 PHE A CA 1
ATOM 2996 C C . PHE A 1 399 ? -8.377 -3.668 7.071 1.00 68.31 399 PHE A C 1
ATOM 2998 O O . PHE A 1 399 ? -8.432 -2.921 8.040 1.00 68.31 399 PHE A O 1
ATOM 3005 N N . ALA A 1 400 ? -9.461 -4.307 6.613 1.00 71.75 400 ALA A N 1
ATOM 3006 C CA . ALA A 1 400 ? -10.783 -4.161 7.231 1.00 71.75 400 ALA A CA 1
ATOM 3007 C C . ALA A 1 400 ? -10.780 -4.598 8.706 1.00 71.75 400 ALA A C 1
ATOM 3009 O O . ALA A 1 400 ? -11.295 -3.881 9.559 1.00 71.75 400 ALA A O 1
ATOM 3010 N N . ALA A 1 401 ? -10.110 -5.710 9.027 1.00 75.19 401 ALA A N 1
ATOM 3011 C CA . ALA A 1 401 ? -9.961 -6.165 10.410 1.00 75.19 401 ALA A CA 1
ATOM 3012 C C . ALA A 1 401 ? -9.186 -5.155 11.285 1.00 75.19 401 ALA A C 1
ATOM 3014 O O . ALA A 1 401 ? -9.501 -4.969 12.463 1.00 75.19 401 ALA A O 1
ATOM 3015 N N . GLN A 1 402 ? -8.182 -4.476 10.719 1.00 78.44 402 GLN A N 1
ATOM 3016 C CA . GLN A 1 402 ? -7.449 -3.417 11.413 1.00 78.44 402 GLN A CA 1
ATOM 3017 C C . GLN A 1 402 ? -8.280 -2.140 11.589 1.00 78.44 402 GLN A C 1
ATOM 3019 O O . GLN A 1 402 ? -8.162 -1.505 12.636 1.00 78.44 402 GLN A O 1
ATOM 3024 N N . VAL A 1 403 ? -9.133 -1.785 10.621 1.00 82.56 403 VAL A N 1
ATOM 3025 C CA . VAL A 1 403 ? -10.108 -0.693 10.774 1.00 82.56 403 VAL A CA 1
ATOM 3026 C C . VAL A 1 403 ? -11.067 -1.009 11.919 1.00 82.56 403 VAL A C 1
ATOM 3028 O O . VAL A 1 403 ? -11.215 -0.187 12.819 1.00 82.56 403 VAL A O 1
ATOM 3031 N N . ASP A 1 404 ? -11.635 -2.218 11.963 1.00 86.31 404 ASP A N 1
ATOM 3032 C CA . ASP A 1 404 ? -12.497 -2.637 13.073 1.00 86.31 404 ASP A CA 1
ATOM 3033 C C . ASP A 1 404 ? -11.752 -2.544 14.418 1.00 86.31 404 ASP A C 1
ATOM 3035 O O . ASP A 1 404 ? -12.306 -2.058 15.405 1.00 86.31 404 ASP A O 1
ATOM 3039 N N . ALA A 1 405 ? -10.476 -2.945 14.467 1.00 85.12 405 ALA A N 1
ATOM 3040 C CA . ALA A 1 405 ? -9.645 -2.814 15.665 1.00 85.12 405 ALA A CA 1
ATOM 3041 C C . ALA A 1 405 ? -9.409 -1.352 16.075 1.00 85.12 405 ALA A C 1
ATOM 3043 O O . ALA A 1 405 ? -9.482 -1.028 17.262 1.00 85.12 405 ALA A O 1
ATOM 3044 N N . ALA A 1 406 ? -9.161 -0.461 15.114 1.00 87.12 406 ALA A N 1
ATOM 3045 C CA . ALA A 1 406 ? -9.010 0.969 15.369 1.00 87.12 406 ALA A CA 1
ATOM 3046 C C . ALA A 1 406 ? -10.318 1.582 15.902 1.00 87.12 406 ALA A C 1
ATOM 3048 O O . ALA A 1 406 ? -10.295 2.332 16.878 1.00 87.12 406 ALA A O 1
ATOM 3049 N N . VAL A 1 407 ? -11.470 1.184 15.352 1.00 91.00 407 VAL A N 1
ATOM 3050 C CA . VAL A 1 407 ? -12.798 1.599 15.833 1.00 91.00 407 VAL A CA 1
ATOM 3051 C C . VAL A 1 407 ? -13.047 1.159 17.279 1.00 91.00 407 VAL A C 1
ATOM 3053 O O . VAL A 1 407 ? -13.578 1.930 18.078 1.00 91.00 407 VAL A O 1
ATOM 3056 N N . ARG A 1 408 ? -12.641 -0.055 17.662 1.00 91.06 408 ARG A N 1
ATOM 3057 C CA . ARG A 1 408 ? -12.780 -0.542 19.048 1.00 91.06 408 ARG A CA 1
ATOM 3058 C C . ARG A 1 408 ? -11.909 0.229 20.029 1.00 91.06 408 ARG A C 1
ATOM 3060 O O . ARG A 1 408 ? -12.383 0.616 21.096 1.00 91.06 408 ARG A O 1
ATOM 3067 N N . ARG A 1 409 ? -10.660 0.509 19.652 1.00 89.75 409 ARG A N 1
ATOM 3068 C CA . ARG A 1 409 ? -9.754 1.355 20.442 1.00 89.75 409 ARG A CA 1
ATOM 3069 C C . ARG A 1 409 ? -10.299 2.775 20.594 1.00 89.75 409 ARG A C 1
ATOM 3071 O O . ARG A 1 409 ? -10.308 3.307 21.701 1.00 89.75 409 ARG A O 1
ATOM 3078 N N . ARG A 1 410 ? -10.863 3.339 19.524 1.00 90.44 410 ARG A N 1
ATOM 3079 C CA . ARG A 1 410 ? -11.588 4.618 19.552 1.00 90.44 410 ARG A CA 1
ATOM 3080 C C . ARG A 1 410 ? -12.782 4.587 20.511 1.00 90.44 410 ARG A C 1
ATOM 3082 O O . ARG A 1 410 ? -12.938 5.499 21.315 1.00 90.44 410 ARG A O 1
ATOM 3089 N N . ALA A 1 411 ? -13.584 3.522 20.491 1.00 92.38 411 ALA A N 1
ATOM 3090 C CA . ALA A 1 411 ? -14.720 3.365 21.400 1.00 92.38 411 ALA A CA 1
ATOM 3091 C C . ALA A 1 411 ? -14.289 3.317 22.877 1.00 92.38 411 ALA A C 1
ATOM 3093 O O . ALA A 1 411 ? -14.946 3.896 23.741 1.00 92.38 411 ALA A O 1
ATOM 3094 N N . LEU A 1 412 ? -13.166 2.660 23.168 1.00 91.88 412 LEU A N 1
ATOM 3095 C CA . LEU A 1 412 ? -12.573 2.617 24.504 1.00 91.88 412 LEU A CA 1
ATOM 3096 C C . LEU A 1 412 ? -12.057 3.980 24.966 1.00 91.88 412 LEU A C 1
ATOM 3098 O O . LEU A 1 412 ? -12.308 4.354 26.110 1.00 91.88 412 LEU A O 1
ATOM 3102 N N . LEU A 1 413 ? -11.393 4.733 24.085 1.00 89.94 413 LEU A N 1
ATOM 3103 C CA . LEU A 1 413 ? -10.975 6.108 24.367 1.00 89.94 413 LEU A CA 1
ATOM 3104 C C . LEU A 1 413 ? -12.172 6.995 24.712 1.00 89.94 413 LEU A C 1
ATOM 3106 O O . LEU A 1 413 ? -12.129 7.724 25.699 1.00 89.94 413 LEU A O 1
ATOM 3110 N N . TRP A 1 414 ? -13.267 6.887 23.952 1.00 89.88 414 TRP A N 1
ATOM 3111 C CA . TRP A 1 414 ? -14.507 7.603 24.260 1.00 89.88 414 TRP A CA 1
ATOM 3112 C C . TRP A 1 414 ? -15.062 7.212 25.634 1.00 89.88 414 TRP A C 1
ATOM 3114 O O . TRP A 1 414 ? -15.524 8.073 26.373 1.00 89.88 414 TRP A O 1
ATOM 3124 N N . ALA A 1 415 ? -14.971 5.935 26.013 1.00 90.44 415 ALA A N 1
ATOM 3125 C CA . ALA A 1 415 ? -15.355 5.457 27.341 1.00 90.44 415 ALA A CA 1
ATOM 3126 C C . ALA A 1 415 ? -14.356 5.830 28.462 1.00 90.44 415 ALA A C 1
ATOM 3128 O O . ALA A 1 415 ? -14.568 5.439 29.611 1.00 90.44 415 ALA A O 1
ATOM 3129 N N . GLY A 1 416 ? -13.279 6.565 28.158 1.00 89.12 416 GLY A N 1
ATOM 3130 C CA . GLY A 1 416 ? -12.272 7.007 29.126 1.00 89.12 416 GLY A CA 1
ATOM 3131 C C . GLY A 1 416 ? -11.224 5.950 29.488 1.00 89.12 416 GLY A C 1
ATOM 3132 O O . GLY A 1 416 ? -10.571 6.067 30.524 1.00 89.12 416 GLY A O 1
ATOM 3133 N N . ALA A 1 417 ? -11.064 4.901 28.679 1.00 87.69 417 ALA A N 1
ATOM 3134 C CA . ALA A 1 417 ? -10.023 3.900 28.889 1.00 87.69 417 ALA A CA 1
ATOM 3135 C C . ALA A 1 417 ? -8.661 4.365 28.356 1.00 87.69 417 ALA A C 1
ATOM 3137 O O . ALA A 1 417 ? -8.567 5.072 27.354 1.00 87.69 417 ALA A O 1
ATOM 3138 N N . THR A 1 418 ? -7.587 3.884 28.979 1.00 82.50 418 THR A N 1
ATOM 3139 C CA . THR A 1 418 ? -6.238 3.951 28.406 1.00 82.50 418 THR A CA 1
ATOM 3140 C C . THR A 1 418 ? -6.092 2.908 27.301 1.00 82.50 418 THR A C 1
ATOM 3142 O O . THR A 1 418 ? -6.531 1.768 27.478 1.00 82.50 418 THR A O 1
ATOM 3145 N N . LEU A 1 419 ? -5.444 3.267 26.189 1.00 77.19 419 LEU A N 1
ATOM 3146 C CA . LEU A 1 419 ? -5.222 2.333 25.085 1.00 77.19 419 LEU A CA 1
ATOM 3147 C C . LEU A 1 419 ? -4.379 1.130 25.540 1.00 77.19 419 LEU A C 1
ATOM 3149 O O . LEU A 1 419 ? -3.300 1.324 26.102 1.00 77.19 419 LEU A O 1
ATOM 3153 N N . PRO A 1 420 ? -4.852 -0.104 25.309 1.00 73.81 420 PRO A N 1
ATOM 3154 C CA . PRO A 1 420 ? -4.123 -1.314 25.670 1.00 73.81 420 PRO A CA 1
ATOM 3155 C C . PRO A 1 420 ? -3.033 -1.644 24.645 1.00 73.81 420 PRO A C 1
ATOM 3157 O O . PRO A 1 420 ? -3.106 -1.244 23.482 1.00 73.81 420 PRO A O 1
ATOM 3160 N N . LYS A 1 421 ? -2.082 -2.497 25.035 1.00 75.25 421 LYS A N 1
ATOM 3161 C CA . LYS A 1 421 ? -1.136 -3.125 24.097 1.00 75.25 421 LYS A CA 1
ATOM 3162 C C . LYS A 1 421 ? -1.698 -4.363 23.401 1.00 75.25 421 LYS A C 1
ATOM 3164 O O . LYS A 1 421 ? -1.147 -4.787 22.386 1.00 75.25 421 LYS A O 1
ATOM 3169 N N . ARG A 1 422 ? -2.737 -4.989 23.965 1.00 81.69 422 ARG A N 1
ATOM 3170 C CA . ARG A 1 422 ? -3.298 -6.259 23.479 1.00 81.69 422 ARG A CA 1
ATOM 3171 C C . ARG A 1 422 ? -4.827 -6.252 23.486 1.00 81.69 422 ARG A C 1
ATOM 3173 O O . ARG A 1 422 ? -5.465 -5.549 24.270 1.00 81.69 422 ARG A O 1
ATOM 3180 N N . GLU A 1 423 ? -5.417 -7.090 22.646 1.00 82.88 423 GLU A N 1
ATOM 3181 C CA . GLU A 1 423 ? -6.863 -7.299 22.568 1.00 82.88 423 GLU A CA 1
ATOM 3182 C C . GLU A 1 423 ? -7.167 -8.798 22.488 1.00 82.88 423 GLU A C 1
ATOM 3184 O O . GLU A 1 423 ? -6.522 -9.512 21.724 1.00 82.88 423 GLU A O 1
ATOM 3189 N N . LEU A 1 424 ? -8.143 -9.262 23.271 1.00 82.88 424 LEU A N 1
ATOM 3190 C CA . LEU A 1 424 ? -8.696 -10.614 23.211 1.00 82.88 424 LEU A CA 1
ATOM 3191 C C . LEU A 1 424 ? -10.123 -10.540 22.667 1.00 82.88 424 LEU A C 1
ATOM 3193 O O . LEU A 1 424 ? -10.960 -9.812 23.203 1.00 82.88 424 LEU A O 1
ATOM 3197 N N . VAL A 1 425 ? -10.407 -11.315 21.621 1.00 82.06 425 VAL A N 1
ATOM 3198 C CA . VAL A 1 425 ? -11.690 -11.291 20.906 1.00 82.06 425 VAL A CA 1
ATOM 3199 C C . VAL A 1 425 ? -12.496 -12.556 21.199 1.00 82.06 425 VAL A C 1
ATOM 3201 O O . VAL A 1 425 ? -12.105 -13.647 20.802 1.00 82.06 425 VAL A O 1
ATOM 3204 N N . LEU A 1 426 ? -13.645 -12.399 21.862 1.00 80.50 426 LEU A N 1
ATOM 3205 C CA . LEU A 1 426 ? -14.570 -13.463 22.273 1.00 80.50 426 LEU A CA 1
ATOM 3206 C C . LEU A 1 426 ? -16.000 -13.175 21.778 1.00 80.50 426 LEU A C 1
ATOM 3208 O O . LEU A 1 426 ? -16.926 -13.049 22.587 1.00 80.50 426 LEU A O 1
ATOM 3212 N N . ILE A 1 427 ? -16.200 -13.011 20.468 1.00 70.19 427 ILE A N 1
ATOM 3213 C CA . ILE A 1 427 ? -17.542 -12.789 19.882 1.00 70.19 427 ILE A CA 1
ATOM 3214 C C . ILE A 1 427 ? -18.064 -14.034 19.176 1.00 70.19 427 ILE A C 1
ATOM 3216 O O . ILE A 1 427 ? -19.233 -14.381 19.339 1.00 70.19 427 ILE A O 1
ATOM 3220 N N . ASP A 1 428 ? -17.202 -14.735 18.446 1.00 63.69 428 ASP A N 1
ATOM 3221 C CA . ASP A 1 428 ? -17.522 -16.017 17.832 1.00 63.69 428 ASP A CA 1
ATOM 3222 C C . ASP A 1 428 ? -16.327 -16.979 17.921 1.00 63.69 428 ASP A C 1
ATOM 3224 O O . ASP A 1 428 ? -15.181 -16.569 18.123 1.00 63.69 428 ASP A O 1
ATOM 3228 N N . ARG A 1 429 ? -16.604 -18.282 17.790 1.00 51.00 429 ARG A N 1
ATOM 3229 C CA . ARG A 1 429 ? -15.574 -19.331 17.829 1.00 51.00 429 ARG A CA 1
ATOM 3230 C C . ARG A 1 429 ? -14.643 -19.329 16.606 1.00 51.00 429 ARG A C 1
ATOM 3232 O O . ARG A 1 429 ? -13.590 -19.951 16.671 1.00 51.00 429 ARG A O 1
ATOM 3239 N N . ALA A 1 430 ? -15.005 -18.673 15.502 1.00 48.31 430 ALA A N 1
ATOM 3240 C CA . ALA A 1 430 ? -14.164 -18.602 14.303 1.00 48.31 430 ALA A CA 1
ATOM 3241 C C . ALA A 1 430 ? -13.036 -17.560 14.455 1.00 48.31 430 ALA A C 1
ATOM 3243 O O . ALA A 1 430 ? -11.932 -17.765 13.960 1.00 48.31 430 ALA A O 1
ATOM 3244 N N . ASN A 1 431 ? -13.295 -16.489 15.205 1.00 46.53 431 ASN A N 1
ATOM 3245 C CA . ASN A 1 431 ? -12.374 -15.412 15.563 1.00 46.53 431 ASN A CA 1
ATOM 3246 C C . ASN A 1 431 ? -11.626 -15.680 16.887 1.00 46.53 431 ASN A C 1
ATOM 3248 O O . ASN A 1 431 ? -10.621 -15.036 17.175 1.00 46.53 431 ASN A O 1
ATOM 3252 N N . ALA A 1 432 ? -12.068 -16.674 17.661 1.00 50.03 432 ALA A N 1
ATOM 3253 C CA . ALA A 1 432 ? -11.490 -17.157 18.923 1.00 50.03 432 ALA A CA 1
ATOM 3254 C C . ALA A 1 432 ? -10.102 -17.837 18.827 1.00 50.03 432 ALA A C 1
ATOM 3256 O O . ALA A 1 432 ? -9.615 -18.413 19.808 1.00 50.03 432 ALA A O 1
ATOM 3257 N N . SER A 1 433 ? -9.453 -17.818 17.659 1.00 44.03 433 SER A N 1
ATOM 3258 C CA . SER A 1 433 ? -8.260 -18.628 17.370 1.00 44.03 433 SER A CA 1
ATOM 3259 C C . SER A 1 433 ? -7.042 -18.322 18.256 1.00 44.03 433 SER A C 1
ATOM 3261 O O . SER A 1 433 ? -6.122 -19.131 18.313 1.00 44.03 433 SER A O 1
ATOM 3263 N N . GLN A 1 434 ? -7.035 -17.203 18.988 1.00 48.91 434 GLN A N 1
ATOM 3264 C CA . GLN A 1 434 ? -5.895 -16.784 19.811 1.00 48.91 434 GLN A CA 1
ATOM 3265 C C . GLN A 1 434 ? -5.759 -17.528 21.152 1.00 48.91 434 GLN A C 1
ATOM 3267 O O . GLN A 1 434 ? -4.668 -17.533 21.715 1.00 48.91 434 GLN A O 1
ATOM 3272 N N . ALA A 1 435 ? -6.822 -18.167 21.662 1.00 53.53 435 ALA A N 1
ATOM 3273 C CA . ALA A 1 435 ? -6.782 -18.875 22.953 1.00 53.53 435 ALA A CA 1
ATOM 3274 C C . ALA A 1 435 ? -7.643 -20.153 23.017 1.00 53.53 435 ALA A C 1
ATOM 3276 O O . ALA A 1 435 ? -7.728 -20.779 24.069 1.00 53.53 435 ALA A O 1
ATOM 3277 N N . GLY A 1 436 ? -8.321 -20.533 21.927 1.00 59.00 436 GLY A N 1
ATOM 3278 C CA . GLY A 1 436 ? -9.292 -21.637 21.953 1.00 59.00 436 GLY A CA 1
ATOM 3279 C C . GLY A 1 436 ? -10.554 -21.325 22.771 1.00 59.00 436 GLY A C 1
ATOM 3280 O O . GLY A 1 436 ? -11.282 -22.241 23.147 1.00 59.00 436 GLY A O 1
ATOM 3281 N N . LEU A 1 437 ? -10.814 -20.042 23.050 1.00 65.06 437 LEU A N 1
ATOM 3282 C CA . LEU A 1 437 ? -11.916 -19.567 23.888 1.00 65.06 437 LEU A CA 1
ATOM 3283 C C . LEU A 1 437 ? -12.981 -18.851 23.058 1.00 65.06 437 LEU A C 1
ATOM 3285 O O . LEU A 1 437 ? -12.678 -17.881 22.374 1.00 65.06 437 LEU A O 1
ATOM 3289 N N . GLY A 1 438 ? -14.235 -19.286 23.154 1.00 71.25 438 GLY A N 1
ATOM 3290 C CA . GLY A 1 438 ? -15.38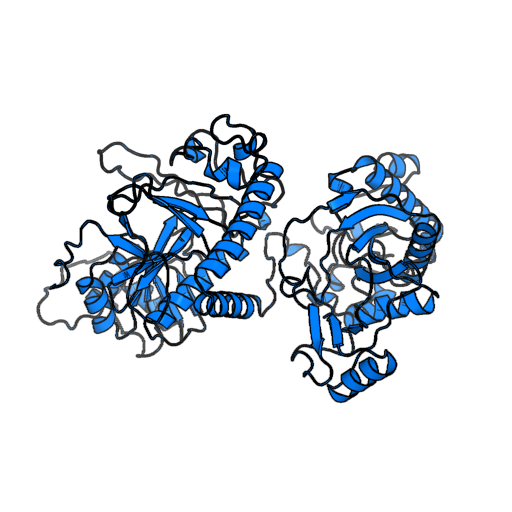3 -18.646 22.510 1.00 71.25 438 GLY A CA 1
ATOM 3291 C C . GLY A 1 438 ? -16.160 -17.715 23.445 1.00 71.25 438 GLY A C 1
ATOM 3292 O O . GLY A 1 438 ? -15.923 -17.656 24.650 1.00 71.25 438 GLY A O 1
ATOM 3293 N N . CYS A 1 439 ? -17.164 -17.019 22.902 1.00 75.00 439 CYS A N 1
ATOM 3294 C CA . CYS A 1 439 ? -18.120 -16.235 23.700 1.00 75.00 439 CYS A CA 1
ATOM 3295 C C . CYS A 1 439 ? -18.978 -17.099 24.648 1.00 75.00 439 CYS A C 1
ATOM 3297 O O . CYS A 1 439 ? -19.654 -16.578 25.538 1.00 75.00 439 CYS A O 1
ATOM 3299 N N . ASP A 1 440 ? -18.972 -18.410 24.427 1.00 77.88 440 ASP A N 1
ATOM 3300 C CA . ASP A 1 440 ? -19.636 -19.454 25.194 1.00 77.88 440 ASP A CA 1
ATOM 3301 C C . ASP A 1 440 ? -18.690 -20.212 26.140 1.00 77.88 440 ASP A C 1
ATOM 3303 O O . ASP A 1 440 ? -19.140 -21.116 26.843 1.00 77.88 440 ASP A O 1
ATOM 3307 N N . SER A 1 441 ? -17.402 -19.850 26.186 1.00 80.88 441 SER A N 1
ATOM 3308 C CA . SER A 1 441 ? -16.460 -20.436 27.137 1.00 80.88 441 SER A CA 1
ATOM 3309 C C . SER A 1 441 ? -16.864 -20.130 28.586 1.00 80.88 441 SER A C 1
ATOM 3311 O O . SER A 1 441 ? -17.336 -19.023 28.877 1.00 80.88 441 SER A O 1
ATOM 3313 N N . PRO A 1 442 ? -16.658 -21.079 29.518 1.00 85.56 442 PRO A N 1
ATOM 3314 C CA . PRO A 1 442 ? -16.871 -20.848 30.939 1.00 85.56 442 PRO A CA 1
ATOM 3315 C C . PRO A 1 442 ? -16.100 -19.613 31.443 1.00 85.56 442 PRO A C 1
ATOM 3317 O O . PRO A 1 442 ? -14.930 -19.439 31.091 1.00 85.56 442 PRO A O 1
ATOM 3320 N N . PRO A 1 443 ? -16.692 -18.775 32.320 1.00 86.00 443 PRO A N 1
ATOM 3321 C CA . PRO A 1 443 ? -16.014 -17.606 32.885 1.00 86.00 443 PRO A CA 1
ATOM 3322 C C . PRO A 1 443 ? -14.656 -17.919 33.522 1.00 86.00 443 PRO A C 1
ATOM 3324 O O . PRO A 1 443 ? -13.746 -17.104 33.438 1.00 86.00 443 PRO A O 1
ATOM 3327 N N . VAL A 1 444 ? -14.505 -19.101 34.130 1.00 82.56 444 VAL A N 1
ATOM 3328 C CA . VAL A 1 444 ? -13.243 -19.543 34.747 1.00 82.56 444 VAL A CA 1
ATOM 3329 C C . VAL A 1 444 ? -12.104 -19.668 33.730 1.00 82.56 444 VAL A C 1
ATOM 3331 O O . VAL A 1 444 ? -10.993 -19.227 34.017 1.00 82.56 444 VAL A O 1
ATOM 3334 N N . ASP A 1 445 ? -12.382 -20.177 32.530 1.00 83.31 445 ASP A N 1
ATOM 3335 C CA . ASP A 1 445 ? -11.375 -20.345 31.478 1.00 83.31 445 ASP A CA 1
ATOM 3336 C C . ASP A 1 445 ? -10.999 -18.994 30.864 1.00 83.31 445 ASP A C 1
ATOM 3338 O O . ASP A 1 445 ? -9.830 -18.717 30.595 1.00 83.31 445 ASP A O 1
ATOM 3342 N N . ILE A 1 446 ? -11.989 -18.109 30.716 1.00 85.12 446 ILE A N 1
ATOM 3343 C CA . ILE A 1 446 ? -11.756 -16.731 30.281 1.00 85.12 446 ILE A CA 1
ATOM 3344 C C . ILE A 1 446 ? -10.888 -16.000 31.309 1.00 85.12 446 ILE A C 1
ATOM 3346 O O . ILE A 1 446 ? -9.913 -15.356 30.931 1.00 85.12 446 ILE A O 1
ATOM 3350 N N . TRP A 1 447 ? -11.182 -16.127 32.606 1.00 85.19 447 TRP A N 1
ATOM 3351 C CA . TRP A 1 447 ? -10.364 -15.516 33.655 1.00 85.19 447 TRP A CA 1
ATOM 3352 C C . TRP A 1 447 ? -8.930 -16.035 33.671 1.00 85.19 447 TRP A C 1
ATOM 3354 O O . TRP A 1 447 ? -8.019 -15.233 33.868 1.00 85.19 447 TRP A O 1
ATOM 3364 N N . ALA A 1 448 ? -8.725 -17.331 33.426 1.00 82.81 448 ALA A N 1
ATOM 3365 C CA . ALA A 1 448 ? -7.389 -17.904 33.304 1.00 82.81 448 ALA A CA 1
ATOM 3366 C C . ALA A 1 448 ? -6.610 -17.254 32.147 1.00 82.81 448 ALA A C 1
ATOM 3368 O O . ALA A 1 448 ? -5.513 -16.746 32.361 1.00 82.81 448 ALA A O 1
ATOM 3369 N N . ALA A 1 449 ? -7.210 -17.145 30.958 1.00 81.81 449 ALA A N 1
ATOM 3370 C CA . ALA A 1 449 ? -6.562 -16.480 29.826 1.00 81.81 449 ALA A CA 1
ATOM 3371 C C . ALA A 1 449 ? -6.297 -14.983 30.072 1.00 81.81 449 ALA A C 1
ATOM 3373 O O . ALA A 1 449 ? -5.253 -14.464 29.681 1.00 81.81 449 ALA A O 1
ATOM 3374 N N . LEU A 1 450 ? -7.215 -14.282 30.747 1.00 83.19 450 LEU A N 1
ATOM 3375 C CA . LEU A 1 450 ? -7.038 -12.874 31.123 1.00 83.19 450 LEU A CA 1
ATOM 3376 C C . LEU A 1 450 ? -5.927 -12.667 32.169 1.00 83.19 450 LEU A C 1
ATOM 3378 O O . LEU A 1 450 ? -5.354 -11.577 32.242 1.00 83.19 450 LEU A O 1
ATOM 3382 N N . ALA A 1 451 ? -5.635 -13.670 33.000 1.00 81.56 451 ALA A N 1
ATOM 3383 C CA . ALA A 1 451 ? -4.561 -13.606 33.990 1.00 81.56 451 ALA A CA 1
ATOM 3384 C C . ALA A 1 451 ? -3.172 -13.680 33.337 1.00 81.56 451 ALA A C 1
ATOM 3386 O O . ALA A 1 451 ? -2.256 -12.983 33.775 1.00 81.56 451 ALA A O 1
ATOM 3387 N N . ASP A 1 452 ? -3.044 -14.444 32.252 1.00 79.69 452 ASP A N 1
ATOM 3388 C CA . ASP A 1 452 ? -1.784 -14.635 31.522 1.00 79.69 452 ASP A CA 1
ATOM 3389 C C . ASP A 1 452 ? -1.458 -13.477 30.555 1.00 79.69 452 ASP A C 1
ATOM 3391 O O . ASP A 1 452 ? -0.370 -13.409 29.973 1.00 79.69 452 ASP A O 1
ATOM 3395 N N . MET A 1 453 ? -2.391 -12.535 30.375 1.00 79.44 453 MET A N 1
ATOM 3396 C CA . MET A 1 453 ? -2.284 -11.432 29.419 1.00 79.44 453 MET A CA 1
ATOM 3397 C C . MET A 1 453 ? -2.368 -10.064 30.116 1.00 79.44 453 MET A C 1
ATOM 3399 O O . MET A 1 453 ? -3.459 -9.508 30.253 1.00 79.44 453 MET A O 1
ATOM 3403 N N . PRO A 1 454 ? -1.236 -9.466 30.534 1.00 80.00 454 PRO A N 1
ATOM 3404 C CA . PRO A 1 454 ? -1.247 -8.109 31.068 1.00 80.00 454 PRO A CA 1
ATOM 3405 C C . PRO A 1 454 ? -1.578 -7.083 29.972 1.00 80.00 454 PRO A C 1
ATOM 3407 O O . PRO A 1 454 ? -1.192 -7.255 28.814 1.00 80.00 454 PRO A O 1
ATOM 3410 N N . ASP A 1 455 ? -2.218 -5.980 30.371 1.00 82.38 455 ASP A N 1
ATOM 3411 C CA . ASP A 1 455 ? -2.487 -4.805 29.529 1.00 82.38 455 ASP A CA 1
ATOM 3412 C C . ASP A 1 455 ? -3.382 -5.079 28.303 1.00 82.38 455 ASP A C 1
ATOM 3414 O O . ASP A 1 455 ? -3.079 -4.713 27.163 1.00 82.38 455 ASP A O 1
ATOM 3418 N N . LEU A 1 456 ? -4.497 -5.759 28.563 1.00 87.19 456 LEU A N 1
ATOM 3419 C CA . LEU A 1 456 ? -5.408 -6.319 27.575 1.00 87.19 456 LEU A CA 1
ATOM 3420 C C . LEU A 1 456 ? -6.775 -5.622 27.601 1.00 87.19 456 LEU A C 1
ATOM 3422 O O . LEU A 1 456 ? -7.275 -5.224 28.654 1.00 87.19 456 LEU A O 1
ATOM 3426 N N . THR A 1 457 ? -7.433 -5.552 26.449 1.00 88.69 457 THR A N 1
ATOM 3427 C CA . THR A 1 457 ? -8.881 -5.303 26.356 1.00 88.69 457 THR A CA 1
ATOM 3428 C C . THR A 1 457 ? -9.640 -6.527 25.894 1.00 88.69 457 THR A C 1
ATOM 3430 O O . THR A 1 457 ? -9.132 -7.336 25.122 1.00 88.69 457 THR A O 1
ATOM 3433 N N . LEU A 1 458 ? -10.870 -6.656 26.377 1.00 89.94 458 LEU A N 1
ATOM 3434 C CA . LEU A 1 458 ? -11.746 -7.758 26.021 1.00 89.94 458 LEU A CA 1
ATOM 3435 C C . LEU A 1 458 ? -12.845 -7.267 25.081 1.00 89.94 458 LEU A C 1
ATOM 3437 O O . LEU A 1 458 ? -13.662 -6.433 25.467 1.00 89.94 458 LEU A O 1
ATOM 3441 N N . TRP A 1 459 ? -12.910 -7.824 23.876 1.00 90.81 459 TRP A N 1
ATOM 3442 C CA . TRP A 1 459 ? -14.022 -7.610 22.957 1.00 90.81 459 TRP A CA 1
ATOM 3443 C C . TRP A 1 459 ? -14.972 -8.802 23.012 1.00 90.81 459 TRP A C 1
ATOM 3445 O O . TRP A 1 459 ? -14.590 -9.920 22.677 1.00 90.81 459 TRP A O 1
ATOM 3455 N N . THR A 1 460 ? -16.205 -8.600 23.473 1.00 91.44 460 THR A N 1
ATOM 3456 C CA . THR A 1 460 ? -17.124 -9.719 23.712 1.00 91.44 460 THR A CA 1
ATOM 3457 C C . THR A 1 460 ? -18.597 -9.312 23.639 1.00 91.44 460 THR A C 1
ATOM 3459 O O . THR A 1 460 ? -18.936 -8.171 23.329 1.00 91.44 460 THR A O 1
ATOM 3462 N N . THR A 1 461 ? -19.493 -10.262 23.902 1.00 89.81 461 THR A N 1
ATOM 3463 C CA . THR A 1 461 ? -20.934 -10.017 23.982 1.00 89.81 461 THR A CA 1
ATOM 3464 C C . THR A 1 461 ? -21.347 -9.531 25.368 1.00 89.81 461 THR A C 1
ATOM 3466 O O . THR A 1 461 ? -20.716 -9.871 26.371 1.00 89.81 461 THR A O 1
ATOM 3469 N N . VAL A 1 462 ? -22.463 -8.798 25.454 1.00 89.88 462 VAL A N 1
ATOM 3470 C CA . VAL A 1 462 ? -23.044 -8.386 26.747 1.00 89.88 462 VAL A CA 1
ATOM 3471 C C . VAL A 1 462 ? -23.286 -9.580 27.677 1.00 89.88 462 VAL A C 1
ATOM 3473 O O . VAL A 1 462 ? -22.976 -9.508 28.863 1.00 89.88 462 VAL A O 1
ATOM 3476 N N . ARG A 1 463 ? -23.747 -10.716 27.136 1.00 89.94 463 ARG A N 1
ATOM 3477 C CA . ARG A 1 463 ? -23.994 -11.947 27.899 1.00 89.94 463 ARG A CA 1
ATOM 3478 C C . ARG A 1 463 ? -22.713 -12.478 28.539 1.00 89.94 463 ARG A C 1
ATOM 3480 O O . ARG A 1 463 ? -22.707 -12.790 29.725 1.00 89.94 463 ARG A O 1
ATOM 3487 N N . THR A 1 464 ? -21.636 -12.567 27.763 1.00 90.12 464 THR A N 1
ATOM 3488 C CA . THR A 1 464 ? -20.334 -13.051 28.243 1.00 90.12 464 THR A CA 1
ATOM 3489 C C . THR A 1 464 ? -19.756 -12.100 29.294 1.00 90.12 464 THR A C 1
ATOM 3491 O O . THR A 1 464 ? -19.310 -12.548 30.347 1.00 90.12 464 THR A O 1
ATOM 3494 N N . ALA A 1 465 ? -19.837 -10.785 29.069 1.00 92.12 465 ALA A N 1
ATOM 3495 C CA . ALA A 1 465 ? -19.381 -9.785 30.034 1.00 92.12 465 ALA A CA 1
ATOM 3496 C C . ALA A 1 465 ? -20.183 -9.811 31.350 1.00 92.12 465 ALA A C 1
ATOM 3498 O O . ALA A 1 465 ? -19.600 -9.690 32.428 1.00 92.12 465 ALA A O 1
ATOM 3499 N N . LEU A 1 466 ? -21.504 -10.019 31.290 1.00 91.88 466 LEU A N 1
ATOM 3500 C CA . LEU A 1 466 ? -22.342 -10.201 32.479 1.00 91.88 466 LEU A CA 1
ATOM 3501 C C . LEU A 1 466 ? -22.002 -11.491 33.227 1.00 91.88 466 LEU A C 1
ATOM 3503 O O . LEU A 1 466 ? -21.908 -11.459 34.450 1.00 91.88 466 LEU A O 1
ATOM 3507 N N . ALA A 1 467 ? -21.770 -12.601 32.521 1.00 90.62 467 ALA A N 1
ATOM 3508 C CA . ALA A 1 467 ? -21.351 -13.858 33.142 1.00 90.62 467 ALA A CA 1
ATOM 3509 C C . ALA A 1 467 ? -20.002 -13.706 33.872 1.00 90.62 467 ALA A C 1
ATOM 3511 O O . ALA A 1 467 ? -19.843 -14.178 34.999 1.00 90.62 467 ALA A O 1
ATOM 3512 N N . LEU A 1 468 ? -19.055 -12.971 33.276 1.00 90.31 468 LEU A N 1
ATOM 3513 C CA . LEU A 1 468 ? -17.795 -12.608 33.930 1.00 90.31 468 LEU A CA 1
ATOM 3514 C C . LEU A 1 468 ? -18.035 -11.749 35.176 1.00 90.31 468 LEU A C 1
ATOM 3516 O O . LEU A 1 468 ? -17.499 -12.062 36.237 1.00 90.31 468 LEU A O 1
ATOM 3520 N N . ALA A 1 469 ? -18.873 -10.714 35.089 1.00 90.00 469 ALA A N 1
ATOM 3521 C CA . ALA A 1 469 ? -19.217 -9.873 36.235 1.00 90.00 469 ALA A CA 1
ATOM 3522 C C . ALA A 1 469 ? -19.858 -10.686 37.376 1.00 90.00 469 ALA A C 1
ATOM 3524 O O . ALA A 1 469 ? -19.441 -10.575 38.527 1.00 90.00 469 ALA A O 1
ATOM 3525 N N . GLN A 1 470 ? -20.811 -11.565 37.060 1.00 89.19 470 GLN A N 1
ATOM 3526 C CA . GLN A 1 470 ? -21.484 -12.432 38.033 1.00 89.19 470 GLN A CA 1
ATOM 3527 C C . GLN A 1 470 ? -20.515 -13.400 38.720 1.00 89.19 470 GLN A C 1
ATOM 3529 O O . GLN A 1 470 ? -20.631 -13.615 39.922 1.00 89.19 470 GLN A O 1
ATOM 3534 N N . SER A 1 471 ? -19.519 -13.923 37.997 1.00 87.81 471 SER A N 1
ATOM 3535 C CA . SER A 1 471 ? -18.498 -14.813 38.575 1.00 87.81 471 SER A CA 1
ATOM 3536 C C . SER A 1 471 ? -17.566 -14.130 39.590 1.00 87.81 471 SER A C 1
ATOM 3538 O O . SER A 1 471 ? -16.889 -14.811 40.357 1.00 87.81 471 SER A O 1
ATOM 3540 N N . VAL A 1 472 ? -17.530 -12.792 39.600 1.00 80.56 472 VAL A N 1
ATOM 3541 C CA . VAL A 1 472 ? -16.68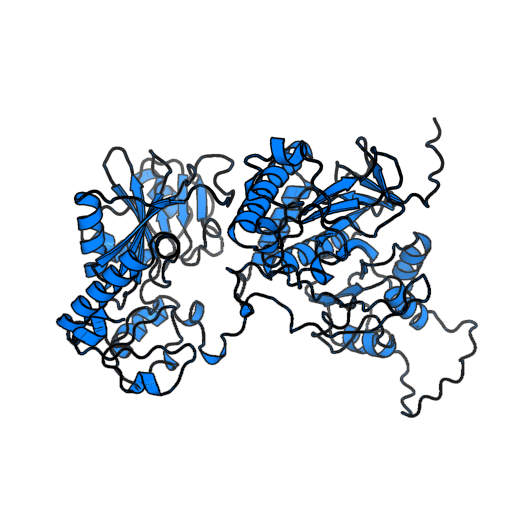7 -11.967 40.482 1.00 80.56 472 VAL A CA 1
ATOM 3542 C C . VAL A 1 472 ? -17.475 -11.381 41.660 1.00 80.56 472 VAL A C 1
ATOM 3544 O O . VAL A 1 472 ? -16.871 -10.941 42.642 1.00 80.56 472 VAL A O 1
ATOM 3547 N N . ALA A 1 473 ? -18.809 -11.354 41.588 1.00 66.62 473 ALA A N 1
ATOM 3548 C CA . ALA A 1 473 ? -19.640 -10.766 42.631 1.00 66.62 473 ALA A CA 1
ATOM 3549 C C . ALA A 1 473 ? -19.407 -11.476 43.986 1.00 66.62 473 ALA A C 1
ATOM 3551 O O . ALA A 1 473 ? -19.384 -12.709 44.040 1.00 66.62 473 ALA A O 1
ATOM 3552 N N . PRO A 1 474 ? -19.206 -10.722 45.087 1.00 54.81 474 PRO A N 1
ATOM 3553 C CA . PRO A 1 474 ? -18.933 -11.304 46.393 1.00 54.81 474 PRO A CA 1
ATOM 3554 C C . PRO A 1 474 ? -20.090 -12.211 46.803 1.00 54.81 474 PRO A C 1
ATOM 3556 O O . PRO A 1 474 ? -21.254 -11.845 46.659 1.00 54.81 474 PRO A O 1
ATOM 3559 N N . SER A 1 475 ? -19.743 -13.390 47.314 1.00 46.53 475 SER A N 1
ATOM 3560 C CA . SER A 1 475 ? -20.618 -14.483 47.745 1.00 46.53 475 SER A CA 1
ATOM 3561 C C . SER A 1 475 ? -21.503 -14.119 48.949 1.00 46.53 475 SER A C 1
ATOM 3563 O O . SER A 1 475 ? -21.488 -14.788 49.976 1.00 46.53 475 SER A O 1
ATOM 3565 N N . GLY A 1 476 ? -22.278 -13.045 48.844 1.00 47.00 476 GLY A N 1
ATOM 3566 C CA . GLY A 1 476 ? -23.390 -12.728 49.721 1.00 47.00 476 GLY A CA 1
ATOM 3567 C C . GLY A 1 476 ? -24.688 -13.133 49.033 1.00 47.00 476 GLY A C 1
ATOM 3568 O O . GLY A 1 476 ? -25.215 -12.365 48.240 1.00 47.00 476 GLY A O 1
ATOM 3569 N N . ALA A 1 477 ? -25.204 -14.318 49.371 1.00 42.56 477 ALA A N 1
ATOM 3570 C CA . ALA A 1 477 ? -26.574 -14.780 49.093 1.00 42.56 477 ALA A CA 1
ATOM 3571 C C . ALA A 1 477 ? -26.913 -15.462 47.745 1.00 42.56 477 ALA A C 1
ATOM 3573 O O . ALA A 1 477 ? -28.027 -15.303 47.249 1.00 42.56 477 ALA A O 1
ATOM 3574 N N . GLN A 1 478 ? -26.067 -16.356 47.220 1.00 38.31 478 GLN A N 1
ATOM 3575 C CA . GLN A 1 478 ? -26.555 -17.398 46.299 1.00 38.31 478 GLN A CA 1
ATOM 3576 C C . GLN A 1 478 ? -25.963 -18.770 46.638 1.00 38.31 478 GLN A C 1
ATOM 3578 O O . GLN A 1 478 ? -24.752 -18.970 46.601 1.00 38.31 478 GLN A O 1
ATOM 3583 N N . ARG A 1 479 ? -26.848 -19.706 47.014 1.00 40.84 479 ARG A N 1
ATOM 3584 C CA . ARG A 1 479 ? -26.546 -21.137 47.146 1.00 40.84 479 ARG A CA 1
ATOM 3585 C C . ARG A 1 479 ? -25.948 -21.622 45.825 1.00 40.84 479 ARG A C 1
ATOM 3587 O O . ARG A 1 479 ? -26.564 -21.414 44.782 1.00 40.84 479 ARG A O 1
ATOM 3594 N N . GLN A 1 480 ? -24.784 -22.267 45.892 1.00 37.84 480 GLN A N 1
ATOM 3595 C CA . GLN A 1 480 ? -24.245 -23.064 44.792 1.00 37.84 480 GLN A CA 1
ATOM 3596 C C . GLN A 1 480 ? -25.345 -24.007 44.279 1.00 37.84 480 GLN A C 1
ATOM 3598 O O . GLN A 1 480 ? -25.868 -24.789 45.076 1.00 37.84 480 GLN A O 1
ATOM 3603 N N . PRO A 1 481 ? -25.717 -23.978 42.990 1.00 40.16 481 PRO A N 1
ATOM 3604 C CA . PRO A 1 481 ? -26.200 -25.195 42.372 1.00 40.16 481 PRO A CA 1
ATOM 3605 C C . PRO A 1 481 ? -25.017 -26.169 42.347 1.00 40.16 481 PRO A C 1
ATOM 3607 O O . PRO A 1 481 ? -23.929 -25.806 41.893 1.00 40.16 481 PRO A O 1
ATOM 3610 N N . ASP A 1 482 ? -25.223 -27.371 42.882 1.00 37.69 482 ASP A N 1
ATOM 3611 C CA . ASP A 1 482 ? -24.313 -28.508 42.743 1.00 37.69 482 ASP A CA 1
ATOM 3612 C C . ASP A 1 482 ? -24.125 -28.802 41.246 1.00 37.69 482 ASP A C 1
ATOM 3614 O O . ASP A 1 482 ? -24.864 -29.561 40.626 1.00 37.69 482 ASP A O 1
ATOM 3618 N N . MET A 1 483 ? -23.150 -28.135 40.637 1.00 40.16 483 MET A N 1
ATOM 3619 C CA . MET A 1 483 ? -22.597 -28.484 39.336 1.00 40.16 483 MET A CA 1
ATOM 3620 C C . MET A 1 483 ? -21.361 -29.334 39.612 1.00 40.16 483 MET A C 1
ATOM 3622 O O . MET A 1 483 ? -20.224 -28.886 39.464 1.00 40.16 483 MET A O 1
ATOM 3626 N N . SER A 1 484 ? -21.590 -30.564 40.072 1.00 38.44 484 SER A N 1
ATOM 3627 C CA . SER A 1 484 ? -20.586 -31.620 40.026 1.00 38.44 484 SER A CA 1
ATOM 3628 C C . SER A 1 484 ? -20.401 -32.024 38.562 1.00 38.44 484 SER A C 1
ATOM 3630 O O . SER A 1 484 ? -21.003 -32.990 38.092 1.00 38.44 484 SER A O 1
ATOM 3632 N N . ASP A 1 485 ? -19.616 -31.251 37.815 1.00 45.09 485 ASP A N 1
ATOM 3633 C CA . ASP A 1 485 ? -19.097 -31.731 36.542 1.00 45.09 485 ASP A CA 1
ATOM 3634 C C . ASP A 1 485 ? -17.960 -32.731 36.810 1.00 45.09 485 ASP A C 1
ATOM 3636 O O . ASP A 1 485 ? -17.155 -32.585 37.735 1.00 45.09 485 ASP A O 1
ATOM 3640 N N . SER A 1 486 ? -17.930 -33.771 35.990 1.00 41.38 486 SER A N 1
ATOM 3641 C CA . SER A 1 486 ? -17.178 -35.029 36.088 1.00 41.38 486 SER A CA 1
ATOM 3642 C C . SER A 1 486 ? -15.641 -34.917 36.105 1.00 41.38 486 SER A C 1
ATOM 3644 O O . SER A 1 486 ? -14.947 -35.929 36.043 1.00 41.38 486 SER A O 1
ATOM 3646 N N . THR A 1 487 ? -15.081 -33.709 36.213 1.00 50.00 487 THR A N 1
ATOM 3647 C CA . THR A 1 487 ? -13.637 -33.444 36.086 1.00 50.00 487 THR A CA 1
ATOM 3648 C C . THR A 1 487 ? -12.940 -33.030 37.386 1.00 50.00 487 THR A C 1
ATOM 3650 O O . THR A 1 487 ? -11.723 -32.847 37.389 1.00 50.00 487 THR A O 1
ATOM 3653 N N . GLY A 1 488 ? -13.659 -32.902 38.509 1.00 40.47 488 GLY A N 1
ATOM 3654 C CA . GLY A 1 488 ? -13.057 -32.778 39.849 1.00 40.47 488 GLY A CA 1
ATOM 3655 C C . GLY A 1 488 ? -12.192 -31.530 40.102 1.00 40.47 488 GLY A C 1
ATOM 3656 O O . GLY A 1 488 ? -11.504 -31.460 41.120 1.00 40.47 488 GLY A O 1
ATOM 3657 N N . ARG A 1 489 ? -12.207 -30.521 39.221 1.00 45.25 489 ARG A N 1
ATOM 3658 C CA . ARG A 1 489 ? -11.473 -29.260 39.415 1.00 45.25 489 ARG A CA 1
ATOM 3659 C C . ARG A 1 489 ? -12.298 -28.261 40.230 1.00 45.25 489 ARG A C 1
ATOM 3661 O O . ARG A 1 489 ? -12.981 -27.404 39.681 1.00 45.25 489 ARG A O 1
ATOM 3668 N N . THR A 1 490 ? -12.177 -28.301 41.555 1.00 44.06 490 THR A N 1
ATOM 3669 C CA . THR A 1 490 ? -12.614 -27.199 42.433 1.00 44.06 490 THR A CA 1
ATOM 3670 C C . THR A 1 490 ? -11.602 -26.051 42.367 1.00 44.06 490 THR A C 1
ATOM 3672 O O . THR A 1 490 ? -10.785 -25.858 43.268 1.00 44.06 490 THR A O 1
ATOM 3675 N N . GLY A 1 491 ? -11.601 -25.313 41.256 1.00 49.84 491 GLY A N 1
ATOM 3676 C CA . GLY A 1 491 ? -10.789 -24.111 41.087 1.00 49.84 491 GLY A CA 1
ATOM 3677 C C . GLY A 1 491 ? -11.451 -22.916 41.767 1.00 49.84 491 GLY A C 1
ATOM 3678 O O . GLY A 1 491 ? -12.514 -22.467 41.348 1.00 49.84 491 GLY A O 1
ATOM 3679 N N . ARG A 1 492 ? -10.829 -22.375 42.817 1.00 52.00 492 ARG A N 1
ATOM 3680 C CA . ARG A 1 492 ? -11.192 -21.061 43.362 1.00 52.00 492 ARG A CA 1
ATOM 3681 C C . ARG A 1 492 ? -10.949 -20.030 42.254 1.00 52.00 492 ARG A C 1
ATOM 3683 O O . ARG A 1 492 ? -9.824 -19.944 41.771 1.00 52.00 492 ARG A O 1
ATOM 3690 N N . ILE A 1 493 ? -11.974 -19.278 41.839 1.00 53.19 493 ILE A N 1
ATOM 3691 C CA . ILE A 1 493 ? -11.812 -18.204 40.846 1.00 53.19 493 ILE A CA 1
ATOM 3692 C C . ILE A 1 493 ? -10.939 -17.125 41.491 1.00 53.19 493 ILE A C 1
ATOM 3694 O O . ILE A 1 493 ? -11.401 -16.313 42.294 1.00 53.19 493 ILE A O 1
ATOM 3698 N N . VAL A 1 494 ? -9.641 -17.169 41.202 1.00 54.38 494 VAL A N 1
ATOM 3699 C CA . VAL A 1 494 ? -8.710 -16.112 41.578 1.00 54.38 494 VAL A CA 1
ATOM 3700 C C . VAL A 1 494 ? -8.933 -14.998 40.573 1.00 54.38 494 VAL A C 1
ATOM 3702 O O . VAL A 1 494 ? -8.630 -15.146 39.392 1.00 54.38 494 VAL A O 1
ATOM 3705 N N . ARG A 1 495 ? -9.512 -13.889 41.041 1.00 57.72 495 ARG A N 1
ATOM 3706 C CA . ARG A 1 495 ? -9.574 -12.649 40.267 1.00 57.72 495 ARG A CA 1
ATOM 3707 C C . ARG A 1 495 ? -8.142 -12.361 39.788 1.00 57.72 495 ARG A C 1
ATOM 3709 O O . ARG A 1 495 ? -7.253 -12.354 40.647 1.00 57.72 495 ARG A O 1
ATOM 3716 N N . PRO A 1 496 ? -7.883 -12.171 38.480 1.00 57.28 496 PRO A N 1
ATOM 3717 C CA . PRO A 1 496 ? -6.548 -11.795 38.035 1.00 57.28 496 PRO A CA 1
ATOM 3718 C C . PRO A 1 496 ? -6.102 -10.563 38.819 1.00 57.28 496 PRO A C 1
ATOM 3720 O O . PRO A 1 496 ? -6.939 -9.735 39.201 1.00 57.28 496 PRO A O 1
ATOM 3723 N N . ALA A 1 497 ? -4.799 -10.473 39.102 1.00 58.81 497 ALA A N 1
ATOM 3724 C CA . ALA A 1 497 ? -4.235 -9.328 39.800 1.00 58.81 497 ALA A CA 1
ATOM 3725 C C . ALA A 1 497 ? -4.793 -8.045 39.168 1.00 58.81 497 ALA A C 1
ATOM 3727 O O . ALA A 1 497 ? -4.744 -7.875 37.947 1.00 58.81 497 ALA A O 1
ATOM 3728 N N . SER A 1 498 ? -5.403 -7.193 39.994 1.00 54.06 498 SER A N 1
ATOM 3729 C CA . SER A 1 498 ? -6.058 -5.957 39.570 1.00 54.06 498 SER A CA 1
ATOM 3730 C C . SER A 1 498 ? -5.115 -5.162 38.663 1.00 54.06 498 SER A C 1
ATOM 3732 O O . SER A 1 498 ? -4.130 -4.611 39.149 1.00 54.06 498 SER A O 1
ATOM 3734 N N . GLY A 1 499 ? -5.379 -5.143 37.352 1.00 63.66 499 GLY A N 1
ATOM 3735 C CA . GLY A 1 499 ? -4.564 -4.395 36.390 1.00 63.66 499 GLY A CA 1
ATOM 3736 C C . GLY A 1 499 ? -4.358 -5.025 35.011 1.00 63.66 499 GLY A C 1
ATOM 3737 O O . GLY A 1 499 ? -3.910 -4.305 34.120 1.00 63.66 499 GLY A O 1
ATOM 3738 N N . SER A 1 500 ? -4.672 -6.311 34.790 1.00 80.00 500 SER A N 1
ATOM 3739 C CA . SER A 1 500 ? -4.494 -6.918 33.456 1.00 80.00 500 SER A CA 1
ATOM 3740 C C . SER A 1 500 ? -5.550 -6.461 32.443 1.00 80.00 500 SER A C 1
ATOM 3742 O O . SER A 1 500 ? -5.201 -6.116 31.317 1.00 80.00 500 SER A O 1
ATOM 3744 N N . LEU A 1 501 ? -6.820 -6.381 32.850 1.00 88.12 501 LEU A N 1
ATOM 3745 C CA . LEU A 1 501 ? -7.919 -5.901 32.011 1.00 88.12 501 LEU A CA 1
ATOM 3746 C C . LEU A 1 501 ? -8.016 -4.366 32.063 1.00 88.12 501 LEU A C 1
ATOM 3748 O O . LEU A 1 501 ? -8.164 -3.787 33.138 1.00 88.12 501 LEU A O 1
ATOM 3752 N N . ARG A 1 502 ? -7.948 -3.704 30.903 1.00 90.69 502 ARG A N 1
ATOM 3753 C CA . ARG A 1 502 ? -7.997 -2.234 30.755 1.00 90.69 502 ARG A CA 1
ATOM 3754 C C . ARG A 1 502 ? -9.352 -1.690 30.329 1.00 90.69 502 ARG A C 1
ATOM 3756 O O . ARG A 1 502 ? -9.630 -0.516 30.543 1.00 90.69 502 ARG A O 1
ATOM 3763 N N . GLY A 1 503 ? -10.186 -2.526 29.727 1.00 93.19 503 GLY A N 1
ATOM 3764 C CA . GLY A 1 503 ? -11.479 -2.118 29.201 1.00 93.19 503 GLY A CA 1
ATOM 3765 C C . GLY A 1 503 ? -12.188 -3.264 28.502 1.00 93.19 503 GLY A C 1
ATOM 3766 O O . GLY A 1 503 ? -11.570 -4.266 28.127 1.00 93.19 503 GLY A O 1
ATOM 3767 N N . ILE A 1 504 ? -13.496 -3.107 28.340 1.00 94.38 504 ILE A N 1
ATOM 3768 C CA . ILE A 1 504 ? -14.349 -4.063 27.641 1.00 94.38 504 ILE A CA 1
ATOM 3769 C C . ILE A 1 504 ? -15.052 -3.340 26.506 1.00 94.38 504 ILE A C 1
ATOM 3771 O O . ILE A 1 504 ? -15.655 -2.290 26.711 1.00 94.38 504 ILE A O 1
ATOM 3775 N N . VAL A 1 505 ? -15.012 -3.930 25.319 1.00 95.06 505 VAL A N 1
ATOM 3776 C CA . VAL A 1 505 ? -15.851 -3.521 24.197 1.00 95.06 505 VAL A CA 1
ATOM 3777 C C . VAL A 1 505 ? -16.977 -4.532 24.063 1.00 95.06 505 VAL A C 1
ATOM 3779 O O . VAL A 1 505 ? -16.737 -5.731 23.929 1.00 95.06 505 VAL A O 1
ATOM 3782 N N . LEU A 1 506 ? -18.214 -4.052 24.100 1.00 94.56 506 LEU A N 1
ATOM 3783 C CA . LEU A 1 506 ? -19.401 -4.858 23.859 1.00 94.56 506 LEU A CA 1
ATOM 3784 C C . LEU A 1 506 ? -19.794 -4.799 22.384 1.00 94.56 506 LEU A C 1
ATOM 3786 O O . LEU A 1 506 ? -19.779 -3.734 21.765 1.00 94.56 506 LEU A O 1
ATOM 3790 N N . SER A 1 507 ? -20.168 -5.953 21.842 1.00 87.81 507 SER A N 1
ATOM 3791 C CA . SER A 1 507 ? -20.726 -6.126 20.501 1.00 87.81 507 SER A CA 1
ATOM 3792 C C . SER A 1 507 ? -21.844 -7.173 20.519 1.00 87.81 507 SER A C 1
ATOM 3794 O O . SER A 1 507 ? -21.923 -8.004 21.428 1.00 87.81 507 SER A O 1
ATOM 3796 N N . GLY A 1 508 ? -22.718 -7.148 19.514 1.00 77.25 508 GLY A N 1
ATOM 3797 C CA . GLY A 1 508 ? -23.858 -8.058 19.392 1.00 77.25 508 GLY A CA 1
ATOM 3798 C C . GLY A 1 508 ? -25.179 -7.418 19.839 1.00 77.25 508 GLY A C 1
ATOM 3799 O O . GLY A 1 508 ? -25.416 -6.253 19.512 1.00 77.25 508 GLY A O 1
ATOM 3800 N N . PRO A 1 509 ? -26.076 -8.159 20.525 1.00 75.50 509 PRO A N 1
ATOM 3801 C CA . PRO A 1 509 ? -27.322 -7.596 21.035 1.00 75.50 509 PRO A CA 1
ATOM 3802 C C . PRO A 1 509 ? -27.054 -6.370 21.906 1.00 75.50 509 PRO A C 1
ATOM 3804 O O . PRO A 1 509 ? -26.150 -6.377 22.741 1.00 75.50 509 PRO A O 1
ATOM 3807 N N . LEU A 1 510 ? -27.854 -5.328 21.697 1.00 79.88 510 LEU A N 1
ATOM 3808 C CA . LEU A 1 510 ? -27.685 -4.048 22.371 1.00 79.88 510 LEU A CA 1
ATOM 3809 C C . LEU A 1 510 ? -27.862 -4.206 23.876 1.00 79.88 510 LEU A C 1
ATOM 3811 O O . LEU A 1 510 ? -28.879 -4.722 24.339 1.00 79.88 510 LEU A O 1
ATOM 3815 N N . SER A 1 511 ? -26.901 -3.690 24.629 1.00 84.00 511 SER A N 1
ATOM 3816 C CA . SER A 1 511 ? -26.966 -3.654 26.082 1.00 84.00 511 SER A 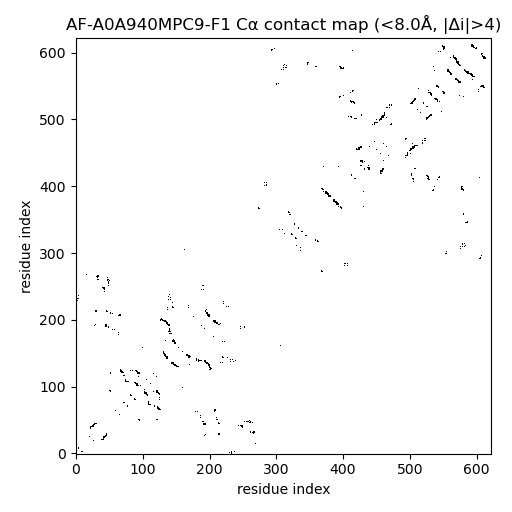CA 1
ATOM 3817 C C . SER A 1 511 ? -27.831 -2.495 26.583 1.00 84.00 511 SER A C 1
ATOM 3819 O O . SER A 1 511 ? -27.875 -1.387 26.024 1.00 84.00 511 SER A O 1
ATOM 3821 N N . THR A 1 512 ? -28.503 -2.714 27.703 1.00 88.62 512 THR A N 1
ATOM 3822 C CA . THR A 1 512 ? -29.126 -1.654 28.491 1.00 88.62 512 THR A CA 1
ATOM 3823 C C . THR A 1 512 ? -28.062 -0.859 29.247 1.00 88.62 512 THR A C 1
ATOM 3825 O O . THR A 1 512 ? -26.957 -1.334 29.521 1.00 88.62 512 THR A O 1
ATOM 3828 N N . ARG A 1 513 ? -28.396 0.383 29.620 1.00 89.25 513 ARG A N 1
ATOM 3829 C CA . ARG A 1 513 ? -27.517 1.219 30.451 1.00 89.25 513 ARG A CA 1
ATOM 3830 C C . ARG A 1 513 ? -27.148 0.520 31.765 1.00 89.25 513 ARG A C 1
ATOM 3832 O O . ARG A 1 513 ? -25.980 0.510 32.136 1.00 89.25 513 ARG A O 1
ATOM 3839 N N . GLN A 1 514 ? -28.129 -0.109 32.412 1.00 91.00 514 GLN A N 1
ATOM 3840 C CA . GLN A 1 514 ? -27.938 -0.817 33.675 1.00 91.00 514 GLN A CA 1
ATOM 3841 C C . GLN A 1 514 ? -26.956 -1.989 33.545 1.00 91.00 514 GLN A C 1
ATOM 3843 O O . GLN A 1 514 ? -26.113 -2.168 34.423 1.00 91.00 514 GLN A O 1
ATOM 3848 N N . GLU A 1 515 ? -27.020 -2.768 32.462 1.00 93.06 515 GLU A N 1
ATOM 3849 C CA . GLU A 1 515 ? -26.073 -3.867 32.227 1.00 93.06 515 GLU A CA 1
ATOM 3850 C C . GLU A 1 515 ? -24.643 -3.347 32.078 1.00 93.06 515 GLU A C 1
ATOM 3852 O O . GLU A 1 515 ? -23.745 -3.856 32.745 1.00 93.06 515 GLU A O 1
ATOM 3857 N N . ARG A 1 516 ? -24.425 -2.289 31.285 1.00 93.81 516 ARG A N 1
ATOM 3858 C CA . ARG A 1 516 ? -23.088 -1.688 31.135 1.00 93.81 516 ARG A CA 1
ATOM 3859 C C . ARG A 1 516 ? -22.544 -1.143 32.443 1.00 93.81 516 ARG A C 1
ATOM 3861 O O . ARG A 1 516 ? -21.398 -1.420 32.777 1.00 93.81 516 ARG A O 1
ATOM 3868 N N . GLU A 1 517 ? -23.359 -0.406 33.196 1.00 93.19 517 GLU A N 1
ATOM 3869 C CA . GLU A 1 517 ? -22.964 0.121 34.506 1.00 93.19 517 GLU A CA 1
ATOM 3870 C C . GLU A 1 517 ? -22.652 -1.009 35.496 1.00 93.19 517 GLU A C 1
ATOM 3872 O O . GLU A 1 517 ? -21.710 -0.898 36.280 1.00 93.19 517 GLU A O 1
ATOM 3877 N N . THR A 1 518 ? -23.398 -2.115 35.437 1.00 93.19 518 THR A N 1
ATOM 3878 C CA . THR A 1 518 ? -23.154 -3.304 36.264 1.00 93.19 518 THR A CA 1
ATOM 3879 C C . THR A 1 518 ? -21.830 -3.968 35.895 1.00 93.19 518 THR A C 1
ATOM 3881 O O . THR A 1 518 ? -21.028 -4.245 36.787 1.00 93.19 518 THR A O 1
ATOM 3884 N N . ILE A 1 519 ? -21.567 -4.180 34.602 1.00 93.88 519 ILE A N 1
ATOM 3885 C CA . ILE A 1 519 ? -20.304 -4.747 34.107 1.00 93.88 519 ILE A CA 1
ATOM 3886 C C . ILE A 1 519 ? -19.137 -3.846 34.522 1.00 93.88 519 ILE A C 1
ATOM 3888 O O . ILE A 1 519 ? -18.202 -4.322 35.163 1.00 93.88 519 ILE A O 1
ATOM 3892 N N . ALA A 1 520 ? -19.219 -2.545 34.225 1.00 93.31 520 ALA A N 1
ATOM 3893 C CA . ALA A 1 520 ? -18.154 -1.584 34.497 1.00 93.31 520 ALA A CA 1
ATOM 3894 C C . ALA A 1 520 ? -17.819 -1.519 35.990 1.00 93.31 520 ALA A C 1
ATOM 3896 O O . ALA A 1 520 ? -16.658 -1.626 36.381 1.00 93.31 520 ALA A O 1
ATOM 3897 N N . ARG A 1 521 ? -18.845 -1.421 36.845 1.00 92.94 521 ARG A N 1
ATOM 3898 C CA . ARG A 1 521 ? -18.680 -1.360 38.302 1.00 92.94 521 ARG A CA 1
ATOM 3899 C C . ARG A 1 521 ? -18.116 -2.655 38.878 1.00 92.94 521 ARG A C 1
ATOM 3901 O O . ARG A 1 521 ? -17.254 -2.608 39.748 1.00 92.94 521 ARG A O 1
ATOM 3908 N N . THR A 1 522 ? -18.599 -3.805 38.412 1.00 91.31 522 THR A N 1
ATOM 3909 C CA . THR A 1 522 ? -18.210 -5.110 38.969 1.00 91.31 522 THR A CA 1
ATOM 3910 C C . THR A 1 522 ? -16.809 -5.516 38.529 1.00 91.31 522 THR A C 1
ATOM 3912 O O . THR A 1 522 ? -16.041 -6.062 39.322 1.00 91.31 522 THR A O 1
ATOM 3915 N N . LEU A 1 523 ? -16.451 -5.235 37.277 1.00 89.94 523 LEU A N 1
ATOM 3916 C CA . LEU A 1 523 ? -15.145 -5.582 36.720 1.00 89.94 523 LEU A CA 1
ATOM 3917 C C . LEU A 1 523 ? -14.097 -4.484 36.932 1.00 89.94 523 LEU A C 1
ATOM 3919 O O . LEU A 1 523 ? -12.910 -4.765 36.813 1.00 89.94 523 LEU A O 1
ATOM 3923 N N . GLY A 1 524 ? -14.516 -3.274 37.317 1.00 91.31 524 GLY A N 1
ATOM 3924 C CA . GLY A 1 524 ? -13.623 -2.158 37.626 1.00 91.31 524 GLY A CA 1
ATOM 3925 C C . GLY A 1 524 ? -12.919 -1.584 36.397 1.00 91.31 524 GLY A C 1
ATOM 3926 O O . GLY A 1 524 ? -11.812 -1.070 36.522 1.00 91.31 524 GLY A O 1
ATOM 3927 N N . VAL A 1 525 ? -13.530 -1.703 35.215 1.00 93.00 525 VAL A N 1
ATOM 3928 C CA . VAL A 1 525 ? -12.956 -1.258 33.937 1.00 93.00 525 VAL A CA 1
ATOM 3929 C C . VAL A 1 525 ? -13.997 -0.507 33.102 1.00 93.00 525 VAL A C 1
ATOM 3931 O O . VAL A 1 525 ? -15.189 -0.810 33.209 1.00 93.00 525 VAL A O 1
ATOM 3934 N N . PRO A 1 526 ? -13.586 0.449 32.251 1.00 94.69 526 PRO A N 1
ATOM 3935 C CA . PRO A 1 526 ? -14.490 1.093 31.308 1.00 94.69 526 PRO A CA 1
ATOM 3936 C C . PRO A 1 526 ? -15.148 0.090 30.358 1.00 94.69 526 PRO A C 1
ATOM 3938 O O . PRO A 1 526 ? -14.527 -0.884 29.923 1.00 94.69 526 PRO A O 1
ATOM 3941 N N . VAL A 1 527 ? -16.409 0.355 30.015 1.00 95.44 527 VAL A N 1
ATOM 3942 C CA . VAL A 1 527 ? -17.196 -0.459 29.084 1.00 95.44 527 VAL A CA 1
ATOM 3943 C C . VAL A 1 527 ? -17.641 0.419 27.924 1.00 95.44 527 VAL A C 1
ATOM 3945 O O . VAL A 1 527 ? -18.464 1.318 28.095 1.00 95.44 527 VAL A O 1
ATOM 3948 N N . ALA A 1 528 ? -17.106 0.137 26.744 1.00 95.69 528 ALA A N 1
ATOM 3949 C CA . ALA A 1 528 ? -17.526 0.727 25.485 1.00 95.69 528 ALA A CA 1
ATOM 3950 C C . ALA A 1 528 ? -18.494 -0.211 24.754 1.00 95.69 528 ALA A C 1
ATOM 3952 O O . ALA A 1 528 ? -18.525 -1.415 25.004 1.00 95.69 528 ALA A O 1
ATOM 3953 N N . GLU A 1 529 ? -19.280 0.322 23.825 1.00 95.19 529 GLU A N 1
ATOM 3954 C CA . GLU A 1 529 ? -20.196 -0.476 23.008 1.00 95.19 529 GLU A CA 1
ATOM 3955 C C . GLU A 1 529 ? -20.122 -0.023 21.552 1.00 95.19 529 GLU A C 1
ATOM 3957 O O . GLU A 1 529 ? -20.175 1.174 21.259 1.00 95.19 529 GLU A O 1
ATOM 3962 N N . VAL A 1 530 ? -20.001 -0.989 20.643 1.00 94.25 530 VAL A N 1
ATOM 3963 C CA . VAL A 1 530 ? -19.961 -0.763 19.195 1.00 94.25 530 VAL A CA 1
ATOM 3964 C C . VAL A 1 530 ? -21.114 -1.492 18.519 1.00 94.25 530 VAL A C 1
ATOM 3966 O O . VAL A 1 530 ? -21.504 -2.588 18.922 1.00 94.25 530 VAL A O 1
ATOM 3969 N N . MET A 1 531 ? -21.660 -0.893 17.465 1.00 91.38 531 MET A N 1
ATOM 3970 C CA . MET A 1 531 ? -22.615 -1.557 16.588 1.00 91.38 531 MET A CA 1
ATOM 3971 C C . MET A 1 531 ? -21.845 -2.289 15.493 1.00 91.38 531 MET A C 1
ATOM 3973 O O . MET A 1 531 ? -21.290 -1.656 14.597 1.00 91.38 531 MET A O 1
ATOM 3977 N N . HIS A 1 532 ? -21.820 -3.617 15.570 1.00 88.06 532 HIS A N 1
ATOM 3978 C CA . HIS A 1 532 ? -21.187 -4.478 14.575 1.00 88.06 532 HIS A CA 1
ATOM 3979 C C . HIS A 1 532 ? -22.254 -5.204 13.745 1.00 88.06 532 HIS A C 1
ATOM 3981 O O . HIS A 1 532 ? -23.073 -5.940 14.298 1.00 88.06 532 HIS A O 1
ATOM 3987 N N . LEU A 1 533 ? -22.254 -5.024 12.422 1.00 84.06 533 LEU A N 1
ATOM 3988 C CA . LEU A 1 533 ? -23.313 -5.515 11.526 1.00 84.06 533 LEU A CA 1
ATOM 3989 C C . LEU A 1 533 ? -22.813 -6.645 10.613 1.00 84.06 533 LEU A C 1
ATOM 3991 O O . LEU A 1 533 ? -22.822 -6.544 9.387 1.00 84.06 533 LEU A O 1
ATOM 3995 N N . GLY A 1 534 ? -22.389 -7.751 11.230 1.00 77.88 534 GLY A N 1
ATOM 3996 C CA . GLY A 1 534 ? -21.913 -8.947 10.526 1.00 77.88 534 GLY A CA 1
ATOM 3997 C C . GLY A 1 534 ? -20.768 -8.630 9.550 1.00 77.88 534 GLY A C 1
ATOM 3998 O O . GLY A 1 534 ? -19.750 -8.105 9.992 1.00 77.88 534 GLY A O 1
ATOM 3999 N N . PRO A 1 535 ? -20.908 -8.904 8.238 1.00 73.00 535 PRO A N 1
ATOM 4000 C CA . PRO A 1 535 ? -19.829 -8.696 7.267 1.00 73.00 535 PRO A CA 1
ATOM 4001 C C . PRO A 1 535 ? -19.455 -7.219 7.054 1.00 73.00 535 PRO A C 1
ATOM 4003 O O . PRO A 1 535 ? -18.401 -6.944 6.483 1.00 73.00 535 PRO A O 1
ATOM 4006 N N . ALA A 1 536 ? -20.297 -6.279 7.500 1.00 82.19 536 ALA A N 1
ATOM 4007 C CA . ALA A 1 536 ? -20.028 -4.846 7.412 1.00 82.19 536 ALA A CA 1
ATOM 4008 C C . ALA A 1 536 ? -19.059 -4.324 8.492 1.00 82.19 536 ALA A C 1
ATOM 4010 O O . ALA A 1 536 ? -18.645 -3.173 8.406 1.00 82.19 536 ALA A O 1
ATOM 4011 N N . GLY A 1 537 ? -18.705 -5.138 9.494 1.00 87.38 537 GLY A N 1
ATOM 4012 C CA . GLY A 1 537 ? -17.817 -4.714 10.581 1.00 87.38 537 GLY A CA 1
ATOM 4013 C C . GLY A 1 537 ? -18.481 -3.750 11.571 1.00 87.38 537 GLY A C 1
ATOM 4014 O O . GLY A 1 537 ? -19.710 -3.734 11.727 1.00 87.38 537 GLY A O 1
ATOM 4015 N N . CYS A 1 538 ? -17.662 -2.956 12.266 1.00 90.94 538 CYS A N 1
ATOM 4016 C CA . CYS A 1 538 ? -18.089 -1.922 13.211 1.00 90.94 538 CYS A CA 1
ATOM 4017 C C . CYS A 1 538 ? -18.517 -0.637 12.479 1.00 90.94 538 CYS A C 1
ATOM 4019 O O . CYS A 1 538 ? -17.699 0.023 11.847 1.00 90.94 538 CYS A O 1
ATOM 4021 N N . VAL A 1 539 ? -19.778 -0.219 12.631 1.00 92.06 539 VAL A N 1
ATOM 4022 C CA . VAL A 1 539 ? -20.348 0.926 11.885 1.00 92.06 539 VAL A CA 1
ATOM 4023 C C . VAL A 1 539 ? -20.794 2.097 12.761 1.00 92.06 539 VAL A C 1
ATOM 4025 O O . VAL A 1 539 ? -21.104 3.173 12.251 1.00 92.06 539 VAL A O 1
ATOM 4028 N N . ALA A 1 540 ? -20.870 1.901 14.078 1.00 93.25 540 ALA A N 1
ATOM 4029 C CA . ALA A 1 540 ? -21.246 2.951 15.020 1.00 93.25 540 ALA A CA 1
ATOM 4030 C C . ALA A 1 540 ? -20.623 2.720 16.404 1.00 93.25 540 ALA A C 1
ATOM 4032 O O . ALA A 1 540 ? -20.433 1.574 16.814 1.00 93.25 540 ALA A O 1
ATOM 4033 N N . ILE A 1 541 ? -20.360 3.797 17.146 1.00 94.19 541 ILE A N 1
ATOM 4034 C CA . ILE A 1 541 ? -19.885 3.758 18.541 1.00 94.19 541 ILE A CA 1
ATOM 4035 C C . ILE A 1 541 ? -20.947 4.373 19.443 1.00 94.19 541 ILE A C 1
ATOM 4037 O O . ILE A 1 541 ? -21.478 5.444 19.148 1.00 94.19 541 ILE A O 1
ATOM 4041 N N . ARG A 1 542 ? -21.260 3.728 20.567 1.00 93.50 542 ARG A N 1
ATOM 4042 C CA . ARG A 1 542 ? -22.193 4.293 21.539 1.00 93.50 542 ARG A CA 1
ATOM 4043 C C . ARG A 1 542 ? -21.566 5.459 22.297 1.00 93.50 542 ARG A C 1
ATOM 4045 O O . ARG A 1 542 ? -20.516 5.313 22.912 1.00 93.50 542 ARG A O 1
ATOM 4052 N N . CYS A 1 543 ? -22.256 6.593 22.307 1.00 92.06 543 CYS A N 1
ATOM 4053 C CA . CYS A 1 543 ? -21.939 7.736 23.145 1.00 92.06 543 CYS A CA 1
ATOM 4054 C C . CYS A 1 543 ? -22.042 7.332 24.625 1.00 92.06 543 CYS A C 1
ATOM 4056 O O . CYS A 1 543 ? -23.125 6.903 25.050 1.00 92.06 543 CYS A O 1
ATOM 4058 N N . PRO A 1 544 ? -20.975 7.489 25.423 1.00 89.38 544 PRO A N 1
ATOM 4059 C CA . PRO A 1 544 ? -21.017 7.181 26.850 1.00 89.38 544 PRO A CA 1
ATOM 4060 C C . PRO A 1 544 ? -21.948 8.129 27.621 1.00 89.38 544 PRO A C 1
ATOM 4062 O O . PRO A 1 544 ? -22.579 7.706 28.585 1.00 89.38 544 PRO A O 1
ATOM 4065 N N . GLU A 1 545 ? -22.081 9.380 27.170 1.00 88.44 545 GLU A N 1
ATOM 4066 C CA . GLU A 1 545 ? -22.879 10.416 27.839 1.00 88.44 545 GLU A CA 1
ATOM 4067 C C . GLU A 1 545 ? -24.381 10.259 27.569 1.00 88.44 545 GLU A C 1
ATOM 4069 O O . GLU A 1 545 ? -25.191 10.219 28.494 1.00 88.44 545 GLU A O 1
ATOM 4074 N N . HIS A 1 546 ? -24.761 10.137 26.294 1.00 88.31 546 HIS A N 1
ATOM 4075 C CA . HIS A 1 546 ? -26.165 10.214 25.873 1.00 88.31 546 HIS A CA 1
ATOM 4076 C C . HIS A 1 546 ? -26.763 8.856 25.484 1.00 88.31 546 HIS A C 1
ATOM 4078 O O . HIS A 1 546 ? -27.965 8.745 25.250 1.00 88.31 546 HIS A O 1
ATOM 4084 N N . GLY A 1 547 ? -25.947 7.802 25.378 1.00 87.88 547 GLY A N 1
ATOM 4085 C CA . GLY A 1 547 ? -26.414 6.448 25.073 1.00 87.88 547 GLY A CA 1
ATOM 4086 C C . GLY A 1 547 ? -26.957 6.240 23.652 1.00 87.88 547 GLY A C 1
ATOM 4087 O O . GLY A 1 547 ? -27.487 5.160 23.377 1.00 87.88 547 GLY A O 1
ATOM 4088 N N . MET A 1 548 ? -26.822 7.222 22.760 1.00 90.06 548 MET A N 1
ATOM 4089 C CA . MET A 1 548 ? -27.065 7.093 21.315 1.00 90.06 54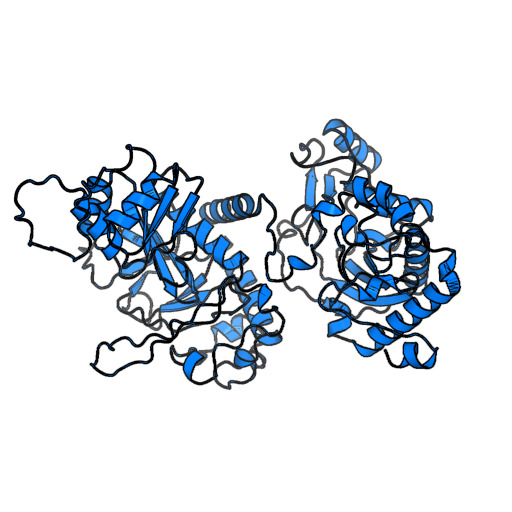8 MET A CA 1
ATOM 4090 C C . MET A 1 548 ? -25.831 6.530 20.606 1.00 90.06 548 MET A C 1
ATOM 4092 O O . MET A 1 548 ? -24.729 6.637 21.131 1.00 90.06 548 MET A O 1
ATOM 4096 N N . PHE A 1 549 ? -25.981 5.952 19.415 1.00 91.88 549 PHE A N 1
ATOM 4097 C CA . PHE A 1 549 ? -24.838 5.495 18.617 1.00 91.88 549 PHE A CA 1
ATOM 4098 C C . PHE A 1 549 ? -24.423 6.562 17.607 1.00 91.88 549 PHE A C 1
ATOM 4100 O O . PHE A 1 549 ? -25.220 6.918 16.748 1.00 91.88 549 PHE A O 1
ATOM 4107 N N . HIS A 1 550 ? -23.185 7.045 17.671 1.00 92.00 550 HIS A N 1
ATOM 4108 C CA . HIS A 1 550 ? -22.607 7.878 16.619 1.00 92.00 550 HIS A CA 1
ATOM 4109 C C . HIS A 1 550 ? -22.247 7.004 15.434 1.00 92.00 550 HIS A C 1
ATOM 4111 O O . HIS A 1 550 ? -21.472 6.055 15.570 1.00 92.00 550 HIS A O 1
ATOM 4117 N N . THR A 1 551 ? -22.815 7.335 14.280 1.00 91.38 551 THR A N 1
ATOM 4118 C CA . THR A 1 551 ? -22.467 6.675 13.025 1.00 91.38 551 THR A CA 1
ATOM 4119 C C . THR A 1 551 ? -21.018 6.983 12.656 1.00 91.38 551 THR A C 1
ATOM 4121 O O . THR A 1 551 ? -20.541 8.109 12.818 1.00 91.38 551 THR A O 1
ATOM 4124 N N . LEU A 1 552 ? -20.299 5.966 12.185 1.00 92.00 552 LEU A N 1
ATOM 4125 C CA . LEU A 1 552 ? -18.937 6.111 11.688 1.00 92.00 552 LEU A CA 1
ATOM 4126 C C . LEU A 1 552 ? -18.996 6.364 10.186 1.00 92.00 552 LEU A C 1
ATOM 4128 O O . LEU A 1 552 ? -18.748 5.464 9.386 1.00 92.00 552 LEU A O 1
ATOM 4132 N N . THR A 1 553 ? -19.357 7.590 9.805 1.00 90.94 553 THR A N 1
ATOM 4133 C CA . THR A 1 553 ? -19.482 7.995 8.393 1.00 90.94 553 THR A CA 1
ATOM 4134 C C . THR A 1 553 ? -18.170 7.921 7.617 1.00 90.94 553 THR A C 1
ATOM 4136 O O . THR A 1 553 ? -18.187 7.945 6.400 1.00 90.94 553 THR A O 1
ATOM 4139 N N . ASP A 1 554 ? -17.044 7.768 8.310 1.00 88.44 554 ASP A N 1
ATOM 4140 C CA . ASP A 1 554 ? -15.702 7.497 7.793 1.00 88.44 554 ASP A CA 1
ATOM 4141 C C . ASP A 1 554 ? -15.423 6.003 7.524 1.00 88.44 554 ASP A C 1
ATOM 4143 O O . ASP A 1 554 ? -14.425 5.672 6.884 1.00 88.44 554 ASP A O 1
ATOM 4147 N N . VAL A 1 555 ? -16.288 5.099 7.998 1.00 90.44 555 VAL A N 1
ATOM 4148 C CA . VAL A 1 555 ? -16.129 3.633 7.913 1.00 90.44 555 VAL A CA 1
ATOM 4149 C C . VAL A 1 555 ? -17.232 2.971 7.094 1.00 90.44 555 VAL A C 1
ATOM 4151 O O . VAL A 1 555 ? -16.973 2.007 6.366 1.00 90.44 555 VAL A O 1
ATOM 4154 N N . ALA A 1 556 ? -18.454 3.485 7.194 1.00 92.75 556 ALA A N 1
ATOM 4155 C CA . ALA A 1 556 ? -19.591 2.960 6.463 1.00 92.75 556 ALA A CA 1
ATOM 4156 C C . ALA A 1 556 ? -20.634 4.040 6.172 1.00 92.75 556 ALA A C 1
ATOM 4158 O O . ALA A 1 556 ? -20.844 4.967 6.959 1.00 92.75 556 ALA A O 1
ATOM 4159 N N . ARG A 1 557 ? -21.366 3.852 5.074 1.00 91.50 557 ARG A N 1
ATOM 4160 C CA . ARG A 1 557 ? -22.614 4.564 4.807 1.00 91.50 557 ARG A CA 1
ATOM 4161 C C . ARG A 1 557 ? -23.768 3.795 5.430 1.00 91.50 557 ARG A C 1
ATOM 4163 O O . ARG A 1 557 ? -23.897 2.590 5.214 1.00 91.50 557 ARG A O 1
ATOM 4170 N N . LEU A 1 558 ? -24.612 4.501 6.178 1.00 88.75 558 LEU A N 1
ATOM 4171 C CA . LEU A 1 558 ? -25.835 3.956 6.757 1.00 88.75 558 LEU A CA 1
ATOM 4172 C C . LEU A 1 558 ? -27.042 4.704 6.208 1.00 88.75 558 LEU A C 1
ATOM 4174 O O . LEU A 1 558 ? -27.125 5.926 6.310 1.00 88.75 558 LEU A O 1
ATOM 4178 N N . GLU A 1 559 ? -27.987 3.955 5.657 1.00 85.88 559 GLU A N 1
ATOM 4179 C CA . GLU A 1 559 ? -29.230 4.486 5.111 1.00 85.88 559 GLU A CA 1
ATOM 4180 C C . GLU A 1 559 ? -30.408 3.864 5.878 1.00 85.88 559 GLU A C 1
ATOM 4182 O O . GLU A 1 559 ? -30.444 2.642 6.069 1.00 85.88 559 GLU A O 1
ATOM 4187 N N . PRO A 1 560 ? -31.383 4.657 6.347 1.00 82.06 560 PRO A N 1
ATOM 4188 C CA . PRO A 1 560 ? -32.624 4.099 6.858 1.00 82.06 560 PRO A CA 1
ATOM 4189 C C . PRO A 1 560 ? -33.488 3.604 5.684 1.00 82.06 560 PRO A C 1
ATOM 4191 O O . PRO A 1 560 ? -33.623 4.288 4.672 1.00 82.06 560 PRO A O 1
ATOM 4194 N N . GLU A 1 561 ? -34.099 2.420 5.805 1.00 78.94 561 GLU A N 1
ATOM 4195 C CA . GLU A 1 561 ? -35.012 1.902 4.765 1.00 78.94 561 GLU A CA 1
ATOM 4196 C C . GLU A 1 561 ? -36.294 2.749 4.632 1.00 78.94 561 GLU A C 1
ATOM 4198 O O . GLU A 1 561 ? -36.910 2.809 3.567 1.00 78.94 561 GLU A O 1
ATOM 4203 N N . ALA A 1 562 ? -36.687 3.432 5.705 1.00 76.69 562 ALA A N 1
ATOM 4204 C CA . ALA A 1 562 ? -37.806 4.363 5.728 1.00 76.69 562 ALA A CA 1
ATOM 4205 C C . ALA A 1 562 ? -37.326 5.787 6.051 1.00 76.69 562 ALA A C 1
ATOM 4207 O O . ALA A 1 562 ? -36.139 6.026 6.261 1.00 76.69 562 ALA A O 1
ATOM 4208 N N . ALA A 1 563 ? -38.246 6.754 6.070 1.00 72.19 563 ALA A N 1
ATOM 4209 C CA . ALA A 1 563 ? -37.902 8.146 6.355 1.00 72.19 563 ALA A CA 1
ATOM 4210 C C . ALA A 1 563 ? -37.169 8.273 7.705 1.00 72.19 563 ALA A C 1
ATOM 4212 O O . ALA A 1 563 ? -37.488 7.558 8.664 1.00 72.19 563 ALA A O 1
ATOM 4213 N N . THR A 1 564 ? -36.209 9.197 7.781 1.00 68.94 564 THR A N 1
ATOM 4214 C CA . THR A 1 564 ? -35.480 9.540 9.008 1.00 68.94 564 THR A CA 1
ATOM 4215 C C . THR A 1 564 ? -36.430 9.648 10.205 1.00 68.94 564 THR A C 1
ATOM 4217 O O . THR A 1 564 ? -37.499 10.248 10.108 1.00 68.94 564 THR A O 1
ATOM 4220 N N . GLY A 1 565 ? -36.043 9.064 11.341 1.00 66.38 565 GLY A N 1
ATOM 4221 C CA . GLY A 1 565 ? -36.850 9.057 12.564 1.00 66.38 565 GLY A CA 1
ATOM 4222 C C . GLY A 1 565 ? -37.857 7.906 12.679 1.00 66.38 565 GLY A C 1
ATOM 4223 O O . GLY A 1 565 ? -38.398 7.698 13.763 1.00 66.38 565 GLY A O 1
ATOM 4224 N N . SER A 1 566 ? -38.080 7.116 11.624 1.00 71.06 566 SER A N 1
ATOM 4225 C CA . SER A 1 566 ? -38.898 5.899 11.708 1.00 71.06 566 SER A CA 1
ATOM 4226 C C . SER A 1 566 ? -38.056 4.661 12.032 1.00 71.06 566 SER A C 1
ATOM 4228 O O . SER A 1 566 ? -36.906 4.538 11.609 1.00 71.06 566 SER A O 1
ATOM 4230 N N . ALA A 1 567 ? -38.626 3.742 12.817 1.00 75.38 567 ALA A N 1
ATOM 4231 C CA . ALA A 1 567 ? -37.976 2.482 13.156 1.00 75.38 567 ALA A CA 1
ATOM 4232 C C . ALA A 1 567 ? -37.991 1.548 11.938 1.00 75.38 567 ALA A C 1
ATOM 4234 O O . ALA A 1 567 ? -39.025 0.963 11.615 1.00 75.38 567 ALA A O 1
ATOM 4235 N N . ALA A 1 568 ? -36.849 1.395 11.276 1.00 75.94 568 ALA A N 1
ATOM 4236 C CA . ALA A 1 568 ? -36.723 0.589 10.068 1.00 75.94 568 ALA A CA 1
ATOM 4237 C C . ALA A 1 568 ? -35.396 -0.181 10.049 1.00 75.94 568 ALA A C 1
ATOM 4239 O O . ALA A 1 568 ? -34.476 0.156 10.799 1.00 75.94 568 ALA A O 1
ATOM 4240 N N . PRO A 1 569 ? -35.286 -1.239 9.228 1.00 79.31 569 PRO A N 1
ATOM 4241 C CA . PRO A 1 569 ? -34.003 -1.850 8.931 1.00 79.31 569 PRO A CA 1
ATOM 4242 C C . PRO A 1 569 ? -32.975 -0.820 8.461 1.00 79.31 569 PRO A C 1
ATOM 4244 O O . PRO A 1 569 ? -33.290 0.088 7.687 1.00 79.31 569 PRO A O 1
ATOM 4247 N N . LEU A 1 570 ? -31.738 -0.985 8.924 1.00 83.62 570 LEU A N 1
ATOM 4248 C CA . LEU A 1 570 ? -30.602 -0.230 8.406 1.00 83.62 570 LEU A CA 1
ATOM 4249 C C . LEU A 1 570 ? -30.080 -0.905 7.141 1.00 83.62 570 LEU A C 1
ATOM 4251 O O . LEU A 1 570 ? -29.966 -2.133 7.080 1.00 83.62 570 LEU A O 1
ATOM 4255 N N . ILE A 1 571 ? -29.722 -0.094 6.161 1.00 86.00 571 ILE A N 1
ATOM 4256 C CA . ILE A 1 571 ? -28.987 -0.489 4.967 1.00 86.00 571 ILE A CA 1
ATOM 4257 C C . ILE A 1 571 ? -27.552 -0.001 5.146 1.00 86.00 571 ILE A C 1
ATOM 4259 O O . ILE A 1 571 ? -27.338 1.133 5.576 1.00 86.00 571 ILE A O 1
ATOM 4263 N N . VAL A 1 572 ? -26.575 -0.858 4.853 1.00 88.38 572 VAL A N 1
ATOM 4264 C CA . VAL A 1 572 ? -25.158 -0.557 5.086 1.00 88.38 572 VAL A CA 1
ATOM 4265 C C . VAL A 1 572 ? -24.303 -0.771 3.842 1.00 88.38 572 VAL A C 1
ATOM 4267 O O . VAL A 1 572 ? -24.386 -1.816 3.196 1.00 88.38 572 VAL A O 1
ATOM 4270 N N . THR A 1 573 ? -23.431 0.197 3.559 1.00 90.69 573 THR A N 1
ATOM 4271 C CA . THR A 1 573 ? -22.282 0.043 2.657 1.00 90.69 573 THR A CA 1
ATOM 4272 C C . THR A 1 573 ? -21.003 0.188 3.476 1.00 90.69 573 THR A C 1
ATOM 4274 O O . THR A 1 573 ? -20.765 1.248 4.048 1.00 90.69 573 THR A O 1
ATOM 4277 N N . ALA A 1 574 ? -20.187 -0.865 3.560 1.00 90.31 574 ALA A N 1
ATOM 4278 C CA . ALA A 1 574 ? -18.939 -0.855 4.329 1.00 90.31 574 ALA A CA 1
ATOM 4279 C C . ALA A 1 574 ? -17.745 -0.580 3.412 1.00 90.31 574 ALA A C 1
ATOM 4281 O O . ALA A 1 574 ? -17.521 -1.314 2.451 1.00 90.31 574 ALA A O 1
ATOM 4282 N N . PHE A 1 575 ? -16.956 0.447 3.722 1.00 88.62 575 PHE A N 1
ATOM 4283 C CA . PHE A 1 575 ? -15.998 1.011 2.769 1.00 88.62 575 PHE A CA 1
ATOM 4284 C C . PHE A 1 575 ? -14.716 0.199 2.576 1.00 88.62 575 PHE A C 1
ATOM 4286 O O . PHE A 1 575 ? -14.143 0.198 1.490 1.00 88.62 575 PHE A O 1
ATOM 4293 N N . TYR A 1 576 ? -14.255 -0.511 3.607 1.00 82.94 576 TYR A N 1
ATOM 4294 C CA . TYR A 1 576 ? -12.883 -1.037 3.626 1.00 82.94 576 TYR A CA 1
ATOM 4295 C C . TYR A 1 576 ? -12.763 -2.551 3.407 1.00 82.94 576 TYR A C 1
ATOM 4297 O O . TYR A 1 576 ? -11.649 -3.077 3.299 1.00 82.94 576 TYR A O 1
ATOM 4305 N N . ASN A 1 577 ? -13.882 -3.276 3.297 1.00 80.38 577 ASN A N 1
ATOM 4306 C CA . ASN A 1 577 ? -13.855 -4.717 3.041 1.00 80.38 577 ASN A CA 1
ATOM 4307 C C . ASN A 1 577 ? -13.784 -5.034 1.537 1.00 80.38 577 ASN A C 1
ATOM 4309 O O . ASN A 1 577 ? -14.778 -5.383 0.912 1.00 80.38 577 ASN A O 1
ATOM 4313 N N . LEU A 1 578 ? -12.589 -4.946 0.947 1.00 75.06 578 LEU A N 1
ATOM 4314 C CA . LEU A 1 578 ? -12.389 -5.213 -0.487 1.00 75.06 578 LEU A CA 1
ATOM 4315 C C . LEU A 1 578 ? -12.398 -6.708 -0.867 1.00 75.06 578 LEU A C 1
ATOM 4317 O O . LEU A 1 578 ? -12.565 -7.033 -2.042 1.00 75.06 578 LEU A O 1
ATOM 4321 N N . ALA A 1 579 ? 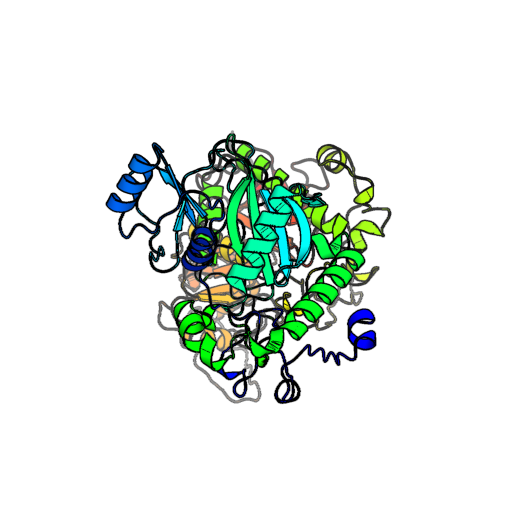-12.211 -7.620 0.093 1.00 64.00 579 ALA A N 1
ATOM 4322 C CA . ALA A 1 579 ? -12.288 -9.070 -0.137 1.00 64.00 579 ALA A CA 1
ATOM 4323 C C . ALA A 1 579 ? -13.725 -9.505 -0.382 1.00 64.00 579 ALA A C 1
ATOM 4325 O O . ALA A 1 579 ? -13.992 -10.284 -1.299 1.00 64.00 579 ALA A O 1
ATOM 4326 N N . GLN A 1 580 ? -14.638 -8.926 0.391 1.00 73.50 580 GLN A N 1
ATOM 4327 C CA . GLN A 1 580 ? -16.063 -9.142 0.265 1.00 73.50 580 GLN A CA 1
ATOM 4328 C C . GLN A 1 580 ? -16.790 -7.794 0.381 1.00 73.50 580 GLN A C 1
ATOM 4330 O O . GLN A 1 580 ? -17.318 -7.484 1.452 1.00 73.50 580 GLN A O 1
ATOM 4335 N N . PRO A 1 581 ? -16.817 -6.980 -0.696 1.00 81.38 581 PRO A N 1
ATOM 4336 C CA . PRO A 1 581 ? -17.498 -5.689 -0.688 1.00 81.38 581 PRO A CA 1
ATOM 4337 C C . PRO A 1 581 ? -18.945 -5.833 -0.225 1.00 81.38 581 PRO A C 1
ATOM 4339 O O . PRO A 1 581 ? -19.713 -6.606 -0.805 1.00 81.38 581 PRO A O 1
ATOM 4342 N N . VAL A 1 582 ? -19.313 -5.093 0.820 1.00 84.56 582 VAL A N 1
ATOM 4343 C CA . VAL A 1 582 ? -20.677 -5.039 1.357 1.00 84.56 582 VAL A CA 1
ATOM 4344 C C . VAL A 1 582 ? -21.299 -3.736 0.893 1.00 84.56 582 VAL A C 1
ATOM 4346 O O . VAL A 1 582 ? -20.925 -2.672 1.378 1.00 84.56 582 VAL A O 1
ATOM 4349 N N . ILE A 1 583 ? -22.220 -3.824 -0.063 1.00 86.06 583 ILE A N 1
ATOM 4350 C CA . ILE A 1 583 ? -22.800 -2.668 -0.747 1.00 86.06 583 ILE A CA 1
ATOM 4351 C C . ILE A 1 583 ? -24.317 -2.708 -0.570 1.00 86.06 583 ILE A C 1
ATOM 4353 O O . ILE A 1 583 ? -24.964 -3.652 -1.029 1.00 86.06 583 ILE A O 1
ATOM 4357 N N . ARG A 1 584 ? -24.866 -1.689 0.110 1.00 85.44 584 ARG A N 1
ATOM 4358 C CA . ARG A 1 584 ? -26.293 -1.544 0.461 1.00 85.44 584 ARG A CA 1
ATOM 4359 C C . ARG A 1 584 ? -26.944 -2.833 0.965 1.00 85.44 584 ARG A C 1
ATOM 4361 O O . ARG A 1 584 ? -28.065 -3.181 0.591 1.00 85.44 584 ARG A O 1
ATOM 4368 N N . LEU A 1 585 ? -26.243 -3.525 1.858 1.00 83.44 585 LEU A N 1
ATOM 4369 C CA . LEU A 1 585 ? -26.753 -4.716 2.520 1.00 83.44 585 LEU A CA 1
ATOM 4370 C C . LEU A 1 585 ? -27.898 -4.321 3.450 1.00 83.44 585 LEU A C 1
ATOM 4372 O O . LEU A 1 585 ? -27.703 -3.553 4.395 1.00 83.44 585 LEU A O 1
ATOM 4376 N N . ARG A 1 586 ? -29.084 -4.890 3.227 1.00 81.50 586 ARG A N 1
ATOM 4377 C CA . ARG A 1 586 ? -30.206 -4.730 4.153 1.00 81.50 586 ARG A CA 1
ATOM 4378 C C . ARG A 1 586 ? -29.971 -5.592 5.385 1.00 81.50 586 ARG A C 1
ATOM 4380 O O . ARG A 1 586 ? -29.980 -6.822 5.326 1.00 81.50 586 ARG A O 1
ATOM 4387 N N . THR A 1 587 ? -29.777 -4.944 6.523 1.00 78.38 587 THR A N 1
ATOM 4388 C CA . THR A 1 587 ? -29.509 -5.641 7.779 1.00 78.38 587 THR A CA 1
ATOM 4389 C C . THR A 1 587 ? -30.799 -6.186 8.393 1.00 78.38 587 THR A C 1
ATOM 4391 O O . THR A 1 587 ? -31.890 -5.655 8.196 1.00 78.38 587 THR A O 1
ATOM 4394 N N . ALA A 1 588 ? -30.690 -7.254 9.186 1.00 67.50 588 ALA A N 1
ATOM 4395 C CA . ALA A 1 588 ? -31.813 -7.756 9.985 1.00 67.50 588 ALA A CA 1
ATOM 4396 C C . ALA A 1 588 ? -32.077 -6.903 11.245 1.00 67.50 588 ALA A C 1
ATOM 4398 O O . ALA A 1 588 ? -32.976 -7.214 12.028 1.00 67.50 588 ALA A O 1
ATOM 4399 N N . ALA A 1 589 ? -31.279 -5.855 11.458 1.00 66.44 589 ALA A N 1
ATOM 4400 C CA . ALA A 1 589 ? -31.329 -4.992 12.622 1.00 66.44 589 ALA A CA 1
ATOM 4401 C C . ALA A 1 589 ? -32.604 -4.130 12.558 1.00 66.44 589 ALA A C 1
ATOM 4403 O O . ALA A 1 589 ? -32.672 -3.162 11.809 1.00 66.44 589 ALA A O 1
ATOM 4404 N N . ARG A 1 590 ? -33.643 -4.514 13.310 1.00 64.62 590 ARG A N 1
ATOM 4405 C CA . ARG A 1 590 ? -34.905 -3.763 13.442 1.00 64.62 590 ARG A CA 1
ATOM 4406 C C . ARG A 1 590 ? -34.902 -2.931 14.724 1.00 64.62 590 ARG A C 1
ATOM 4408 O O . ARG A 1 590 ? -34.197 -3.263 15.671 1.00 64.62 590 ARG A O 1
ATOM 4415 N N . GLY A 1 591 ? -35.735 -1.892 14.771 1.00 60.91 591 GLY A N 1
ATOM 4416 C CA . GLY A 1 591 ? -35.884 -1.054 15.968 1.00 60.91 591 GLY A CA 1
ATOM 4417 C C . GLY A 1 591 ? -34.828 0.047 16.098 1.00 60.91 591 GLY A C 1
ATOM 4418 O O . GLY A 1 591 ? -34.537 0.508 17.200 1.00 60.91 591 GLY A O 1
ATOM 4419 N N . PHE A 1 592 ? -34.251 0.471 14.976 1.00 69.81 592 PHE A N 1
ATOM 4420 C CA . PHE A 1 592 ? -33.324 1.594 14.903 1.00 69.81 592 PHE A CA 1
ATOM 4421 C C . PHE A 1 592 ? -33.986 2.741 14.154 1.00 69.81 592 PHE A C 1
ATOM 4423 O O . PHE A 1 592 ? -34.635 2.516 13.135 1.00 69.81 592 PHE A O 1
ATOM 4430 N N . ALA A 1 593 ? -33.807 3.958 14.650 1.00 64.25 593 ALA A N 1
ATOM 4431 C CA . ALA A 1 593 ? -34.139 5.175 13.929 1.00 64.25 593 ALA A CA 1
ATOM 4432 C C . ALA A 1 593 ? -32.848 5.971 13.731 1.00 64.25 593 ALA A C 1
ATOM 4434 O O . ALA A 1 593 ? -32.182 6.333 14.703 1.00 64.25 593 ALA A O 1
ATOM 4435 N N . VAL A 1 594 ? -32.482 6.233 12.476 1.00 67.50 594 VAL A N 1
ATOM 4436 C CA . VAL A 1 594 ? -31.443 7.224 12.174 1.00 67.50 594 VAL A CA 1
ATOM 4437 C C . VAL A 1 594 ? -32.052 8.597 12.432 1.00 67.50 594 VAL A C 1
ATOM 4439 O O . VAL A 1 594 ? -33.133 8.897 11.923 1.00 67.50 594 VAL A O 1
ATOM 4442 N N . VAL A 1 595 ? -31.384 9.404 13.250 1.00 66.50 595 VAL A N 1
ATOM 4443 C CA . VAL A 1 595 ? -31.821 10.751 13.617 1.00 66.50 595 VAL A CA 1
ATOM 4444 C C . VAL A 1 595 ? -30.957 11.750 12.851 1.00 66.50 595 VAL A C 1
ATOM 4446 O O . VAL A 1 595 ? -29.730 11.742 12.975 1.00 66.50 595 VAL A O 1
ATOM 4449 N N . SER A 1 596 ? -31.596 12.589 12.030 1.00 64.00 596 SER A N 1
ATOM 4450 C CA . SER A 1 596 ? -30.919 13.699 11.350 1.00 64.00 596 SER A CA 1
ATOM 4451 C C . SER A 1 596 ? -30.448 14.757 12.357 1.00 64.00 596 SER A C 1
ATOM 4453 O O . SER A 1 596 ? -31.019 14.862 13.443 1.00 64.00 596 SER A O 1
ATOM 4455 N N . PRO A 1 597 ? -29.430 15.563 12.007 1.00 63.00 597 PRO A N 1
ATOM 4456 C CA . PRO A 1 597 ? -28.956 16.645 12.861 1.00 63.00 597 PRO A CA 1
ATOM 4457 C C . PRO A 1 597 ? -30.056 17.643 13.295 1.00 63.00 597 PRO A C 1
ATOM 4459 O O . PRO A 1 597 ? -30.987 17.863 12.517 1.00 63.00 597 PRO A O 1
ATOM 4462 N N . PRO A 1 598 ? -29.940 18.289 14.479 1.00 56.50 598 PRO A N 1
ATOM 4463 C CA . PRO A 1 598 ? -28.796 18.244 15.391 1.00 56.50 598 PRO A CA 1
ATOM 4464 C C . PRO A 1 598 ? -28.821 16.970 16.252 1.00 56.50 598 PRO A C 1
ATOM 4466 O O . PRO A 1 598 ? -29.659 16.804 17.134 1.00 56.50 598 PRO A O 1
ATOM 4469 N N . GLY A 1 599 ? -27.906 16.043 15.956 1.00 72.50 599 GLY A N 1
ATOM 4470 C CA . GLY A 1 599 ? -27.701 14.823 16.727 1.00 72.50 599 GLY A CA 1
ATOM 4471 C C . GLY A 1 599 ? -27.015 15.141 18.057 1.00 72.50 599 GLY A C 1
ATOM 4472 O O . GLY A 1 599 ? -26.686 16.292 18.323 1.00 72.50 599 GLY A O 1
ATOM 4473 N N . CYS A 1 600 ? -26.827 14.105 18.880 1.00 83.25 600 CYS A N 1
ATOM 4474 C CA . CYS A 1 600 ? -26.145 14.096 20.185 1.00 83.25 600 CYS A CA 1
ATOM 4475 C C . CYS A 1 600 ? -25.270 15.324 20.514 1.00 83.25 600 CYS A C 1
ATOM 4477 O O . CYS A 1 600 ? -24.308 15.614 19.810 1.00 83.25 600 CYS A O 1
ATOM 4479 N N . SER A 1 601 ? -25.546 15.973 21.649 1.00 84.25 601 SER A N 1
ATOM 4480 C CA . SER A 1 601 ? -24.832 17.160 22.141 1.00 84.25 601 SER A CA 1
ATOM 4481 C C . SER A 1 601 ? -23.442 16.883 22.725 1.00 84.25 601 SER A C 1
ATOM 4483 O O . SER A 1 601 ? -22.836 17.797 23.282 1.00 84.25 601 SER A O 1
ATOM 4485 N N . CYS A 1 602 ? -22.925 15.650 22.648 1.00 84.12 602 CYS A N 1
ATOM 4486 C CA . CYS A 1 602 ? -21.590 15.369 23.172 1.00 84.12 602 CYS A CA 1
ATOM 4487 C C . CYS A 1 602 ? -20.515 16.067 22.322 1.00 84.12 602 CYS A C 1
ATOM 4489 O O . CYS A 1 602 ? -20.610 16.071 21.089 1.00 84.12 602 CYS A O 1
ATOM 4491 N N . PRO A 1 603 ? -19.440 16.570 22.946 1.00 75.19 603 PRO A N 1
ATOM 4492 C CA . PRO A 1 603 ? -18.341 17.201 22.221 1.00 75.19 603 PRO A CA 1
ATOM 4493 C C . PRO A 1 603 ? -17.520 16.195 21.402 1.00 75.19 603 PRO A C 1
ATOM 4495 O O . PRO A 1 603 ? -16.772 16.600 20.519 1.00 75.19 603 PRO A O 1
ATOM 4498 N N . ALA A 1 604 ? -17.656 14.893 21.683 1.00 71.62 604 ALA A N 1
ATOM 4499 C CA . ALA A 1 604 ? -16.817 13.851 21.102 1.00 71.62 604 ALA A CA 1
ATOM 4500 C C . ALA A 1 604 ? -16.953 13.736 19.577 1.00 71.62 604 ALA A C 1
ATOM 4502 O O . ALA A 1 604 ? -15.959 13.464 18.909 1.00 71.62 604 ALA A O 1
ATOM 4503 N N . ARG A 1 605 ? -18.161 13.918 19.013 1.00 76.69 605 ARG A N 1
ATOM 4504 C CA . ARG A 1 605 ? -18.360 13.819 17.559 1.00 76.69 605 ARG A CA 1
ATOM 4505 C C . ARG A 1 605 ? -19.674 14.455 17.073 1.00 76.69 605 ARG A C 1
ATOM 4507 O O . ARG A 1 605 ? -20.733 13.849 17.262 1.00 76.69 605 ARG A O 1
ATOM 4514 N N . PRO A 1 606 ? -19.643 15.599 16.363 1.00 72.69 606 PRO A N 1
ATOM 4515 C CA . PRO A 1 606 ? -20.819 16.105 15.654 1.00 72.69 606 PRO A CA 1
ATOM 4516 C C . PRO A 1 606 ? -21.124 15.193 14.458 1.00 72.69 606 PRO A C 1
ATOM 4518 O O . PRO A 1 606 ? -20.216 14.890 13.693 1.00 72.69 606 PRO A O 1
ATOM 4521 N N . GLY A 1 607 ? -22.363 14.731 14.277 1.00 80.00 607 GLY A N 1
ATOM 4522 C CA . GLY A 1 607 ? -22.718 13.858 13.150 1.00 80.00 607 GLY A CA 1
ATOM 4523 C C . GLY A 1 607 ? -24.061 13.139 13.314 1.00 80.00 607 GLY A C 1
ATOM 4524 O O . GLY A 1 607 ? -24.776 13.386 14.291 1.00 80.00 607 GLY A O 1
ATOM 4525 N N . PRO A 1 608 ? -24.424 12.253 12.367 1.00 85.56 608 PRO A N 1
ATOM 4526 C CA . PRO A 1 608 ? -25.644 11.465 12.454 1.00 85.56 608 PRO A CA 1
ATOM 4527 C C . PRO A 1 608 ? -25.553 10.455 13.595 1.00 85.56 608 PRO A C 1
ATOM 4529 O O . PRO A 1 608 ? -24.509 9.827 13.822 1.00 85.56 608 PRO A O 1
ATOM 4532 N N . VAL A 1 609 ? -26.676 10.255 14.281 1.00 89.56 609 VAL A N 1
ATOM 4533 C CA . VAL A 1 609 ? -26.785 9.279 15.365 1.00 89.56 609 VAL A CA 1
ATOM 4534 C C . VAL A 1 609 ? -27.918 8.296 15.118 1.00 89.56 609 VAL A C 1
ATOM 4536 O O . VAL A 1 609 ? -28.906 8.604 14.455 1.00 89.56 609 VAL A O 1
ATOM 4539 N N . ILE A 1 610 ? -27.778 7.100 15.676 1.00 87.62 610 ILE A N 1
ATOM 4540 C CA . ILE A 1 610 ? -28.811 6.073 15.684 1.00 87.62 610 ILE A CA 1
ATOM 4541 C C . ILE A 1 610 ? -29.404 6.015 17.089 1.00 87.62 610 ILE A C 1
ATOM 4543 O O . ILE A 1 610 ? -28.701 5.756 18.075 1.00 87.62 610 ILE A O 1
ATOM 4547 N N . ALA A 1 611 ? -30.712 6.241 17.165 1.00 83.06 611 ALA A N 1
ATOM 4548 C CA . ALA A 1 611 ? -31.512 6.042 18.361 1.00 83.06 611 ALA A CA 1
ATOM 4549 C C . ALA A 1 611 ? -32.168 4.654 18.335 1.00 83.06 611 ALA A C 1
ATOM 4551 O O . ALA A 1 611 ? -32.533 4.124 17.283 1.00 83.06 611 ALA A O 1
ATOM 4552 N N . LEU A 1 612 ? -32.327 4.062 19.517 1.00 76.44 612 LEU A N 1
ATOM 4553 C CA . LEU A 1 612 ? -32.995 2.775 19.688 1.00 76.44 612 LEU A CA 1
ATOM 4554 C C . LEU A 1 612 ? -34.485 3.016 19.934 1.00 76.44 612 LEU A C 1
ATOM 4556 O O . LEU A 1 612 ? -34.832 3.704 20.893 1.00 76.44 612 LEU A O 1
ATOM 4560 N N . SER A 1 613 ? -35.366 2.411 19.134 1.00 65.44 613 SER A N 1
ATOM 4561 C CA . SER A 1 613 ? -36.824 2.609 19.218 1.00 65.44 613 SER A CA 1
ATOM 4562 C C . SER A 1 613 ? -37.423 2.203 20.567 1.00 65.44 613 SER A C 1
ATOM 4564 O O . SER A 1 613 ? -38.491 2.674 20.945 1.00 65.44 613 SER A O 1
ATOM 4566 N N . ASN A 1 614 ? -36.740 1.321 21.301 1.00 58.34 614 ASN A N 1
ATOM 4567 C CA . ASN A 1 614 ? -37.202 0.805 22.591 1.00 58.34 614 ASN A CA 1
ATOM 4568 C C . ASN A 1 614 ? -36.789 1.694 23.773 1.00 58.34 614 ASN A C 1
ATOM 4570 O O . ASN A 1 614 ? -37.253 1.484 24.893 1.00 58.34 614 ASN A O 1
ATOM 4574 N N . HIS A 1 615 ? -35.964 2.716 23.539 1.00 48.38 615 HIS A N 1
ATOM 4575 C CA . HIS A 1 615 ? -35.817 3.808 24.484 1.00 48.38 615 HIS A CA 1
ATOM 4576 C C . HIS A 1 615 ? -36.897 4.837 24.170 1.00 48.38 615 HIS A C 1
ATOM 4578 O O . HIS A 1 615 ? -36.715 5.703 23.322 1.00 48.38 615 HIS A O 1
ATOM 4584 N N . ARG A 1 616 ? -38.020 4.767 24.895 1.00 36.66 616 ARG A N 1
ATOM 4585 C CA . ARG A 1 616 ? -38.833 5.960 25.148 1.00 36.66 616 ARG A CA 1
ATOM 4586 C C . ARG A 1 616 ? -37.932 6.960 25.867 1.00 36.66 616 ARG A C 1
ATOM 4588 O O . ARG A 1 616 ? -37.839 6.950 27.090 1.00 36.66 616 ARG A O 1
ATOM 4595 N N . THR A 1 617 ? -37.194 7.761 25.113 1.00 40.59 617 THR A N 1
ATOM 4596 C CA . THR A 1 617 ? -36.580 8.970 25.640 1.00 40.59 617 THR A CA 1
ATOM 4597 C C . THR A 1 617 ? -37.751 9.839 26.104 1.00 40.59 617 THR A C 1
ATOM 4599 O O . THR A 1 617 ? -38.675 10.051 25.312 1.00 40.59 617 THR A O 1
ATOM 4602 N N . PRO A 1 618 ? -37.803 10.291 27.370 1.00 35.62 618 PRO A N 1
ATOM 4603 C CA . PRO A 1 618 ? -38.713 11.368 27.726 1.00 35.62 618 PRO A CA 1
ATOM 4604 C C . PRO A 1 618 ? -38.425 12.514 26.756 1.00 35.62 618 PRO A C 1
ATOM 4606 O O . PRO A 1 618 ? -37.252 12.813 26.513 1.00 35.62 618 PRO A O 1
ATOM 4609 N N . ALA A 1 619 ? -39.462 13.098 26.155 1.00 31.42 619 ALA A N 1
ATOM 4610 C CA . ALA A 1 619 ? -39.284 14.292 25.340 1.00 31.42 619 ALA A CA 1
ATOM 4611 C C . ALA A 1 619 ? -38.463 15.317 26.146 1.00 31.42 619 ALA A C 1
ATOM 4613 O O . ALA A 1 619 ? -38.679 15.417 27.361 1.00 31.42 619 ALA A O 1
ATOM 4614 N N . PRO A 1 620 ? -37.507 16.033 25.526 1.00 36.28 620 PRO A N 1
ATOM 4615 C CA . PRO A 1 620 ? -36.801 17.099 26.220 1.00 36.28 620 PRO A CA 1
ATOM 4616 C C . PRO A 1 620 ? -37.845 18.048 26.815 1.00 36.28 620 PRO A C 1
ATOM 4618 O O . PRO A 1 620 ? -38.800 18.421 26.132 1.00 36.28 620 PRO A O 1
ATOM 4621 N N . ALA A 1 621 ? -37.706 18.362 28.105 1.00 36.41 621 ALA A N 1
ATOM 4622 C CA . ALA A 1 621 ? -38.526 19.390 28.729 1.00 36.41 621 ALA A CA 1
ATOM 4623 C C . ALA A 1 621 ? -38.313 20.686 27.935 1.00 36.41 621 ALA A C 1
ATOM 4625 O O . ALA A 1 621 ? -37.167 21.109 27.766 1.00 36.41 621 ALA A O 1
ATOM 4626 N N . ALA A 1 622 ? -39.406 21.203 27.372 1.00 40.06 622 ALA A N 1
ATOM 4627 C CA . ALA A 1 622 ? -39.431 22.418 26.565 1.00 40.06 622 ALA A CA 1
ATOM 4628 C C . ALA A 1 622 ? -39.089 23.659 27.391 1.00 40.06 622 ALA A C 1
ATOM 4630 O O . ALA A 1 622 ? -39.464 23.682 28.589 1.00 40.06 622 ALA A O 1
#

Radius of gyration: 28.33 Å; Cα contacts (8 Å, |Δi|>4): 1121; chains: 1; bounding box: 68×62×79 Å

Solvent-accessible surface area (backbone atoms only — not comparable to full-atom values): 34585 Å² total; per-residue (Å²): 101,73,68,40,48,74,72,71,43,85,81,86,87,70,99,54,79,66,78,73,65,71,79,47,79,65,48,80,43,68,50,22,50,40,72,88,75,59,67,72,72,37,30,42,24,7,49,31,32,62,31,44,38,52,44,51,50,48,36,42,75,69,71,45,57,54,51,61,65,47,50,49,88,43,38,69,44,45,34,49,52,23,56,76,68,74,40,67,37,31,36,37,41,42,62,80,43,55,94,59,49,54,51,45,78,38,50,64,69,47,76,69,61,91,82,68,44,50,88,29,17,34,36,26,59,70,81,67,67,58,42,41,31,42,36,33,31,30,29,34,58,26,72,35,38,33,31,36,34,65,42,59,47,77,85,43,97,67,44,73,68,88,66,87,54,59,72,45,84,46,83,77,52,73,68,58,46,52,54,49,31,52,44,19,57,60,39,30,67,59,18,28,32,33,32,35,40,32,29,35,43,34,96,89,42,69,25,40,76,45,68,42,42,46,48,68,76,56,70,49,40,76,78,42,47,65,65,22,49,54,29,43,43,52,25,52,51,63,44,59,80,44,50,85,72,44,33,26,43,65,74,41,44,67,41,17,59,76,35,45,21,71,80,69,26,51,49,61,94,58,77,75,44,74,84,74,68,62,95,52,49,68,57,51,48,43,49,54,50,53,51,55,52,72,44,56,52,71,59,38,49,55,52,30,53,52,46,43,51,45,42,51,52,47,35,44,76,35,18,62,59,33,54,71,34,86,57,49,35,40,86,81,48,93,45,71,68,55,48,70,70,46,86,57,58,56,46,49,82,58,46,41,71,76,70,47,58,67,48,59,20,76,84,55,60,78,41,55,37,78,68,76,83,67,65,80,47,83,45,81,36,102,82,74,47,79,42,78,46,63,54,71,63,58,50,37,24,61,64,29,54,47,49,42,50,41,52,50,52,50,31,30,46,70,41,69,28,70,87,57,88,40,76,48,53,21,70,41,68,86,68,7,74,90,75,81,40,33,43,82,50,56,53,69,61,53,46,54,56,47,51,79,36,71,40,19,27,43,36,26,29,52,68,44,47,44,50,43,27,60,75,66,54,75,92,78,87,72,83,78,76,90,75,82,60,98,75,81,75,87,70,78,85,68,75,50,71,91,66,19,68,43,29,34,38,32,36,67,75,84,73,53,71,68,57,47,54,48,33,23,64,62,67,70,30,37,59,20,39,40,46,52,60,72,76,48,37,58,39,25,35,46,38,77,88,78,70,36,26,40,54,33,53,81,46,23,51,77,42,61,75,46,65,79,63,42,68,28,36,42,24,34,28,25,49,58,25,70,36,41,66,36,65,45,33,45,44,90,55,64,46,34,14,45,37,66,74,90,34,66,89,57,89,76,53,74,50,50,26,38,42,54,62,87,58,80,66,77,75,78,86,126

pLDDT: mean 77.51, std 19.51, range [27.69, 98.56]

Mean predicted aligned error: 15.96 Å

Nearest PDB structures (foldseek):
  5k2m-assembly1_A  TM=7.368E-01  e=7.681E-08  Thermococcus kodakarensis KOD1
  3etj-assembly1_A  TM=7.114E-01  e=1.591E-05  Escherichia coli K-12
  1b6s-assembly1_B  TM=6.837E-01  e=4.474E-05  Escherichia coli
  2zdh-assembly1_B  TM=5.571E-01  e=7.032E-06  unclassified
  8e1t-assembly1_A  TM=5.760E-01  e=5.561E-05  Schizosaccharomyces pombe

Foldseek 3Di:
DVLCVVVVHDDDDDLFQDCVCVPDQEAEDQFAADLVSDPDFHFFAQFLLAFWVRLLVLLVVLVFQAFAKAQAPWLVSLLVSCVVVVHQWWWKAARPADDCRRTAIGGRSRTDPPPRDSLHIMTGGFAPDQQKKWKWKAFQLFTLFIWIDNQDRNPDPCNSDDFPGDIDGDDDDPVVSVSSSSSSPSCQQLRQGIKIWIWDAHPVGIHTHGIDRRHGDCPVCVVCVPSSVVRSSVSVVVCVVVSVSGGTSVRSVVSSVSSVSVVRHDHSVNPQADPPPDPCLLVVLLVVVVVLLVDDQVVLLVSLLRLLVRLLVLCQVFFVLCCPDPLNNSVPPPDVVSVVVDPRPACEPCNCVVPPHSQFRNPDPPSQFPFDDWDWDWDQDPVRDTDRPRLPPQRFGPSLVSNLVSVQQLLQVLLVFDRFPEEQEAAAQRSNVPQSHHLPRQLLSVQVVLLVAARYEYEHALVSLLNNLVLQPPPDDDDDDPPPDVPPDPDDSDRRDPGRYGEYEHEDPDDDPVSQVSSCVSNVHGYWYFYQQRSLRTAWTARPPPRWTFGPSNFKDWDFPDPAPDFGFIFIFGRRGSRNGRHRHGGPDTQKGWHDPPPDPDSSHRHITIDGNPPPPPDPDD

Organism: NCBI:txid2820268